Protein AF-A0A2E3G839-F1 (afdb_monomer_lite)

Secondary structure (DSSP, 8-state):
-------TTS--TTS--GGGTTTPPTTPPEEEEEPTTS-EEEEEPPHHHHHHHTT--TT-----S-EE-SS-EEES-EEESS-EE-SEEEESS-EEESS-EEESEEEESSEEEESS-EEESSEEEESEEEEEEEEEESEEEESS-EEEEEEEESS-EEESS-EEEEEEEESS-EEESS-EEEEEEEEES-----S----S----SS----SS----SS-----SS------S------S-----TT-TT--S-EEEEEEEESSSEEEEEEEEETTTTTEEEEEEEE-SPP-SSPPP-TT-BPPP-----S----SS-EEEEE-SSEEEEEEE-SSS------EEPTT-S-HHHHT-EE--TT-TT--SS-EEPHHHHHHHHHHHHHHTT-TTPPTTEEEEE-TTS-EEEEEEEEEEEE--BTTEEEEPTT--GGGGGG-EEEETTEEPEE-SSTT-TTEEEEEE-SSSS-EEEE-TT--TT-EEEEEEEEE-

Radius of gyration: 81.21 Å; chains: 1; bounding box: 136×59×234 Å

Sequence (492 aa):
MALQIKGSSQIQNESISLNKIANVAAGKILGRSEDESGEGVMSALSGADIRKIAELHSDDAVSFASASLSGALSAASATLSGDLAAADANLSGDLNATGDVGGATATITGNATVGGTLGVTSSLSAASAAITNAVTAASATLSGNLAAADANLSGDLNATGDVGGATATITGNATVGGTLGVTSSLSAQSASITAAMSSATISTSSDASIGGDLTVSGDLVVNGDSVQVNVSTLQVEDPMIKLGQSNSADSLDLGFYGLYNDGSDKYAGLFRDQSDSGKFKLFDGITSEPTATVADVSSNKATLVATIEGNITFDNARTFSLSGDLSGSQTFDGSGNCDIEATIAANSVEFSMLGCEIDEDDMSSNSASHIPTQQSVKAYVDDQVASAGQSDLEAKDMLMVDSTGAYVKVKEIIEYIEISSANEAEVSIEVEAEFDELSMVFLNGQKLRFSDDAGTSNDYYFENDGSGDFKKLSCDMFEVGDEIEVRYFIKS

pLDDT: mean 81.65, std 11.91, range [37.34, 97.81]

Foldseek 3Di:
DDDDDPDPPQDDPPQDDVVQVVPDDPPFDWDWDQDPVRDTHTDGDDPVNVCVVVVNDPPRDDEDQEDAEAAEDEEQEDAYVEEYHHQEDAHVEEYHHLYEYEHQEYAHAEEYEYNAEDAHAAEYEYCEYAHAAEYHHCEYAYVEEYHHQEYAHVEEYHHLYEYDHCYYHHAYYYHYVYHPHHNHDDDYPDDDDPDDDDDPDDDDPDDDDDPDDDDDPDDDDDPDDDDDDPDPDDDDPDPDDDPCPPCPVLPFKTWDKDWDDPPATKIWTWIQASVVVRDIFTFIDHRDDDDRHGPDRVVTGDDDDDDDPAFDADPDWDKDFDDDQKGWIFTHRRPDDTDTDIDGDPPSDDVVNVPQEDEALCCPPVDPRHDYDPNNVVSVVVVVVVLLPPPDQDVQWDFDQFPVRGTFTKHKDKDKWAAQDQQKTWAFLQFDPRFQCVKWKDFPNHTWADDPDPDDAGHWYWDPPVPSGTTMIGHNPDDHGTMMIMIHMGTD

Structure (mmCIF, N/CA/C/O backbone):
data_AF-A0A2E3G839-F1
#
_entry.id   AF-A0A2E3G839-F1
#
loop_
_atom_site.group_PDB
_atom_site.id
_atom_site.type_symbol
_atom_site.label_atom_id
_atom_site.label_alt_id
_atom_site.label_comp_id
_atom_site.label_asym_id
_atom_site.label_entity_id
_atom_site.label_seq_id
_atom_site.pdbx_PDB_ins_code
_atom_site.Cartn_x
_atom_site.Cartn_y
_atom_site.Cartn_z
_atom_site.occupancy
_atom_site.B_iso_or_equiv
_atom_site.auth_seq_id
_atom_site.auth_comp_id
_atom_site.auth_asym_id
_atom_site.auth_atom_id
_atom_site.pdbx_PDB_model_num
ATOM 1 N N . MET A 1 1 ? 47.472 33.136 -90.085 1.00 40.47 1 MET A N 1
ATOM 2 C CA . MET A 1 1 ? 47.949 31.882 -89.465 1.00 40.47 1 MET A CA 1
ATOM 3 C C . MET A 1 1 ? 49.113 31.388 -90.314 1.00 40.47 1 MET A C 1
ATOM 5 O O . MET A 1 1 ? 48.887 31.008 -91.453 1.00 40.47 1 MET A O 1
ATOM 9 N N . ALA A 1 2 ? 50.354 31.538 -89.849 1.00 37.34 2 ALA A N 1
ATOM 10 C CA . ALA A 1 2 ? 51.519 31.021 -90.567 1.00 37.34 2 ALA A CA 1
ATOM 11 C C . ALA A 1 2 ? 51.646 29.531 -90.230 1.00 37.34 2 ALA A C 1
ATOM 13 O O . ALA A 1 2 ? 51.943 29.181 -89.090 1.00 37.34 2 ALA A O 1
ATOM 14 N N . LEU A 1 3 ? 51.334 28.662 -91.190 1.00 43.28 3 LEU A N 1
ATOM 15 C CA . LEU A 1 3 ? 51.424 27.216 -91.018 1.00 43.28 3 LEU A CA 1
ATOM 16 C C . LEU A 1 3 ? 52.886 26.801 -91.237 1.00 43.28 3 LEU A C 1
ATOM 18 O O . LEU A 1 3 ? 53.366 26.763 -92.368 1.00 43.28 3 LEU A O 1
ATOM 22 N N . GLN A 1 4 ? 53.624 26.571 -90.151 1.00 43.31 4 GLN A N 1
ATOM 23 C CA . GLN A 1 4 ? 55.030 26.172 -90.204 1.00 43.31 4 GLN A CA 1
ATOM 24 C C . GLN A 1 4 ? 55.111 24.642 -90.340 1.00 43.31 4 GLN A C 1
ATOM 26 O O . GLN A 1 4 ? 54.935 23.915 -89.367 1.00 43.31 4 GLN A O 1
ATOM 31 N N . ILE A 1 5 ? 55.337 24.148 -91.559 1.00 48.91 5 ILE A N 1
ATOM 32 C CA . ILE A 1 5 ? 55.440 22.711 -91.858 1.00 48.91 5 ILE A CA 1
ATOM 33 C C . ILE A 1 5 ? 56.914 22.293 -91.730 1.00 48.91 5 ILE A C 1
ATOM 35 O O . ILE A 1 5 ? 57.769 22.816 -92.443 1.00 48.91 5 ILE A O 1
ATOM 39 N N . LYS A 1 6 ? 57.236 21.368 -90.815 1.00 43.06 6 LYS A N 1
ATOM 40 C CA . LYS A 1 6 ? 58.580 20.774 -90.689 1.00 43.06 6 LYS A CA 1
ATOM 41 C C . LYS A 1 6 ? 58.613 19.404 -91.374 1.00 43.06 6 LYS A C 1
ATOM 43 O O . LYS A 1 6 ? 57.932 18.491 -90.928 1.00 43.06 6 LYS A O 1
ATOM 48 N N . GLY A 1 7 ? 59.447 19.268 -92.408 1.00 45.69 7 GLY A N 1
ATOM 49 C CA . GLY A 1 7 ? 59.775 17.993 -93.059 1.00 45.69 7 GLY A CA 1
ATOM 50 C C . GLY A 1 7 ? 59.591 18.035 -94.576 1.00 45.69 7 GLY A C 1
ATOM 51 O O . GLY A 1 7 ? 58.485 17.888 -95.079 1.00 45.69 7 GLY A O 1
ATOM 52 N N . SER A 1 8 ? 60.682 18.211 -95.321 1.00 45.47 8 SER A N 1
ATOM 53 C CA . SER A 1 8 ? 60.693 18.264 -96.791 1.00 45.47 8 SER A CA 1
ATOM 54 C C . SER A 1 8 ? 60.560 16.897 -97.483 1.00 45.47 8 SER A C 1
ATOM 56 O O . SER A 1 8 ? 60.563 16.852 -98.707 1.00 45.47 8 SER A O 1
ATOM 58 N N . SER A 1 9 ? 60.431 15.782 -96.749 1.00 46.56 9 SER A N 1
ATOM 59 C CA . SER A 1 9 ? 60.432 14.431 -97.344 1.00 46.56 9 SER A CA 1
ATOM 60 C C . SER A 1 9 ? 59.057 13.756 -97.450 1.00 46.56 9 SER A C 1
ATOM 62 O O . SER A 1 9 ? 59.003 12.565 -97.746 1.00 46.56 9 SER A O 1
ATOM 64 N N . GLN A 1 10 ? 57.952 14.462 -97.185 1.00 45.97 10 GLN A N 1
ATOM 65 C CA . GLN A 1 10 ? 56.608 13.853 -97.174 1.00 45.97 10 GLN A CA 1
ATOM 66 C C . GLN A 1 10 ? 55.555 14.575 -98.023 1.00 45.97 10 GLN A C 1
ATOM 68 O O . GLN A 1 10 ? 54.393 14.182 -97.997 1.00 45.97 10 GLN A O 1
ATOM 73 N N . ILE A 1 11 ? 55.934 15.595 -98.797 1.00 50.34 11 ILE A N 1
ATOM 74 C CA . ILE A 1 11 ? 55.017 16.245 -99.739 1.00 50.34 11 ILE A CA 1
ATOM 75 C C . ILE A 1 11 ? 55.437 15.838 -101.149 1.00 50.34 11 ILE A C 1
ATOM 77 O O . ILE A 1 11 ? 56.364 16.419 -101.712 1.00 50.34 11 ILE A O 1
ATOM 81 N N . GLN A 1 12 ? 54.770 14.828 -101.715 1.00 50.97 12 GLN A N 1
ATOM 82 C CA . GLN A 1 12 ? 54.741 14.714 -103.169 1.00 50.97 12 GLN A CA 1
ATOM 83 C C . GLN A 1 12 ? 53.914 15.886 -103.703 1.00 50.97 12 GLN A C 1
ATOM 85 O O . GLN A 1 12 ? 52.911 16.300 -103.118 1.00 50.97 12 GLN A O 1
ATOM 90 N N . ASN A 1 13 ? 54.442 16.508 -104.744 1.00 45.94 13 ASN A N 1
ATOM 91 C CA . ASN A 1 13 ? 54.082 17.830 -105.223 1.00 45.94 13 ASN A CA 1
ATOM 92 C C . ASN A 1 13 ? 52.710 17.816 -105.920 1.00 45.94 13 ASN A C 1
ATOM 94 O O . ASN A 1 13 ? 52.686 17.904 -107.133 1.00 45.94 13 ASN A O 1
ATOM 98 N N . GLU A 1 14 ? 51.615 17.629 -105.165 1.00 51.47 14 GLU A N 1
ATOM 99 C CA . GLU A 1 14 ? 50.199 17.871 -105.543 1.00 51.47 14 GLU A CA 1
ATOM 100 C C . GLU A 1 14 ? 49.175 17.506 -104.428 1.00 51.47 14 GLU A C 1
ATOM 102 O O . GLU A 1 14 ? 47.995 17.845 -104.531 1.00 51.47 14 GLU A O 1
ATOM 107 N N . SER A 1 15 ? 49.585 16.889 -103.308 1.00 52.12 15 SER A N 1
ATOM 108 C CA . SER A 1 15 ? 48.652 16.279 -102.333 1.00 52.12 15 SER A CA 1
ATOM 109 C C . SER A 1 15 ? 47.888 17.250 -101.404 1.00 52.12 15 SER A C 1
ATOM 111 O O . SER A 1 15 ? 46.950 16.834 -100.722 1.00 52.12 15 SER A O 1
ATOM 113 N N . ILE A 1 16 ? 48.238 18.547 -101.354 1.00 54.88 16 ILE A N 1
ATOM 114 C CA . ILE A 1 16 ? 47.633 19.528 -100.424 1.00 54.88 16 ILE A CA 1
ATOM 115 C C . ILE A 1 16 ? 47.160 20.786 -101.171 1.00 54.88 16 ILE A C 1
ATOM 117 O O . ILE A 1 16 ? 47.768 21.852 -101.102 1.00 54.88 16 ILE A O 1
ATOM 121 N N . SER A 1 17 ? 46.040 20.697 -101.889 1.00 57.69 17 SER A N 1
ATOM 122 C CA . SER A 1 17 ? 45.354 21.889 -102.411 1.00 57.69 17 SER A CA 1
ATOM 123 C C . SER A 1 17 ? 44.624 22.625 -101.275 1.00 57.69 17 SER A C 1
ATOM 125 O O . SER A 1 17 ? 43.824 21.994 -100.579 1.00 57.69 17 SER A O 1
ATOM 127 N N . LEU A 1 18 ? 44.811 23.947 -101.121 1.00 56.28 18 LEU A N 1
ATOM 128 C CA . LEU A 1 18 ? 44.131 24.765 -100.090 1.00 56.28 18 LEU A CA 1
ATOM 129 C C . LEU A 1 18 ? 42.600 24.589 -100.077 1.00 56.28 18 LEU A C 1
ATOM 131 O O . LEU A 1 18 ? 41.982 24.653 -99.015 1.00 56.28 18 LEU A O 1
ATOM 135 N N . ASN A 1 19 ? 41.995 24.292 -101.230 1.00 59.72 19 ASN A N 1
ATOM 136 C CA . ASN A 1 19 ? 40.558 24.040 -101.368 1.00 59.72 19 ASN A CA 1
ATOM 137 C C . ASN A 1 19 ? 40.065 22.849 -100.518 1.00 59.72 19 ASN A C 1
ATOM 139 O O . ASN A 1 19 ? 38.900 22.822 -100.136 1.00 59.72 19 ASN A O 1
ATOM 143 N N . LYS A 1 20 ? 40.941 21.887 -100.181 1.00 56.03 20 LYS A N 1
ATOM 144 C CA . LYS A 1 20 ? 40.619 20.734 -99.317 1.00 56.03 20 LYS A CA 1
ATOM 145 C C . LYS A 1 20 ? 40.652 21.073 -97.817 1.00 56.03 20 LYS A C 1
ATOM 147 O O . LYS A 1 20 ? 40.064 20.347 -97.026 1.00 56.03 20 LYS A O 1
ATOM 152 N N . ILE A 1 21 ? 41.285 22.182 -97.422 1.00 57.22 21 ILE A N 1
ATOM 153 C CA . ILE A 1 21 ? 41.365 22.638 -96.020 1.00 57.22 21 ILE A CA 1
ATOM 154 C C . ILE A 1 21 ? 40.133 23.488 -95.641 1.00 57.22 21 ILE A C 1
ATOM 156 O O . ILE A 1 21 ? 39.752 23.538 -94.475 1.00 57.22 21 ILE A O 1
ATOM 160 N N . ALA A 1 22 ? 39.463 24.109 -96.619 1.00 57.06 22 ALA A N 1
ATOM 161 C CA . ALA A 1 22 ? 38.342 25.031 -96.396 1.00 57.06 22 ALA A CA 1
ATOM 162 C C . ALA A 1 22 ? 37.055 24.382 -95.831 1.00 57.06 22 ALA A C 1
ATOM 164 O O . ALA A 1 22 ? 36.219 25.094 -95.284 1.00 57.06 22 ALA A O 1
ATOM 165 N N . ASN A 1 23 ? 36.903 23.054 -95.919 1.00 58.88 23 ASN A N 1
ATOM 166 C CA . ASN A 1 23 ? 35.694 22.322 -95.498 1.00 58.88 23 ASN A CA 1
ATOM 167 C C . ASN A 1 23 ? 35.818 21.622 -94.132 1.00 58.88 23 ASN A C 1
ATOM 169 O O . ASN A 1 23 ? 35.040 20.722 -93.816 1.00 58.88 23 ASN A O 1
ATOM 173 N N . VAL A 1 24 ? 36.800 21.996 -93.313 1.00 63.41 24 VAL A N 1
ATOM 174 C CA . VAL A 1 24 ? 37.039 21.339 -92.023 1.00 63.41 24 VAL A CA 1
ATOM 175 C C . VAL A 1 24 ? 36.349 22.132 -90.916 1.00 63.41 24 VAL A C 1
ATOM 177 O O . VAL A 1 24 ? 36.681 23.290 -90.667 1.00 63.41 24 VAL A O 1
ATOM 180 N N . ALA A 1 25 ? 35.388 21.505 -90.236 1.00 62.22 25 ALA A N 1
ATOM 181 C CA . ALA A 1 25 ? 34.730 22.098 -89.075 1.00 62.22 25 ALA A CA 1
ATOM 182 C C . ALA A 1 25 ? 35.745 22.409 -87.954 1.00 62.22 25 ALA A C 1
ATOM 184 O O . ALA A 1 25 ? 36.699 21.657 -87.737 1.00 62.22 25 ALA A O 1
ATOM 185 N N . ALA A 1 26 ? 35.527 23.505 -87.222 1.00 67.00 26 ALA A N 1
ATOM 186 C CA . ALA A 1 26 ? 36.369 23.889 -86.089 1.00 67.00 26 ALA A CA 1
ATOM 187 C C . ALA A 1 26 ? 36.456 22.764 -85.034 1.00 67.00 26 ALA A C 1
ATOM 189 O O . ALA A 1 26 ? 35.487 22.044 -84.798 1.00 67.00 26 ALA A O 1
ATOM 190 N N . GLY A 1 27 ? 37.625 22.614 -84.397 1.00 69.94 27 GLY A N 1
ATOM 191 C CA . GLY A 1 27 ? 37.859 21.611 -83.346 1.00 69.94 27 GLY A CA 1
ATOM 192 C C . GLY A 1 27 ? 38.268 20.216 -83.839 1.00 69.94 27 GLY A C 1
ATOM 193 O O . GLY A 1 27 ? 38.322 19.282 -83.042 1.00 69.94 27 GLY A O 1
ATOM 194 N N . LYS A 1 28 ? 38.565 20.044 -85.133 1.00 75.44 28 LYS A N 1
ATOM 195 C CA . LYS A 1 28 ? 39.133 18.802 -85.680 1.00 75.44 28 LYS A CA 1
ATOM 196 C C . LYS A 1 28 ? 40.656 18.889 -85.774 1.00 75.44 28 LYS A C 1
ATOM 198 O O . LYS A 1 28 ? 41.196 19.905 -86.204 1.00 75.44 28 LYS A O 1
ATOM 203 N N . ILE A 1 29 ? 41.341 17.807 -85.404 1.00 77.75 29 ILE A N 1
ATOM 204 C CA . ILE A 1 29 ? 42.778 17.648 -85.649 1.00 77.75 29 ILE A CA 1
ATOM 205 C C . ILE A 1 29 ? 42.949 17.154 -87.087 1.00 77.75 29 ILE A C 1
ATOM 207 O O . ILE A 1 29 ? 42.326 16.169 -87.485 1.00 77.75 29 ILE A O 1
ATOM 211 N N . LEU A 1 30 ? 43.765 17.859 -87.868 1.00 79.19 30 LEU A N 1
ATOM 212 C CA . LEU A 1 30 ? 44.108 17.473 -89.233 1.00 79.19 30 LEU A CA 1
ATOM 213 C C . LEU A 1 30 ? 45.394 16.659 -89.246 1.00 79.19 30 LEU A C 1
ATOM 215 O O . LEU A 1 30 ? 46.359 17.000 -88.565 1.00 79.19 30 LEU A O 1
ATOM 219 N N . GLY A 1 31 ? 45.415 15.620 -90.069 1.00 74.62 31 GLY A N 1
ATOM 220 C CA . GLY A 1 31 ? 46.603 14.822 -90.318 1.00 74.62 31 GLY A CA 1
ATOM 221 C C . GLY A 1 31 ? 46.497 14.072 -91.635 1.00 74.62 31 GLY A C 1
ATOM 222 O O . GLY A 1 31 ? 45.518 14.206 -92.371 1.00 74.62 31 GLY A O 1
ATOM 223 N N . ARG A 1 32 ? 47.542 13.306 -91.942 1.00 72.12 32 ARG A N 1
ATOM 224 C CA . ARG A 1 32 ? 47.605 12.472 -93.142 1.00 72.12 32 ARG A CA 1
ATOM 225 C C . ARG A 1 32 ? 46.825 11.179 -92.892 1.00 72.12 32 ARG A C 1
ATOM 227 O O . ARG A 1 32 ? 47.244 10.404 -92.037 1.00 72.12 32 ARG A O 1
ATOM 234 N N . SER A 1 33 ? 45.742 10.944 -93.631 1.00 66.75 33 SER A N 1
ATOM 235 C CA . SER A 1 33 ? 45.128 9.614 -93.751 1.00 66.75 33 SER A CA 1
ATOM 236 C C . SER A 1 33 ? 45.516 8.995 -95.094 1.00 66.75 33 SER A C 1
ATOM 238 O O . SER A 1 33 ? 45.698 9.707 -96.081 1.00 66.75 33 SER A O 1
ATOM 240 N N . GLU A 1 34 ? 45.735 7.685 -95.114 1.00 64.75 34 GLU A N 1
ATOM 241 C CA . GLU A 1 34 ? 45.986 6.927 -96.344 1.00 64.75 34 GLU A CA 1
ATOM 242 C C . GLU A 1 34 ? 44.628 6.536 -96.935 1.00 64.75 34 GLU A C 1
ATOM 244 O O . GLU A 1 34 ? 43.792 5.975 -96.224 1.00 64.75 34 GLU A O 1
ATOM 249 N N . ASP A 1 35 ? 44.377 6.866 -98.204 1.00 59.69 35 ASP A N 1
ATOM 250 C CA . ASP A 1 35 ? 43.218 6.325 -98.919 1.00 59.69 35 ASP A CA 1
ATOM 251 C C . ASP A 1 35 ? 43.470 4.874 -99.382 1.00 59.69 35 ASP A C 1
ATOM 253 O O . ASP A 1 35 ? 44.581 4.352 -99.262 1.00 59.69 35 ASP A O 1
ATOM 257 N N . GLU A 1 36 ? 42.445 4.189 -99.908 1.00 57.00 36 GLU A N 1
ATOM 258 C CA . GLU A 1 36 ? 42.545 2.795 -100.396 1.00 57.00 36 GLU A CA 1
ATOM 259 C C . GLU A 1 36 ? 43.596 2.606 -101.515 1.00 57.00 36 GLU A C 1
ATOM 261 O O . GLU A 1 36 ? 43.971 1.479 -101.842 1.00 57.00 36 GLU A O 1
ATOM 266 N N . SER A 1 37 ? 44.093 3.707 -102.080 1.00 59.44 37 SER A N 1
ATOM 267 C CA . SER A 1 37 ? 45.122 3.785 -103.120 1.00 59.44 37 SER A CA 1
ATOM 268 C C . SER A 1 37 ? 46.534 4.051 -102.573 1.00 59.44 37 SER A C 1
ATOM 270 O O . SER A 1 37 ? 47.490 4.057 -103.349 1.00 59.44 37 SER A O 1
ATOM 272 N N . GLY A 1 38 ? 46.698 4.220 -101.255 1.00 57.53 38 GLY A N 1
ATOM 273 C CA . GLY A 1 38 ? 47.993 4.436 -100.604 1.00 57.53 38 GLY A CA 1
ATOM 274 C C . GLY A 1 38 ? 48.544 5.860 -100.735 1.00 57.53 38 GLY A C 1
ATOM 275 O O . GLY A 1 38 ? 49.697 6.098 -100.368 1.00 57.53 38 GLY A O 1
ATOM 276 N N . GLU A 1 39 ? 47.747 6.816 -101.225 1.00 59.91 39 GLU A N 1
ATOM 277 C CA . GLU A 1 39 ? 48.135 8.225 -101.281 1.00 59.91 39 GLU A CA 1
ATOM 278 C C . GLU A 1 39 ? 47.644 8.980 -100.035 1.00 59.91 39 GLU A C 1
ATOM 280 O O . GLU A 1 39 ? 46.508 8.843 -99.580 1.00 59.91 39 GLU A O 1
ATOM 285 N N . GLY A 1 40 ? 48.537 9.768 -99.429 1.00 61.16 40 GLY A N 1
ATOM 286 C CA . GLY A 1 40 ? 48.258 10.482 -98.185 1.00 61.16 40 GLY A CA 1
ATOM 287 C C . GLY A 1 40 ? 47.455 11.760 -98.422 1.00 61.16 40 GLY A C 1
ATOM 288 O O . GLY A 1 40 ? 47.999 12.746 -98.922 1.00 61.16 40 GLY A O 1
ATOM 289 N N . VAL A 1 41 ? 46.192 11.784 -98.003 1.00 65.25 41 VAL A N 1
ATOM 290 C CA . VAL A 1 41 ? 45.315 12.960 -98.097 1.00 65.25 41 VAL A CA 1
ATOM 291 C C . VAL A 1 41 ? 45.216 13.655 -96.736 1.00 65.25 41 VAL A C 1
ATOM 293 O O . VAL A 1 41 ? 45.144 13.012 -95.690 1.00 65.25 41 VAL A O 1
ATOM 296 N N . MET A 1 42 ? 45.213 14.993 -96.726 1.00 69.88 42 MET A N 1
ATOM 297 C CA . MET A 1 42 ? 44.909 15.767 -95.514 1.00 69.88 42 MET A CA 1
ATOM 298 C C . MET A 1 42 ? 43.416 15.655 -95.205 1.00 69.88 42 MET A C 1
ATOM 300 O O . MET A 1 42 ? 42.587 16.179 -95.952 1.00 69.88 42 MET A O 1
ATOM 304 N N . SER A 1 43 ? 43.078 15.007 -94.095 1.00 72.50 43 SER A N 1
ATOM 305 C CA . SER A 1 43 ? 41.703 14.859 -93.616 1.00 72.50 43 SER A CA 1
ATOM 306 C C . SER A 1 43 ? 41.617 15.109 -92.111 1.00 72.50 43 SER A C 1
ATOM 308 O O . SER A 1 43 ? 42.627 15.156 -91.403 1.00 72.50 43 SER A O 1
ATOM 310 N N . ALA A 1 44 ? 40.395 15.287 -91.602 1.00 77.69 44 ALA A N 1
ATOM 311 C CA . ALA A 1 44 ? 40.160 15.218 -90.164 1.00 77.69 44 ALA A CA 1
ATOM 312 C C . ALA A 1 44 ? 40.503 13.804 -89.685 1.00 77.69 44 ALA A C 1
ATOM 314 O O . ALA A 1 44 ? 39.964 12.833 -90.215 1.00 77.69 44 ALA A O 1
ATOM 315 N N . LEU A 1 45 ? 41.404 13.700 -88.711 1.00 78.25 45 LEU A N 1
ATOM 316 C CA . LEU A 1 45 ? 41.766 12.421 -88.120 1.00 78.25 45 LEU A CA 1
ATOM 317 C C . LEU A 1 45 ? 40.610 11.903 -87.265 1.00 78.25 45 LEU A C 1
ATOM 319 O O . LEU A 1 45 ? 40.013 12.648 -86.478 1.00 78.25 45 LEU A O 1
ATOM 323 N N . SER A 1 46 ? 40.307 10.615 -87.399 1.00 79.44 46 SER A N 1
ATOM 324 C CA . SER A 1 46 ? 39.466 9.910 -86.442 1.00 79.44 46 SER A CA 1
ATOM 325 C C . SER A 1 46 ? 40.231 9.675 -85.133 1.00 79.44 46 SER A C 1
ATOM 327 O O . SER A 1 46 ? 41.459 9.761 -85.074 1.00 79.44 46 SER A O 1
ATOM 329 N N . GLY A 1 47 ? 39.519 9.320 -84.060 1.00 74.88 47 GLY A N 1
ATOM 330 C CA . GLY A 1 47 ? 40.172 8.917 -82.809 1.00 74.88 47 GLY A CA 1
ATOM 331 C C . GLY A 1 47 ? 41.074 7.683 -82.965 1.00 74.88 47 GLY A C 1
ATOM 332 O O . GLY A 1 47 ? 42.039 7.539 -82.220 1.00 74.88 47 GLY A O 1
ATOM 333 N N . ALA A 1 48 ? 40.789 6.810 -83.940 1.00 74.25 48 ALA A N 1
ATOM 334 C CA . ALA A 1 48 ? 41.632 5.658 -84.258 1.00 74.25 48 ALA A CA 1
ATOM 335 C C . ALA A 1 48 ? 42.934 6.084 -84.951 1.00 74.25 48 ALA A C 1
ATOM 337 O O . ALA A 1 48 ? 44.002 5.588 -84.597 1.00 74.25 48 ALA A O 1
ATOM 338 N N . ASP A 1 49 ? 42.857 7.058 -85.860 1.00 76.25 49 ASP A N 1
ATOM 339 C CA . ASP A 1 49 ? 44.041 7.589 -86.541 1.00 76.25 49 ASP A CA 1
ATOM 340 C C . ASP A 1 49 ? 44.960 8.314 -85.554 1.00 76.25 49 ASP A C 1
ATOM 342 O O . ASP A 1 49 ? 46.172 8.122 -85.580 1.00 76.25 49 ASP A O 1
ATOM 346 N N . ILE A 1 50 ? 44.381 9.088 -84.628 1.00 77.56 50 ILE A N 1
ATOM 347 C CA . ILE A 1 50 ? 45.135 9.764 -83.563 1.00 77.56 50 ILE A CA 1
ATOM 348 C C . ILE A 1 50 ? 45.849 8.743 -82.668 1.00 77.56 50 ILE A C 1
ATOM 350 O O . ILE A 1 50 ? 47.022 8.939 -82.364 1.00 77.56 50 ILE A O 1
ATOM 354 N N . ARG A 1 51 ? 45.187 7.640 -82.283 1.00 77.19 51 ARG A N 1
ATOM 355 C CA . ARG A 1 51 ? 45.824 6.565 -81.498 1.00 77.19 51 ARG A CA 1
ATOM 356 C C . ARG A 1 51 ? 46.990 5.922 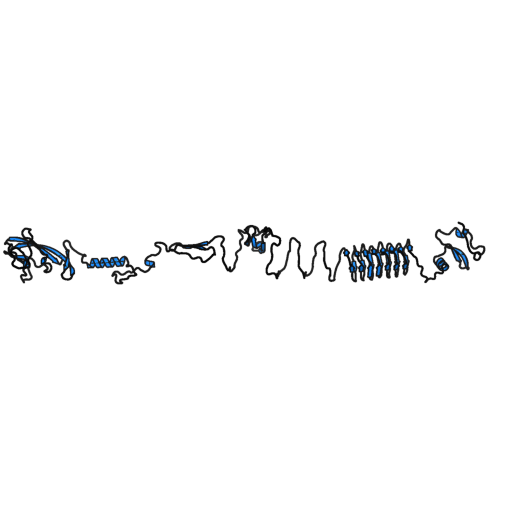-82.241 1.00 77.19 51 ARG A C 1
ATOM 358 O O . ARG A 1 51 ? 48.061 5.789 -81.664 1.00 77.19 51 ARG A O 1
ATOM 365 N N . LYS A 1 52 ? 46.810 5.600 -83.525 1.00 75.75 52 LYS A N 1
ATOM 366 C CA . LYS A 1 52 ? 47.864 5.010 -84.363 1.00 75.75 52 LYS A CA 1
ATOM 367 C C . LYS A 1 52 ? 49.061 5.954 -84.530 1.00 75.75 52 LYS A C 1
ATOM 369 O O . LYS A 1 52 ? 50.197 5.502 -84.470 1.00 75.75 52 LYS A O 1
ATOM 374 N N . ILE A 1 53 ? 48.813 7.257 -84.700 1.00 76.06 53 ILE A N 1
ATOM 375 C CA . ILE A 1 53 ? 49.861 8.293 -84.765 1.00 76.06 53 ILE A CA 1
ATOM 376 C C . ILE A 1 53 ? 50.588 8.441 -83.425 1.00 76.06 53 ILE A C 1
ATOM 378 O O . ILE A 1 53 ? 51.790 8.685 -83.410 1.00 76.06 53 ILE A O 1
ATOM 382 N N . ALA A 1 54 ? 49.870 8.298 -82.312 1.00 76.75 54 ALA A N 1
ATOM 383 C CA . ALA A 1 54 ? 50.432 8.349 -80.967 1.00 76.75 54 ALA A CA 1
ATOM 384 C C . ALA A 1 54 ? 51.089 7.026 -80.521 1.00 76.75 54 ALA A C 1
ATOM 386 O O . ALA A 1 54 ? 51.476 6.929 -79.361 1.00 76.75 54 ALA A O 1
ATOM 387 N N . GLU A 1 55 ? 51.193 6.026 -81.409 1.00 80.62 55 GLU A N 1
ATOM 388 C CA . GLU A 1 55 ? 51.700 4.673 -81.114 1.00 80.62 55 GLU A CA 1
ATOM 389 C C . GLU A 1 55 ? 50.963 3.966 -79.962 1.00 80.62 55 GLU A C 1
ATOM 391 O O . GLU A 1 55 ? 51.500 3.061 -79.331 1.00 80.62 55 GLU A O 1
ATOM 396 N N . LEU A 1 56 ? 49.708 4.353 -79.711 1.00 80.62 56 LEU A N 1
ATOM 397 C CA . LEU A 1 56 ? 48.855 3.727 -78.707 1.00 80.62 56 LEU A CA 1
ATOM 398 C C . LEU A 1 56 ? 48.209 2.470 -79.300 1.00 80.62 56 LEU A C 1
ATOM 400 O O . LEU A 1 56 ? 47.354 2.553 -80.192 1.00 80.62 56 LEU A O 1
ATOM 404 N N . HIS A 1 57 ? 48.605 1.309 -78.789 1.00 78.38 57 HIS A N 1
ATOM 405 C CA . HIS A 1 57 ? 47.977 0.021 -79.061 1.00 78.38 57 HIS A CA 1
ATOM 406 C C . HIS A 1 57 ? 46.605 -0.065 -78.381 1.00 78.38 57 HIS A C 1
ATOM 408 O O . HIS A 1 57 ? 46.262 0.739 -77.513 1.00 78.38 57 HIS A O 1
ATOM 414 N N . SER A 1 58 ? 45.797 -1.058 -78.768 1.00 66.94 58 SER A N 1
ATOM 415 C CA . SER A 1 58 ? 44.473 -1.295 -78.168 1.00 66.94 58 SER A CA 1
ATOM 416 C C . SER A 1 58 ? 44.517 -1.526 -76.657 1.00 66.94 58 SER A C 1
ATOM 418 O O . SER A 1 58 ? 43.513 -1.297 -75.986 1.00 66.94 58 SER A O 1
ATOM 420 N N . ASP A 1 59 ? 45.674 -1.953 -76.152 1.00 66.50 59 ASP A N 1
ATOM 421 C CA . ASP A 1 59 ? 45.872 -2.399 -74.775 1.00 66.50 59 ASP A CA 1
ATOM 422 C C . ASP A 1 59 ? 46.670 -1.370 -73.950 1.00 66.50 59 ASP A C 1
ATOM 424 O O . ASP A 1 59 ? 46.842 -1.540 -72.742 1.00 66.50 59 ASP A O 1
ATOM 428 N N . ASP A 1 60 ? 47.149 -0.292 -74.585 1.00 71.06 60 ASP A N 1
ATOM 429 C CA . ASP A 1 60 ? 47.900 0.758 -73.903 1.00 71.06 60 ASP A CA 1
ATOM 430 C C . ASP A 1 60 ? 46.957 1.602 -73.036 1.00 71.06 60 ASP A C 1
ATOM 432 O O . ASP A 1 60 ? 45.969 2.181 -73.500 1.00 71.06 60 ASP A O 1
ATOM 436 N N . ALA A 1 61 ? 47.277 1.696 -71.745 1.00 62.25 61 ALA A N 1
ATOM 437 C CA . ALA A 1 61 ? 46.516 2.503 -70.804 1.00 62.25 61 ALA A CA 1
ATOM 438 C C . ALA A 1 61 ? 46.761 4.000 -71.052 1.00 62.25 61 ALA A C 1
ATOM 440 O O . ALA A 1 61 ? 47.890 4.487 -70.968 1.00 62.25 61 ALA A O 1
ATOM 441 N N . VAL A 1 62 ? 45.689 4.757 -71.289 1.00 67.12 62 VAL A N 1
ATOM 442 C CA . VAL A 1 62 ? 45.738 6.223 -71.342 1.00 67.12 62 VAL A CA 1
ATOM 443 C C . VAL A 1 62 ? 45.379 6.766 -69.961 1.00 67.12 62 VAL A C 1
ATOM 445 O O . VAL A 1 62 ? 44.230 6.680 -69.535 1.00 67.12 62 VAL A O 1
ATOM 448 N N . SER A 1 63 ? 46.369 7.310 -69.252 1.00 64.44 63 SER A N 1
ATOM 449 C CA . SER A 1 63 ? 46.172 7.926 -67.937 1.00 64.44 63 SER A CA 1
ATOM 450 C C . SER A 1 63 ? 45.905 9.421 -68.080 1.00 64.44 63 SER A C 1
ATOM 452 O O . SER A 1 63 ? 46.711 10.155 -68.656 1.00 64.44 63 SER A O 1
ATOM 454 N N . PHE A 1 64 ? 44.775 9.877 -67.546 1.00 67.06 64 PHE A N 1
ATOM 455 C CA . PHE A 1 64 ? 44.446 11.294 -67.429 1.00 67.06 64 PHE A CA 1
ATOM 456 C C . PHE A 1 64 ? 44.596 11.723 -65.967 1.00 67.06 64 PHE A C 1
ATOM 458 O O . PHE A 1 64 ? 44.132 11.021 -65.071 1.00 67.06 64 PHE A O 1
ATOM 465 N N . ALA A 1 65 ? 45.214 12.884 -65.730 1.00 65.56 65 ALA A N 1
ATOM 466 C CA . ALA A 1 65 ? 45.327 13.457 -64.384 1.00 65.56 65 ALA A CA 1
ATOM 467 C C . ALA A 1 65 ? 43.955 13.823 -63.792 1.00 65.56 65 ALA A C 1
ATOM 469 O O . ALA A 1 65 ? 43.738 13.690 -62.597 1.00 65.56 65 ALA A O 1
ATOM 470 N N . SER A 1 66 ? 43.026 14.267 -64.635 1.00 66.06 66 SER A N 1
ATOM 471 C CA . SER A 1 66 ? 41.610 14.461 -64.327 1.00 66.06 66 SER A CA 1
ATOM 472 C C . SER A 1 66 ? 40.811 14.391 -65.626 1.00 66.06 66 SER A C 1
ATOM 474 O O . SER A 1 66 ? 41.360 14.597 -66.715 1.00 66.06 66 SER A O 1
ATOM 476 N N . ALA A 1 67 ? 39.519 14.082 -65.530 1.00 69.56 67 ALA A N 1
ATOM 477 C CA . ALA A 1 67 ? 38.633 14.026 -66.685 1.00 69.56 67 ALA A CA 1
ATOM 478 C C . ALA A 1 67 ? 37.358 14.835 -66.414 1.00 69.56 67 ALA A C 1
ATOM 480 O O . ALA A 1 67 ? 36.577 14.509 -65.522 1.00 69.56 67 ALA A O 1
ATOM 481 N N . SER A 1 68 ? 37.140 15.885 -67.211 1.00 77.56 68 SER A N 1
ATOM 482 C CA . SER A 1 68 ? 35.881 16.634 -67.245 1.00 77.56 68 SER A CA 1
ATOM 483 C C . SER A 1 68 ? 35.172 16.341 -68.563 1.00 77.56 68 SER A C 1
ATOM 485 O O . SER A 1 68 ? 35.656 16.711 -69.636 1.00 77.56 68 SER A O 1
ATOM 487 N N . LEU A 1 69 ? 34.056 15.620 -68.491 1.00 77.44 69 LEU A N 1
ATOM 488 C CA . LEU A 1 69 ? 33.249 15.231 -69.641 1.00 77.44 69 LEU A CA 1
ATOM 489 C C . LEU A 1 69 ? 31.906 15.960 -69.570 1.00 77.44 69 LEU A C 1
ATOM 491 O O . LEU A 1 69 ? 31.189 15.873 -68.579 1.00 77.44 69 LEU A O 1
ATOM 495 N N . SER A 1 70 ? 31.525 16.640 -70.653 1.00 71.56 70 SER A N 1
ATOM 496 C CA . SER A 1 70 ? 30.196 17.260 -70.773 1.00 71.56 70 SER A CA 1
ATOM 497 C C . SER A 1 70 ? 29.062 16.242 -70.965 1.00 71.56 70 SER A C 1
ATOM 499 O O . SER A 1 70 ? 27.893 16.610 -70.886 1.00 71.56 70 SER A O 1
ATOM 501 N N . GLY A 1 71 ? 29.402 14.978 -71.238 1.00 75.88 71 GLY A N 1
ATOM 502 C CA . GLY A 1 71 ? 28.475 13.856 -71.372 1.00 75.88 71 GLY A CA 1
ATOM 503 C C . GLY A 1 71 ? 28.794 12.725 -70.395 1.00 75.88 71 GLY A C 1
ATOM 504 O O . GLY A 1 71 ? 29.585 12.892 -69.466 1.00 75.88 71 GLY A O 1
ATOM 505 N N . ALA A 1 72 ? 28.172 11.566 -70.610 1.00 77.88 72 ALA A N 1
ATOM 506 C CA . ALA A 1 72 ? 28.435 10.378 -69.807 1.00 77.88 72 ALA A CA 1
ATOM 507 C C . ALA A 1 72 ? 29.834 9.804 -70.089 1.00 77.88 72 ALA A C 1
ATOM 509 O O . ALA A 1 72 ? 30.255 9.712 -71.246 1.00 77.88 72 ALA A O 1
ATOM 510 N N . LEU A 1 73 ? 30.528 9.361 -69.041 1.00 81.81 73 LEU A N 1
ATOM 511 C CA . LEU A 1 73 ? 31.648 8.438 -69.170 1.00 81.81 73 LEU A CA 1
ATOM 512 C C . LEU A 1 73 ? 31.080 7.017 -69.249 1.00 81.81 73 LEU A C 1
ATOM 514 O O . LEU A 1 73 ? 30.484 6.543 -68.285 1.00 81.81 73 LEU A O 1
ATOM 518 N N . SER A 1 74 ? 31.279 6.342 -70.383 1.00 81.31 74 SER A N 1
ATOM 519 C CA . SER A 1 74 ? 30.992 4.913 -70.533 1.00 81.31 74 SER A CA 1
ATOM 520 C C . SER A 1 74 ? 32.277 4.160 -70.849 1.00 81.31 74 SER A C 1
ATOM 522 O O . SER A 1 74 ? 32.889 4.384 -71.894 1.00 81.31 74 SER A O 1
ATOM 524 N N . ALA A 1 75 ? 32.711 3.303 -69.927 1.00 76.44 75 ALA A N 1
ATOM 525 C CA . ALA A 1 75 ? 33.914 2.490 -70.076 1.00 76.44 75 ALA A CA 1
ATOM 526 C C . ALA A 1 75 ? 33.753 1.142 -69.358 1.00 76.44 75 ALA A C 1
ATOM 528 O O . ALA A 1 75 ? 32.863 0.972 -68.527 1.00 76.44 75 ALA A O 1
ATOM 529 N N . ALA A 1 76 ? 34.617 0.175 -69.679 1.00 79.62 76 ALA A N 1
ATOM 530 C CA . ALA A 1 76 ? 34.637 -1.095 -68.959 1.00 79.62 76 ALA A CA 1
ATOM 531 C C . ALA A 1 76 ? 35.110 -0.891 -67.514 1.00 79.62 76 ALA A C 1
ATOM 533 O O . ALA A 1 76 ? 34.402 -1.246 -66.587 1.00 79.62 76 ALA A O 1
ATOM 534 N N . SER A 1 77 ? 36.251 -0.231 -67.337 1.00 78.81 77 SER A N 1
ATOM 535 C CA . SER A 1 77 ? 36.776 0.210 -66.044 1.00 78.81 77 SER A CA 1
ATOM 536 C C . SER A 1 77 ? 37.435 1.575 -66.222 1.00 78.81 77 SER A C 1
ATOM 538 O O . SER A 1 77 ? 37.806 1.944 -67.339 1.00 78.81 77 SER A O 1
ATOM 540 N N . ALA A 1 78 ? 37.608 2.319 -65.134 1.00 79.94 78 ALA A N 1
ATOM 541 C CA . ALA A 1 78 ? 38.264 3.621 -65.158 1.00 79.94 78 ALA A CA 1
ATOM 542 C C . ALA A 1 78 ? 39.257 3.745 -63.998 1.00 79.94 78 ALA A C 1
ATOM 544 O O . ALA A 1 78 ? 38.913 3.489 -62.849 1.00 79.94 78 ALA A O 1
ATOM 545 N N . THR A 1 79 ? 40.496 4.140 -64.298 1.00 81.44 79 THR A N 1
ATOM 546 C CA . THR A 1 79 ? 41.501 4.511 -63.291 1.00 81.44 79 THR A CA 1
ATOM 547 C C . THR A 1 79 ? 41.923 5.955 -63.527 1.00 81.44 79 THR A C 1
ATOM 549 O O . THR A 1 79 ? 42.474 6.264 -64.582 1.00 81.44 79 THR A O 1
ATOM 552 N N . LEU A 1 80 ? 41.629 6.841 -62.575 1.00 80.94 80 LEU A N 1
ATOM 553 C CA . LEU A 1 80 ? 41.918 8.272 -62.648 1.00 80.94 80 LEU A CA 1
ATOM 554 C C . LEU A 1 80 ? 42.789 8.686 -61.461 1.00 80.94 80 LEU A C 1
ATOM 556 O O . LEU A 1 80 ? 42.486 8.369 -60.313 1.00 80.94 80 LEU A O 1
ATOM 560 N N . SER A 1 81 ? 43.851 9.441 -61.735 1.00 78.88 81 SER A N 1
ATOM 561 C CA . SER A 1 81 ? 44.736 10.008 -60.706 1.00 78.88 81 SER A CA 1
ATOM 562 C C . SER A 1 81 ? 44.244 11.351 -60.141 1.00 78.88 81 SER A C 1
ATOM 564 O O . SER A 1 81 ? 44.982 12.038 -59.434 1.00 78.88 81 SER A O 1
ATOM 566 N N . GLY A 1 82 ? 42.984 11.702 -60.404 1.00 80.31 82 GLY A N 1
ATOM 567 C CA . GLY A 1 82 ? 42.316 12.898 -59.902 1.00 80.31 82 GLY A CA 1
ATOM 568 C C . GLY A 1 82 ? 40.811 12.818 -60.132 1.00 80.31 82 GLY A C 1
ATOM 569 O O . GLY A 1 82 ? 40.251 11.720 -60.159 1.00 80.31 82 GLY A O 1
ATOM 570 N N . ASP A 1 83 ? 40.168 13.975 -60.278 1.00 82.69 83 ASP A N 1
ATOM 571 C CA . ASP A 1 83 ? 38.709 14.056 -60.266 1.00 82.69 83 ASP A CA 1
ATOM 572 C C . ASP A 1 83 ? 38.063 13.510 -61.549 1.00 82.69 83 ASP A C 1
ATOM 574 O O . ASP A 1 83 ? 38.563 13.708 -62.667 1.00 82.69 83 ASP A O 1
ATOM 578 N N . LEU A 1 84 ? 36.897 12.885 -61.378 1.00 83.31 84 LEU A N 1
ATOM 579 C CA . LEU A 1 84 ? 35.954 12.566 -62.443 1.00 83.31 84 LEU A CA 1
ATOM 580 C C . LEU A 1 84 ? 34.734 13.481 -62.326 1.00 83.31 84 LEU A C 1
ATOM 582 O O . LEU A 1 84 ? 33.920 13.312 -61.424 1.00 83.31 84 LEU A O 1
ATOM 586 N N . ALA A 1 85 ? 34.560 14.396 -63.276 1.00 82.94 85 ALA A N 1
ATOM 587 C CA . ALA A 1 85 ? 33.330 15.171 -63.421 1.00 82.94 85 ALA A CA 1
ATOM 588 C C . ALA A 1 85 ? 32.668 14.811 -64.755 1.00 82.94 85 ALA A C 1
ATOM 590 O O . ALA A 1 85 ? 33.101 15.278 -65.811 1.00 82.94 85 ALA A O 1
ATOM 591 N N . ALA A 1 86 ? 31.639 13.966 -64.713 1.00 79.62 86 ALA A N 1
ATOM 592 C CA . ALA A 1 86 ? 30.869 13.551 -65.885 1.00 79.62 86 ALA A CA 1
ATOM 593 C C . ALA A 1 86 ? 29.376 13.814 -65.660 1.00 79.62 86 ALA A C 1
ATOM 595 O O . ALA A 1 86 ? 28.930 13.939 -64.523 1.00 79.62 86 ALA A O 1
ATOM 596 N N . ALA A 1 87 ? 28.583 13.879 -66.734 1.00 79.88 87 ALA A N 1
ATOM 597 C CA . ALA A 1 87 ? 27.127 13.940 -66.582 1.00 79.88 87 ALA A CA 1
ATOM 598 C C . ALA A 1 87 ? 26.604 12.672 -65.885 1.00 79.88 87 ALA A C 1
ATOM 600 O O . ALA A 1 87 ? 25.826 12.774 -64.947 1.00 79.88 87 ALA A O 1
ATOM 601 N N . ASP A 1 88 ? 27.123 11.509 -66.290 1.00 81.88 88 ASP A N 1
ATOM 602 C CA . ASP A 1 88 ? 26.925 10.208 -65.650 1.00 81.88 88 ASP A CA 1
ATOM 603 C C . ASP A 1 88 ? 28.229 9.402 -65.716 1.00 81.88 88 ASP A C 1
ATOM 605 O O . ASP A 1 88 ? 28.961 9.485 -66.707 1.00 81.88 88 ASP A O 1
ATOM 609 N N . ALA A 1 89 ? 28.511 8.588 -64.702 1.00 81.44 89 ALA A N 1
ATOM 610 C CA . ALA A 1 89 ? 29.620 7.633 -64.700 1.00 81.44 89 ALA A CA 1
ATOM 611 C C . ALA A 1 89 ? 29.069 6.202 -64.802 1.00 81.44 89 ALA A C 1
ATOM 613 O O . ALA A 1 89 ? 28.724 5.593 -63.791 1.00 81.44 89 ALA A O 1
ATOM 614 N N . ASN A 1 90 ? 28.950 5.672 -66.023 1.00 84.50 90 ASN A N 1
ATOM 615 C CA . ASN A 1 90 ? 28.412 4.336 -66.288 1.00 84.50 90 ASN A CA 1
ATOM 616 C C . ASN A 1 90 ? 29.538 3.353 -66.652 1.00 84.50 90 ASN A C 1
ATOM 618 O O . ASN A 1 90 ? 29.999 3.304 -67.794 1.00 84.50 90 ASN A O 1
ATOM 622 N N . LEU A 1 91 ? 29.990 2.580 -65.671 1.00 81.94 91 LEU A N 1
ATOM 623 C CA . LEU A 1 91 ? 31.109 1.652 -65.771 1.00 81.94 91 LEU A CA 1
ATOM 624 C C . LEU A 1 91 ? 30.611 0.212 -65.609 1.00 81.94 91 LEU A C 1
ATOM 626 O O . LEU A 1 91 ? 29.956 -0.129 -64.624 1.00 81.94 91 LEU A O 1
ATOM 630 N N . SER A 1 92 ? 30.940 -0.669 -66.556 1.00 81.12 92 SER A N 1
ATOM 631 C CA . SER A 1 92 ? 30.564 -2.093 -66.470 1.00 81.12 92 SER A CA 1
ATOM 632 C C . SER A 1 92 ? 31.502 -2.927 -65.580 1.00 81.12 92 SER A C 1
ATOM 634 O O . SER A 1 92 ? 31.351 -4.142 -65.492 1.00 81.12 92 SER A O 1
ATOM 636 N N . GLY A 1 93 ? 32.479 -2.284 -64.951 1.00 82.12 93 GLY A N 1
ATOM 637 C CA . GLY A 1 93 ? 33.543 -2.851 -64.128 1.00 82.12 93 GLY A CA 1
ATOM 638 C C . GLY A 1 93 ? 33.943 -1.852 -63.044 1.00 82.12 93 GLY A C 1
ATOM 639 O 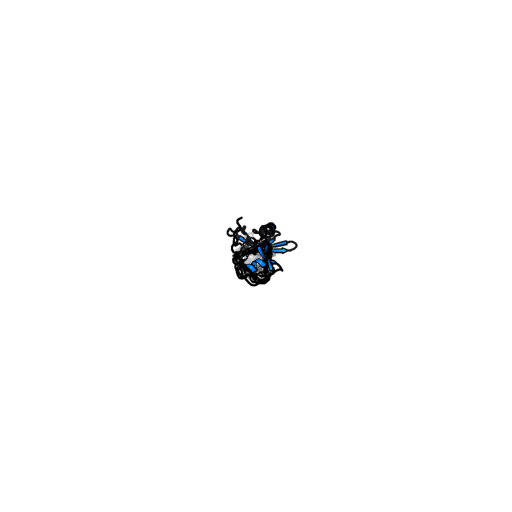O . GLY A 1 93 ? 33.081 -1.131 -62.542 1.00 82.12 93 GLY A O 1
ATOM 640 N N . ASP A 1 94 ? 35.220 -1.817 -62.669 1.00 84.50 94 ASP A N 1
ATOM 641 C CA . ASP A 1 94 ? 35.681 -1.060 -61.500 1.00 84.50 94 ASP A CA 1
ATOM 642 C C . ASP A 1 94 ? 35.958 0.422 -61.809 1.00 84.50 94 ASP A C 1
ATOM 644 O O . ASP A 1 94 ? 36.483 0.781 -62.871 1.00 84.50 94 ASP A O 1
ATOM 648 N N . LEU A 1 95 ? 35.676 1.282 -60.828 1.00 86.06 95 LEU A N 1
ATOM 649 C CA . LEU A 1 95 ? 36.148 2.663 -60.762 1.00 86.06 95 LEU A CA 1
ATOM 650 C C . LEU A 1 95 ? 37.231 2.782 -59.689 1.00 86.06 95 LEU A C 1
ATOM 652 O O . LEU A 1 95 ? 36.999 2.452 -58.530 1.00 86.06 95 LEU A O 1
ATOM 656 N N . ASN A 1 96 ? 38.386 3.322 -60.061 1.00 85.38 96 ASN A N 1
ATOM 657 C CA . ASN A 1 96 ? 39.445 3.707 -59.138 1.00 85.38 96 ASN A CA 1
ATOM 658 C C . ASN A 1 96 ? 39.824 5.173 -59.387 1.00 85.38 96 ASN A C 1
ATOM 660 O O . ASN A 1 96 ? 40.562 5.469 -60.325 1.00 85.38 96 ASN A O 1
ATOM 664 N N . ALA A 1 97 ? 39.297 6.091 -58.581 1.00 85.12 97 ALA A N 1
ATOM 665 C CA . ALA A 1 97 ? 39.598 7.518 -58.665 1.00 85.12 97 ALA A CA 1
ATOM 666 C C . ALA A 1 97 ? 40.287 7.974 -57.378 1.00 85.12 97 ALA A C 1
ATOM 668 O O . ALA A 1 97 ? 39.782 7.729 -56.288 1.00 85.12 97 ALA A O 1
ATOM 669 N N . THR A 1 98 ? 41.428 8.654 -57.465 1.00 83.38 98 THR A N 1
ATOM 670 C CA . THR A 1 98 ? 42.093 9.187 -56.259 1.00 83.38 98 THR A CA 1
ATOM 671 C C . THR A 1 98 ? 41.521 10.531 -55.800 1.00 83.38 98 THR A C 1
ATOM 673 O O . THR A 1 98 ? 41.765 10.917 -54.661 1.00 83.38 98 THR A O 1
ATOM 676 N N . GLY A 1 99 ? 40.794 11.238 -56.672 1.00 83.69 99 GLY A N 1
ATOM 677 C CA . GLY A 1 99 ? 40.110 12.502 -56.379 1.00 83.69 99 GLY A CA 1
ATOM 678 C C . GLY A 1 99 ? 38.609 12.335 -56.132 1.00 83.69 99 GLY A C 1
ATOM 679 O O . GLY A 1 99 ? 38.150 11.251 -55.765 1.00 83.69 99 GLY A O 1
ATOM 680 N N . ASP A 1 100 ? 37.853 13.410 -56.344 1.00 85.12 100 ASP A N 1
ATOM 681 C CA . ASP A 1 100 ? 36.393 13.416 -56.244 1.00 85.12 100 ASP A CA 1
ATOM 682 C C . ASP A 1 100 ? 35.748 12.793 -57.491 1.00 85.12 100 ASP A C 1
ATOM 684 O O . ASP A 1 100 ? 36.240 12.913 -58.614 1.00 85.12 100 ASP A O 1
ATOM 688 N N . VAL A 1 101 ? 34.597 12.154 -57.313 1.00 84.50 101 VAL A N 1
ATOM 689 C CA . VAL A 1 101 ? 33.770 11.652 -58.415 1.00 84.50 101 VAL A CA 1
ATOM 690 C C . VAL A 1 101 ? 32.403 12.311 -58.324 1.00 84.50 101 VAL A C 1
ATOM 692 O O . VAL A 1 101 ? 31.705 12.168 -57.321 1.00 84.50 101 VAL A O 1
ATOM 695 N N . GLY A 1 102 ? 32.019 13.023 -59.381 1.00 82.19 102 GLY A N 1
ATOM 696 C CA . GLY A 1 102 ? 30.782 13.786 -59.461 1.00 82.19 102 GLY A CA 1
ATOM 697 C C . GLY A 1 102 ? 29.975 13.518 -60.729 1.00 82.19 102 GLY A C 1
ATOM 698 O O . GLY A 1 102 ? 30.540 13.307 -61.805 1.00 82.19 102 GLY A O 1
ATOM 699 N N . GLY A 1 103 ? 28.647 13.566 -60.600 1.00 81.62 103 GLY A N 1
ATOM 700 C CA . GLY A 1 103 ? 27.706 13.457 -61.719 1.00 81.62 103 GLY A CA 1
ATOM 701 C C . GLY A 1 103 ? 26.242 13.401 -61.283 1.00 81.62 103 GLY A C 1
ATOM 702 O O . GLY A 1 103 ? 25.923 13.572 -60.107 1.00 81.62 103 GLY A O 1
ATOM 703 N N . ALA A 1 104 ? 25.330 13.170 -62.225 1.00 80.06 104 ALA A N 1
ATOM 704 C CA . ALA A 1 104 ? 23.928 12.913 -61.915 1.00 80.06 104 ALA A CA 1
ATOM 705 C C . ALA A 1 104 ? 23.741 11.480 -61.402 1.00 80.06 104 ALA A C 1
ATOM 707 O O . ALA A 1 104 ? 23.198 11.287 -60.314 1.00 80.06 104 ALA A O 1
ATOM 708 N N . THR A 1 105 ? 24.252 10.484 -62.127 1.00 80.19 105 THR A N 1
ATOM 709 C CA . THR A 1 105 ? 24.271 9.079 -61.693 1.00 80.19 105 THR A CA 1
ATOM 710 C C . THR A 1 105 ? 25.674 8.469 -61.749 1.00 80.19 105 THR A C 1
ATOM 712 O O . THR A 1 105 ? 26.488 8.813 -62.609 1.00 80.19 105 THR A O 1
ATOM 715 N N . ALA A 1 106 ? 25.955 7.524 -60.847 1.00 84.75 106 ALA A N 1
ATOM 716 C CA . ALA A 1 106 ? 27.099 6.617 -60.950 1.00 84.75 106 ALA A CA 1
ATOM 717 C C . ALA A 1 106 ? 26.590 5.174 -60.933 1.00 84.75 106 ALA A C 1
ATOM 719 O O . ALA A 1 106 ? 26.101 4.693 -59.912 1.00 84.75 106 ALA A O 1
ATOM 720 N N . THR A 1 107 ? 26.692 4.496 -62.074 1.00 85.12 107 THR A N 1
ATOM 721 C CA . THR A 1 107 ? 26.359 3.074 -62.215 1.00 85.12 107 THR A CA 1
ATOM 722 C C . THR A 1 107 ? 27.649 2.316 -62.468 1.00 85.12 107 THR A C 1
ATOM 724 O O . THR A 1 107 ? 28.221 2.414 -63.545 1.00 85.12 107 THR A O 1
ATOM 727 N N . ILE A 1 108 ? 28.128 1.592 -61.466 1.00 83.38 108 ILE A N 1
ATOM 728 C CA . ILE A 1 108 ? 29.407 0.888 -61.461 1.00 83.38 108 ILE A CA 1
ATOM 729 C C . ILE A 1 108 ? 29.072 -0.578 -61.198 1.00 83.38 108 ILE A C 1
ATOM 731 O O . ILE A 1 108 ? 28.648 -0.944 -60.111 1.00 83.38 108 ILE A O 1
ATOM 735 N N . THR A 1 109 ? 29.172 -1.439 -62.205 1.00 80.12 109 THR A N 1
ATOM 736 C CA . THR A 1 109 ? 28.818 -2.860 -62.007 1.00 80.12 109 THR A CA 1
ATOM 737 C C . THR A 1 109 ? 29.873 -3.585 -61.164 1.00 80.12 109 THR A C 1
ATOM 739 O O . THR A 1 109 ? 29.557 -4.574 -60.509 1.00 80.12 109 THR A O 1
ATOM 742 N N . GLY A 1 110 ? 31.115 -3.089 -61.167 1.00 82.56 110 GLY A N 1
ATOM 743 C CA . GLY A 1 110 ? 32.183 -3.523 -60.270 1.00 82.56 110 GLY A CA 1
ATOM 744 C C . GLY A 1 110 ? 32.260 -2.688 -58.989 1.00 82.56 110 GLY A C 1
ATOM 745 O O . GLY A 1 110 ? 31.262 -2.165 -58.489 1.00 82.56 110 GLY A O 1
ATOM 746 N N . ASN A 1 111 ? 33.465 -2.556 -58.449 1.00 83.38 111 ASN A N 1
ATOM 747 C CA . ASN A 1 111 ? 33.726 -1.810 -57.223 1.00 83.38 111 ASN A CA 1
ATOM 748 C C . ASN A 1 111 ? 34.017 -0.332 -57.501 1.00 83.38 111 ASN A C 1
ATOM 750 O O . ASN A 1 111 ? 34.667 0.013 -58.487 1.00 83.38 111 ASN A O 1
ATOM 754 N N . ALA A 1 112 ? 33.586 0.539 -56.591 1.00 87.00 112 ALA A N 1
ATOM 755 C CA . ALA A 1 112 ? 33.914 1.958 -56.593 1.00 87.00 112 ALA A CA 1
ATOM 756 C C . ALA A 1 112 ? 34.919 2.269 -55.477 1.00 87.00 112 ALA A C 1
ATOM 758 O O . ALA A 1 112 ? 34.563 2.258 -54.300 1.00 87.00 112 ALA A O 1
ATOM 759 N N . THR A 1 113 ? 36.161 2.576 -55.842 1.00 85.75 113 THR A N 1
ATOM 760 C CA . THR A 1 113 ? 37.190 3.076 -54.923 1.00 85.75 113 THR A CA 1
ATOM 761 C C . THR A 1 113 ? 37.427 4.552 -55.214 1.00 85.75 113 THR A C 1
ATOM 763 O O . THR A 1 113 ? 37.882 4.898 -56.307 1.00 85.75 113 THR A O 1
ATOM 766 N N . VAL A 1 114 ? 37.103 5.424 -54.255 1.00 86.44 114 VAL A N 1
ATOM 767 C CA . VAL A 1 114 ? 37.227 6.883 -54.405 1.00 86.44 114 VAL A CA 1
ATOM 768 C C . VAL A 1 114 ? 38.046 7.456 -53.248 1.00 86.44 114 VAL A C 1
ATOM 770 O O . VAL A 1 114 ? 37.695 7.312 -52.075 1.00 86.44 114 VAL A O 1
ATOM 773 N N . GLY A 1 115 ? 39.174 8.084 -53.577 1.00 80.75 115 GLY A N 1
ATOM 774 C CA . GLY A 1 115 ? 40.066 8.740 -52.619 1.00 80.75 115 GLY A CA 1
ATOM 775 C C . GLY A 1 115 ? 39.497 10.046 -52.056 1.00 80.75 115 GLY A C 1
ATOM 776 O O . GLY A 1 115 ? 39.841 10.423 -50.939 1.00 80.75 115 GLY A O 1
ATOM 777 N N . GLY A 1 116 ? 38.605 10.704 -52.800 1.00 83.75 116 GLY A N 1
ATOM 778 C CA . GLY A 1 116 ? 37.840 11.868 -52.362 1.00 83.75 116 GLY A CA 1
ATOM 779 C C . GLY A 1 116 ? 36.383 11.546 -52.014 1.00 83.75 116 GLY A C 1
ATOM 780 O O . GLY A 1 116 ? 36.057 10.510 -51.429 1.00 83.75 116 GLY A O 1
ATOM 781 N N . THR A 1 117 ? 35.503 12.474 -52.366 1.00 86.06 117 THR A N 1
ATOM 782 C CA . THR A 1 117 ? 34.047 12.406 -52.214 1.00 86.06 117 THR A CA 1
ATOM 783 C C . THR A 1 117 ? 33.421 11.758 -53.442 1.00 86.06 117 THR A C 1
ATOM 785 O O . THR A 1 117 ? 33.743 12.124 -54.571 1.00 86.06 117 THR A O 1
ATOM 788 N N . LEU A 1 118 ? 32.464 10.853 -53.240 1.00 86.75 118 LEU A N 1
ATOM 789 C CA . LEU A 1 118 ? 31.582 10.382 -54.308 1.00 86.75 118 LEU A CA 1
ATOM 790 C C . LEU A 1 118 ? 30.244 11.122 -54.195 1.00 86.75 118 LEU A C 1
ATOM 792 O O . LEU A 1 118 ? 29.382 10.757 -53.394 1.00 86.75 118 LEU A O 1
ATOM 796 N N . GLY A 1 119 ? 30.114 12.208 -54.956 1.00 83.25 119 GLY A N 1
ATOM 797 C CA . GLY A 1 119 ? 28.962 13.107 -54.940 1.00 83.25 119 GLY A CA 1
ATOM 798 C C . GLY A 1 119 ? 28.103 12.954 -56.191 1.00 83.25 119 GLY A C 1
ATOM 799 O O . GLY A 1 119 ? 28.392 13.566 -57.216 1.00 83.25 119 GLY A O 1
ATOM 800 N N . VAL A 1 120 ? 27.018 12.187 -56.115 1.00 83.44 120 VAL A N 1
ATOM 801 C CA . VAL A 1 120 ? 26.062 12.034 -57.223 1.00 83.44 120 VAL A CA 1
ATOM 802 C C . VAL A 1 120 ? 24.707 12.620 -56.859 1.00 83.44 120 VAL A C 1
ATOM 804 O O . VAL A 1 120 ? 24.219 12.424 -55.757 1.00 83.44 120 VAL A O 1
ATOM 807 N N . THR A 1 121 ? 24.062 13.364 -57.754 1.00 80.31 121 THR A N 1
ATOM 808 C CA . THR A 1 121 ? 22.806 14.052 -57.387 1.00 80.31 121 THR A CA 1
ATOM 809 C C . THR A 1 121 ? 21.573 13.150 -57.413 1.00 80.31 121 THR A C 1
ATOM 811 O O . THR A 1 121 ? 20.570 13.490 -56.792 1.00 80.31 121 THR A O 1
ATOM 814 N N . SER A 1 122 ? 21.632 12.008 -58.104 1.00 85.81 122 SER A N 1
ATOM 815 C CA . SER A 1 122 ? 20.545 11.025 -58.201 1.00 85.81 122 SER A CA 1
ATOM 816 C C . SER A 1 122 ? 20.918 9.724 -57.486 1.00 85.81 122 SER A C 1
ATOM 818 O O . SER A 1 122 ? 20.731 9.611 -56.279 1.00 85.81 122 SER A O 1
ATOM 820 N N . SER A 1 123 ? 21.464 8.730 -58.186 1.00 85.62 123 SER A N 1
ATOM 821 C CA . SER A 1 123 ? 21.682 7.396 -57.617 1.00 85.62 123 SER A CA 1
ATOM 822 C C . SER A 1 123 ? 23.124 6.923 -57.743 1.00 85.62 123 SER A C 1
ATOM 824 O O . SER A 1 123 ? 23.753 7.090 -58.793 1.00 85.62 123 SER A O 1
ATOM 826 N N . LEU A 1 124 ? 23.596 6.253 -56.693 1.00 87.94 124 LEU A N 1
ATOM 827 C CA . LEU A 1 124 ? 24.776 5.398 -56.708 1.00 87.94 124 LEU A CA 1
ATOM 828 C C . LEU A 1 124 ? 24.339 3.931 -56.824 1.00 87.94 124 LEU A C 1
ATOM 830 O O . LEU A 1 124 ? 23.575 3.443 -55.996 1.00 87.94 124 LEU A O 1
ATOM 834 N N . SER A 1 125 ? 24.857 3.217 -57.817 1.00 90.88 125 SER A N 1
ATOM 835 C CA . SER A 1 125 ? 24.774 1.760 -57.915 1.00 90.88 125 SER A CA 1
ATOM 836 C C . SER A 1 125 ? 26.189 1.205 -58.030 1.00 90.88 125 SER A C 1
ATOM 838 O O . SER A 1 125 ? 26.883 1.553 -58.980 1.00 90.88 125 SER A O 1
ATOM 840 N N . ALA A 1 126 ? 26.619 0.369 -57.084 1.00 85.94 126 ALA A N 1
ATOM 841 C CA . ALA A 1 126 ? 27.961 -0.226 -57.059 1.00 85.94 126 ALA A CA 1
ATOM 842 C C . ALA A 1 126 ? 27.918 -1.680 -56.565 1.00 85.94 126 ALA A C 1
ATOM 844 O O . ALA A 1 126 ? 27.033 -2.028 -55.788 1.00 85.94 126 ALA A O 1
ATOM 845 N N . ALA A 1 127 ? 28.878 -2.536 -56.928 1.00 86.00 127 ALA A N 1
ATOM 846 C CA . ALA A 1 127 ? 29.000 -3.833 -56.254 1.00 86.00 127 ALA A CA 1
ATOM 847 C C . ALA A 1 127 ? 29.434 -3.652 -54.792 1.00 86.00 127 ALA A C 1
ATOM 849 O O . ALA A 1 127 ? 28.887 -4.257 -53.875 1.00 86.00 127 ALA A O 1
ATOM 850 N N . SER A 1 128 ? 30.415 -2.784 -54.567 1.00 84.88 128 SER A N 1
ATOM 851 C CA . SER A 1 128 ? 30.834 -2.279 -53.259 1.00 84.88 128 SER A CA 1
ATOM 852 C C . SER A 1 128 ? 31.432 -0.888 -53.442 1.00 84.88 128 SER A C 1
ATOM 854 O O . SER A 1 128 ? 31.951 -0.576 -54.517 1.00 84.88 128 SER A O 1
ATOM 856 N N . ALA A 1 129 ? 31.366 -0.054 -52.409 1.00 86.38 129 ALA A N 1
ATOM 857 C CA . ALA A 1 129 ? 31.941 1.284 -52.427 1.00 86.38 129 ALA A CA 1
ATOM 858 C C . ALA A 1 129 ? 32.882 1.470 -51.235 1.00 86.38 129 ALA A C 1
ATOM 860 O O . ALA A 1 129 ? 32.468 1.332 -50.085 1.00 86.38 129 ALA A O 1
ATOM 861 N N . ALA A 1 130 ? 34.141 1.790 -51.526 1.00 85.25 130 ALA A N 1
ATOM 862 C CA . ALA A 1 130 ? 35.168 2.152 -50.560 1.00 85.25 130 ALA A CA 1
ATOM 863 C C . ALA A 1 130 ? 35.581 3.606 -50.818 1.00 85.25 130 ALA A C 1
ATOM 865 O O . ALA A 1 130 ? 36.341 3.904 -51.742 1.00 85.25 130 ALA A O 1
ATOM 866 N N . ILE A 1 131 ? 35.022 4.517 -50.031 1.00 83.44 131 ILE A N 1
ATOM 867 C CA . ILE A 1 131 ? 35.069 5.960 -50.257 1.00 83.44 131 ILE A CA 1
ATOM 868 C C . ILE A 1 131 ? 35.751 6.595 -49.052 1.00 83.44 131 ILE A C 1
ATOM 870 O O . ILE A 1 131 ? 35.260 6.503 -47.933 1.00 83.44 131 ILE A O 1
ATOM 874 N N . THR A 1 132 ? 36.909 7.216 -49.254 1.00 81.50 132 THR A N 1
ATOM 875 C CA . THR A 1 132 ? 37.714 7.717 -48.125 1.00 81.50 132 THR A CA 1
ATOM 876 C C . THR A 1 132 ? 37.044 8.897 -47.418 1.00 81.50 132 THR A C 1
ATOM 878 O O . THR A 1 132 ? 37.190 9.035 -46.207 1.00 81.50 132 THR A O 1
ATOM 881 N N . ASN A 1 133 ? 36.314 9.740 -48.156 1.00 83.38 133 ASN A N 1
ATOM 882 C CA . ASN A 1 133 ? 35.587 10.877 -47.597 1.00 83.38 133 ASN A CA 1
ATOM 883 C C . ASN A 1 133 ? 34.091 10.543 -47.439 1.00 83.38 133 ASN A C 1
ATOM 885 O O . ASN A 1 133 ? 33.731 9.584 -46.759 1.00 83.38 133 ASN A O 1
ATOM 889 N N . ALA A 1 134 ? 33.207 11.306 -48.081 1.00 82.69 134 ALA A N 1
ATOM 890 C CA . ALA A 1 134 ? 31.770 11.105 -47.988 1.00 82.69 134 ALA A CA 1
ATOM 891 C C . ALA A 1 134 ? 31.185 10.477 -49.258 1.00 82.69 134 ALA A C 1
ATOM 893 O O . ALA A 1 134 ? 31.619 10.761 -50.379 1.00 82.69 134 ALA A O 1
ATOM 894 N N . VAL A 1 135 ? 30.126 9.689 -49.078 1.00 87.81 135 VAL A N 1
ATOM 895 C CA . VAL A 1 135 ? 29.133 9.448 -50.128 1.00 87.81 135 VAL A CA 1
ATOM 896 C C . VAL A 1 135 ? 28.013 10.456 -49.946 1.00 87.81 135 VAL A C 1
ATOM 898 O O . VAL A 1 135 ? 27.394 10.504 -48.887 1.00 87.81 135 VAL A O 1
ATOM 901 N N . THR A 1 136 ? 27.750 11.255 -50.979 1.00 85.56 136 THR A N 1
ATOM 902 C CA . THR A 1 136 ? 26.565 12.117 -51.054 1.00 85.56 136 THR A CA 1
ATOM 903 C C . THR A 1 136 ? 25.744 11.685 -52.260 1.00 85.56 136 THR A C 1
ATOM 905 O O . THR A 1 136 ? 26.167 11.909 -53.392 1.00 85.56 136 THR A O 1
ATOM 908 N N . ALA A 1 137 ? 24.601 11.037 -52.027 1.00 83.44 137 ALA A N 1
ATOM 909 C CA . ALA A 1 137 ? 23.691 10.590 -53.085 1.00 83.44 137 ALA A CA 1
ATOM 910 C C . ALA A 1 137 ? 22.220 10.757 -52.688 1.00 83.44 137 ALA A C 1
ATOM 912 O O . ALA A 1 137 ? 21.906 10.808 -51.501 1.00 83.44 137 ALA A O 1
ATOM 913 N N . ALA A 1 138 ? 21.295 10.818 -53.653 1.00 86.94 138 ALA A N 1
ATOM 914 C CA . ALA A 1 138 ? 19.876 10.746 -53.301 1.00 86.94 138 ALA A CA 1
ATOM 915 C C . ALA A 1 138 ? 19.479 9.324 -52.900 1.00 86.94 138 ALA A C 1
ATOM 917 O O . ALA A 1 138 ? 18.683 9.135 -51.992 1.00 86.94 138 ALA A O 1
ATOM 918 N N . SER A 1 139 ? 20.047 8.295 -53.521 1.00 85.75 139 SER A N 1
ATOM 919 C CA . SER A 1 139 ? 19.901 6.910 -53.056 1.00 85.75 139 SER A CA 1
ATOM 920 C C . SER A 1 139 ? 21.128 6.090 -53.424 1.00 85.75 139 SER A C 1
ATOM 922 O O . SER A 1 139 ? 21.820 6.399 -54.397 1.00 85.75 139 SER A O 1
ATOM 924 N N . ALA A 1 140 ? 21.389 5.030 -52.664 1.00 87.44 140 ALA A N 1
ATOM 925 C CA . ALA A 1 140 ? 22.490 4.116 -52.930 1.00 87.44 140 ALA A CA 1
ATOM 926 C C . ALA A 1 140 ? 22.009 2.661 -52.899 1.00 87.44 140 ALA A C 1
ATOM 928 O O . ALA A 1 140 ? 21.363 2.229 -51.948 1.00 87.44 140 ALA A O 1
ATOM 929 N N . THR A 1 141 ? 22.323 1.901 -53.946 1.00 88.62 141 THR A N 1
ATOM 930 C CA . THR A 1 141 ? 22.077 0.455 -54.028 1.00 88.62 141 THR A CA 1
ATOM 931 C C . THR A 1 141 ? 23.403 -0.271 -54.217 1.00 88.62 141 THR A C 1
ATOM 933 O O . THR A 1 141 ? 24.090 -0.064 -55.215 1.00 88.62 141 THR A O 1
ATOM 936 N N . LEU A 1 142 ? 23.778 -1.103 -53.248 1.00 88.31 142 LEU A N 1
ATOM 937 C CA . LEU A 1 142 ? 25.024 -1.853 -53.243 1.00 88.31 142 LEU A CA 1
ATOM 938 C C . LEU A 1 142 ? 24.766 -3.345 -53.036 1.00 88.31 142 LEU A C 1
ATOM 940 O O . LEU A 1 142 ? 24.099 -3.745 -52.084 1.00 88.31 142 LEU A O 1
ATOM 944 N N . SER A 1 143 ? 25.351 -4.187 -53.888 1.00 85.62 143 SER A N 1
ATOM 945 C CA . SER A 1 143 ? 25.300 -5.650 -53.725 1.00 85.62 143 SER A CA 1
ATOM 946 C C . SER A 1 143 ? 26.359 -6.191 -52.751 1.00 85.62 143 SER A C 1
ATOM 948 O O . SER A 1 143 ? 26.663 -7.383 -52.753 1.00 85.62 143 SER A O 1
ATOM 950 N N . GLY A 1 144 ? 26.957 -5.315 -51.950 1.00 86.69 144 GLY A N 1
ATOM 951 C CA . GLY A 1 144 ? 28.069 -5.599 -51.055 1.00 86.69 144 GLY A CA 1
ATOM 952 C C . GLY A 1 144 ? 28.198 -4.495 -50.014 1.00 86.69 144 GLY A C 1
ATOM 953 O O . GLY A 1 144 ? 27.184 -4.002 -49.515 1.00 86.69 144 GLY A O 1
ATOM 954 N N . ASN A 1 145 ? 29.429 -4.116 -49.677 1.00 86.56 145 ASN A N 1
ATOM 955 C CA . ASN A 1 145 ? 29.690 -3.209 -48.562 1.00 86.56 145 ASN A CA 1
ATOM 956 C C . ASN A 1 145 ? 29.698 -1.739 -49.001 1.00 86.56 145 ASN A C 1
ATOM 958 O O . ASN A 1 145 ? 30.181 -1.405 -50.088 1.00 86.56 145 ASN A O 1
ATOM 962 N N . LEU A 1 146 ? 29.244 -0.860 -48.107 1.00 88.12 146 LEU A N 1
ATOM 963 C CA . LEU A 1 146 ? 29.509 0.576 -48.152 1.00 88.12 146 LEU A CA 1
ATOM 964 C C . LEU A 1 146 ? 30.467 0.927 -47.010 1.00 88.12 146 LEU A C 1
ATOM 966 O O . LEU A 1 146 ? 30.074 0.934 -45.847 1.00 88.12 146 LEU A O 1
ATOM 970 N N . ALA A 1 147 ? 31.715 1.230 -47.345 1.00 86.94 147 ALA A N 1
ATOM 971 C CA . ALA A 1 147 ? 32.697 1.777 -46.419 1.00 86.94 147 ALA A CA 1
ATOM 972 C C . ALA A 1 147 ? 32.952 3.239 -46.799 1.00 86.94 147 ALA A C 1
ATOM 974 O O . ALA A 1 147 ? 33.647 3.508 -47.779 1.00 86.94 147 ALA A O 1
ATOM 975 N N . ALA A 1 148 ? 32.367 4.169 -46.046 1.00 83.44 148 ALA A N 1
ATOM 976 C CA . ALA A 1 148 ? 32.561 5.606 -46.219 1.00 83.44 148 ALA A CA 1
ATOM 977 C C . ALA A 1 148 ? 32.914 6.251 -44.875 1.00 83.44 148 ALA A C 1
ATOM 979 O O . ALA A 1 148 ? 32.509 5.734 -43.837 1.00 83.44 148 ALA A O 1
ATOM 980 N N . ALA A 1 149 ? 33.635 7.376 -44.849 1.00 82.88 149 ALA A N 1
ATOM 981 C CA . ALA A 1 149 ? 33.772 8.121 -43.594 1.00 82.88 149 ALA A CA 1
ATOM 982 C C . ALA A 1 149 ? 32.403 8.655 -43.148 1.00 82.88 149 ALA A C 1
ATOM 984 O O . ALA A 1 149 ? 32.035 8.475 -41.991 1.00 82.88 149 ALA A O 1
ATOM 985 N N . ASP A 1 150 ? 31.622 9.192 -44.091 1.00 84.12 150 ASP A N 1
ATOM 986 C CA . ASP A 1 150 ? 30.222 9.566 -43.889 1.00 84.12 150 ASP A CA 1
ATOM 987 C C . ASP A 1 150 ? 29.342 9.075 -45.051 1.00 84.12 150 ASP A C 1
ATOM 989 O O . ASP A 1 150 ? 29.661 9.268 -46.229 1.00 84.12 150 ASP A O 1
ATOM 993 N N . ALA A 1 151 ? 28.196 8.475 -44.725 1.00 84.38 151 ALA A N 1
ATOM 994 C CA . ALA A 1 151 ? 27.166 8.096 -45.692 1.00 84.38 151 ALA A CA 1
ATOM 995 C C . ALA A 1 151 ? 25.976 9.061 -45.580 1.00 84.38 151 ALA A C 1
ATOM 997 O O . ALA A 1 151 ? 25.109 8.890 -44.721 1.00 84.38 151 ALA A O 1
ATOM 998 N N . ASN A 1 152 ? 25.944 10.093 -46.427 1.00 85.88 152 ASN A N 1
ATOM 999 C CA . ASN A 1 152 ? 24.889 11.105 -46.447 1.00 85.88 152 ASN A CA 1
ATOM 1000 C C . ASN A 1 152 ? 23.943 10.868 -47.632 1.00 85.88 152 ASN A C 1
ATOM 1002 O O . ASN A 1 152 ? 24.240 11.230 -48.774 1.00 85.88 152 ASN A O 1
ATOM 1006 N N . LEU A 1 153 ? 22.807 10.233 -47.361 1.00 84.00 153 LEU A N 1
ATOM 1007 C CA . LEU A 1 153 ? 21.824 9.834 -48.359 1.00 84.00 153 LEU A CA 1
ATOM 1008 C C . LEU A 1 153 ? 20.490 10.529 -48.087 1.00 84.00 153 LEU A C 1
ATOM 1010 O O . LEU A 1 153 ? 19.888 10.359 -47.027 1.00 84.00 153 LEU A O 1
ATOM 1014 N N . SER A 1 154 ? 19.998 11.311 -49.051 1.00 83.50 154 SER A N 1
ATOM 1015 C CA . SER A 1 154 ? 18.717 12.023 -48.895 1.00 83.50 154 SER A CA 1
ATOM 1016 C C . SER A 1 154 ? 17.479 11.151 -49.149 1.00 83.50 154 SER A C 1
ATOM 1018 O O . SER A 1 154 ? 16.356 11.616 -48.966 1.00 83.50 154 SER A O 1
ATOM 1020 N N . GLY A 1 155 ? 17.678 9.891 -49.529 1.00 84.06 155 GLY A N 1
ATOM 1021 C CA . GLY A 1 155 ? 16.664 8.863 -49.759 1.00 84.06 155 GLY A CA 1
ATOM 1022 C C . GLY A 1 155 ? 17.145 7.512 -49.233 1.00 84.06 155 GLY A C 1
ATOM 1023 O O . GLY A 1 155 ? 17.725 7.456 -48.149 1.00 84.06 155 GLY A O 1
ATOM 1024 N N . ASP A 1 156 ? 16.892 6.428 -49.966 1.00 86.44 156 ASP A N 1
ATOM 1025 C CA . ASP A 1 156 ? 17.095 5.068 -49.455 1.00 86.44 156 ASP A CA 1
ATOM 1026 C C . ASP A 1 156 ? 18.545 4.571 -49.611 1.00 86.44 156 ASP A C 1
ATOM 1028 O O . ASP A 1 156 ? 19.227 4.835 -50.610 1.00 86.44 156 ASP A O 1
ATOM 1032 N N . LEU A 1 157 ? 18.987 3.774 -48.636 1.00 86.62 157 LEU A N 1
ATOM 1033 C CA . LEU A 1 157 ? 20.171 2.923 -48.713 1.00 86.62 157 LEU A CA 1
ATOM 1034 C C . LEU A 1 157 ? 19.735 1.460 -48.764 1.00 86.62 157 LEU A C 1
ATOM 1036 O O . LEU A 1 157 ? 19.078 0.974 -47.845 1.00 86.62 157 LEU A O 1
ATOM 1040 N N . ASN A 1 158 ? 20.159 0.740 -49.796 1.00 87.00 158 ASN A N 1
ATOM 1041 C CA . ASN A 1 158 ? 20.029 -0.709 -49.880 1.00 87.00 158 ASN A CA 1
ATOM 1042 C C . ASN A 1 158 ? 21.416 -1.326 -50.065 1.00 87.00 158 ASN A C 1
ATOM 1044 O O . ASN A 1 158 ? 21.950 -1.300 -51.171 1.00 87.00 158 ASN A O 1
ATOM 1048 N N . ALA A 1 159 ? 22.004 -1.851 -48.993 1.00 86.56 159 ALA A N 1
ATOM 1049 C CA . ALA A 1 159 ? 23.295 -2.531 -49.021 1.00 86.56 159 ALA A CA 1
ATOM 1050 C C . ALA A 1 159 ? 23.123 -3.967 -48.522 1.00 86.56 159 ALA A C 1
ATOM 1052 O O . ALA A 1 159 ? 22.666 -4.191 -47.404 1.00 86.56 159 ALA A O 1
ATOM 1053 N N . THR A 1 160 ? 23.492 -4.965 -49.325 1.00 85.31 160 THR A N 1
ATOM 1054 C CA . THR A 1 160 ? 23.387 -6.367 -48.881 1.00 85.31 160 THR A CA 1
ATOM 1055 C C . THR A 1 160 ? 24.508 -6.774 -47.922 1.00 85.31 160 THR A C 1
ATOM 1057 O O . THR A 1 160 ? 24.365 -7.779 -47.231 1.00 85.31 160 THR A O 1
ATOM 1060 N N . GLY A 1 161 ? 25.618 -6.028 -47.894 1.00 84.44 161 GLY A N 1
ATOM 1061 C CA . GLY A 1 161 ? 26.741 -6.224 -46.978 1.00 84.44 161 GLY A CA 1
ATOM 1062 C C . GLY A 1 161 ? 26.714 -5.282 -45.773 1.00 84.44 161 GLY A C 1
ATOM 1063 O O . GLY A 1 161 ? 25.652 -4.823 -45.352 1.00 84.44 161 GLY A O 1
ATOM 1064 N N . ASP A 1 162 ? 27.893 -5.003 -45.220 1.00 85.00 162 ASP A N 1
ATOM 1065 C CA . ASP A 1 162 ? 28.061 -4.072 -44.103 1.00 85.00 162 ASP A CA 1
ATOM 1066 C C . ASP A 1 162 ? 28.019 -2.616 -44.583 1.00 85.00 162 ASP A C 1
ATOM 1068 O O . ASP A 1 162 ? 28.530 -2.272 -45.655 1.00 85.00 162 ASP A O 1
ATOM 1072 N N . VAL A 1 163 ? 27.464 -1.743 -43.747 1.00 83.62 163 VAL A N 1
ATOM 1073 C CA . VAL A 1 163 ? 27.544 -0.289 -43.908 1.00 83.62 163 VAL A CA 1
ATOM 1074 C C . VAL A 1 163 ? 28.338 0.254 -42.731 1.00 83.62 163 VAL A C 1
ATOM 1076 O O . VAL A 1 163 ? 27.905 0.139 -41.584 1.00 83.62 163 VAL A O 1
ATOM 1079 N N . GLY A 1 164 ? 29.504 0.827 -43.010 1.00 79.88 164 GLY A N 1
ATOM 1080 C CA . GLY A 1 164 ? 30.400 1.392 -42.006 1.00 79.88 164 GLY A CA 1
ATOM 1081 C C . GLY A 1 164 ? 30.694 2.862 -42.275 1.00 79.88 164 GLY A C 1
ATOM 1082 O O . GLY A 1 164 ? 30.916 3.245 -43.425 1.00 79.88 164 GLY A O 1
ATOM 1083 N N . GLY A 1 165 ? 30.719 3.654 -41.202 1.00 76.88 165 GLY A N 1
ATOM 1084 C CA . GLY A 1 165 ? 31.135 5.054 -41.215 1.00 76.88 165 GLY A CA 1
ATOM 1085 C C . GLY A 1 165 ? 31.050 5.714 -39.840 1.00 76.88 165 GLY A C 1
ATOM 1086 O O . GLY A 1 165 ? 30.483 5.159 -38.896 1.00 76.88 165 GLY A O 1
ATOM 1087 N N . ALA A 1 166 ? 31.625 6.910 -39.725 1.00 70.88 166 ALA A N 1
ATOM 1088 C CA . ALA A 1 166 ? 31.508 7.730 -38.526 1.00 70.88 166 ALA A CA 1
ATOM 1089 C C . ALA A 1 166 ? 30.056 8.197 -38.336 1.00 70.88 166 ALA A C 1
ATOM 1091 O O . ALA A 1 166 ? 29.504 8.048 -37.241 1.00 70.88 166 ALA A O 1
ATOM 1092 N N . THR A 1 167 ? 29.428 8.674 -39.419 1.00 76.12 167 THR A N 1
ATOM 1093 C CA . THR A 1 167 ? 28.029 9.125 -39.456 1.00 76.12 167 THR A CA 1
ATOM 1094 C C . THR A 1 167 ? 27.265 8.469 -40.609 1.00 76.12 167 THR A C 1
ATOM 1096 O O . THR A 1 167 ? 27.770 8.370 -41.730 1.00 76.12 167 THR A O 1
ATOM 1099 N N . ALA A 1 168 ? 26.016 8.068 -40.357 1.00 81.81 168 ALA A N 1
ATOM 1100 C CA . ALA A 1 168 ? 25.070 7.669 -41.398 1.00 81.81 168 ALA A CA 1
ATOM 1101 C C . ALA A 1 168 ? 23.795 8.516 -41.282 1.00 81.81 168 ALA A C 1
ATOM 1103 O O . ALA A 1 168 ? 23.002 8.350 -40.351 1.00 81.81 168 ALA A O 1
ATOM 1104 N N . THR A 1 169 ? 23.609 9.422 -42.240 1.00 81.38 169 THR A N 1
ATOM 1105 C CA . THR A 1 169 ? 22.406 10.251 -42.364 1.00 81.38 169 THR A CA 1
ATOM 1106 C C . THR A 1 169 ? 21.601 9.709 -43.531 1.00 81.38 169 THR A C 1
ATOM 1108 O O . THR A 1 169 ? 21.982 9.912 -44.681 1.00 81.38 169 THR A O 1
ATOM 1111 N N . ILE A 1 170 ? 20.521 8.985 -43.240 1.00 80.12 170 ILE A N 1
ATOM 1112 C CA . ILE A 1 170 ? 19.673 8.345 -44.249 1.00 80.12 170 ILE A CA 1
ATOM 1113 C C . ILE A 1 170 ? 18.256 8.854 -44.015 1.00 80.12 170 ILE A C 1
ATOM 1115 O O . ILE A 1 170 ? 17.578 8.433 -43.080 1.00 80.12 170 ILE A O 1
ATOM 1119 N N . THR A 1 171 ? 17.824 9.809 -44.837 1.00 79.12 171 THR A N 1
ATOM 1120 C CA . THR A 1 171 ? 16.485 10.403 -44.690 1.00 79.12 171 THR A CA 1
ATOM 1121 C C . THR A 1 171 ? 15.386 9.415 -45.092 1.00 79.12 171 THR A C 1
ATOM 1123 O O . THR A 1 171 ? 14.279 9.479 -44.558 1.00 79.12 171 THR A O 1
ATOM 1126 N N . GLY A 1 172 ? 15.684 8.508 -46.028 1.00 79.06 172 GLY A N 1
ATOM 1127 C CA . GLY A 1 172 ? 14.803 7.408 -46.410 1.00 79.06 172 GLY A CA 1
ATOM 1128 C C . GLY A 1 172 ? 14.980 6.168 -45.531 1.00 79.06 172 GLY A C 1
ATOM 1129 O O . GLY A 1 172 ? 15.277 6.246 -44.339 1.00 79.06 172 GLY A O 1
ATOM 1130 N N . ASN A 1 173 ? 14.798 4.998 -46.135 1.00 78.00 173 ASN A N 1
ATOM 1131 C CA . ASN A 1 173 ? 14.972 3.711 -45.475 1.00 78.00 173 ASN A CA 1
ATOM 1132 C C . ASN A 1 173 ? 16.418 3.222 -45.588 1.00 78.00 173 ASN A C 1
ATOM 1134 O O . ASN A 1 173 ? 17.005 3.231 -46.668 1.00 78.00 173 ASN A O 1
ATOM 1138 N N . ALA A 1 174 ? 16.966 2.710 -44.487 1.00 81.31 174 ALA A N 1
ATOM 1139 C CA . ALA A 1 174 ? 18.226 1.977 -44.480 1.00 81.31 174 ALA A CA 1
ATOM 1140 C C . ALA A 1 174 ? 17.945 0.470 -44.398 1.00 81.31 174 ALA A C 1
ATOM 1142 O O . ALA A 1 174 ? 17.555 -0.036 -43.348 1.00 81.31 174 ALA A O 1
ATOM 1143 N N . THR A 1 175 ? 18.145 -0.251 -45.500 1.00 81.31 175 THR A N 1
ATOM 1144 C CA . THR A 1 175 ? 18.133 -1.720 -45.527 1.00 81.31 175 THR A CA 1
ATOM 1145 C C . THR A 1 175 ? 19.572 -2.212 -45.614 1.00 81.31 175 THR A C 1
ATOM 1147 O O . THR A 1 175 ? 20.233 -2.023 -46.635 1.00 81.31 175 THR A O 1
ATOM 1150 N N . VAL A 1 176 ? 20.060 -2.825 -44.535 1.00 80.44 176 VAL A N 1
ATOM 1151 C CA . VAL A 1 176 ? 21.423 -3.363 -44.433 1.00 80.44 176 VAL A CA 1
ATOM 1152 C C . VAL A 1 176 ? 21.330 -4.861 -44.174 1.00 80.44 176 VAL A C 1
ATOM 1154 O O . VAL A 1 176 ? 20.747 -5.278 -43.178 1.00 80.44 176 VAL A O 1
ATOM 1157 N N . GLY A 1 177 ? 21.852 -5.672 -45.095 1.00 75.81 177 GLY A N 1
ATOM 1158 C CA . GLY A 1 177 ? 21.875 -7.132 -44.953 1.00 75.81 177 GLY A CA 1
ATOM 1159 C C . GLY A 1 177 ? 22.911 -7.624 -43.936 1.00 75.81 177 GLY A C 1
ATOM 1160 O O . GLY A 1 177 ? 22.726 -8.691 -43.351 1.00 75.81 177 GLY A O 1
ATOM 1161 N N . GLY A 1 178 ? 23.980 -6.848 -43.726 1.00 77.06 178 GLY A N 1
ATOM 1162 C CA . GLY A 1 178 ? 25.009 -7.068 -42.710 1.00 77.06 178 GLY A CA 1
ATOM 1163 C C . GLY A 1 178 ? 24.849 -6.168 -41.480 1.00 77.06 178 GLY A C 1
ATOM 1164 O O . GLY A 1 178 ? 23.747 -5.904 -41.002 1.00 77.06 178 GLY A O 1
ATOM 1165 N N . THR A 1 179 ? 25.971 -5.685 -40.956 1.00 79.31 179 THR A N 1
ATOM 1166 C CA . THR A 1 179 ? 26.018 -4.780 -39.802 1.00 79.31 179 THR A CA 1
ATOM 1167 C C . THR A 1 179 ? 25.915 -3.325 -40.257 1.00 79.31 179 THR A C 1
ATOM 1169 O O . THR A 1 179 ? 26.688 -2.878 -41.104 1.00 79.31 179 THR A O 1
ATOM 1172 N N . LEU A 1 180 ? 25.008 -2.552 -39.651 1.00 80.31 180 LEU A N 1
ATOM 1173 C CA . LEU A 1 180 ? 25.021 -1.088 -39.729 1.00 80.31 180 LEU A CA 1
ATOM 1174 C C . LEU A 1 180 ? 25.907 -0.540 -38.597 1.00 80.31 180 LEU A C 1
ATOM 1176 O O . LEU A 1 180 ? 25.443 -0.280 -37.488 1.00 80.31 180 LEU A O 1
ATOM 1180 N N . GLY A 1 181 ? 27.208 -0.436 -38.865 1.00 74.00 181 GLY A N 1
ATOM 1181 C CA . GLY A 1 181 ? 28.230 -0.024 -37.903 1.00 74.00 181 GLY A CA 1
ATOM 1182 C C . GLY A 1 181 ? 28.423 1.490 -37.886 1.00 74.00 181 GLY A C 1
ATOM 1183 O O . GLY A 1 181 ? 29.355 1.997 -38.506 1.00 74.00 181 GLY A O 1
ATOM 1184 N N . VAL A 1 182 ? 27.551 2.206 -37.174 1.00 72.56 182 VAL A N 1
ATOM 1185 C CA . VAL A 1 182 ? 27.627 3.668 -37.017 1.00 72.56 182 VAL A CA 1
ATOM 1186 C C . VAL A 1 182 ? 28.237 4.007 -35.659 1.00 72.56 182 VAL A C 1
ATOM 1188 O O . VAL A 1 182 ? 27.682 3.637 -34.627 1.00 72.56 182 VAL A O 1
ATOM 1191 N N . THR A 1 183 ? 29.381 4.698 -35.636 1.00 71.44 183 THR A N 1
ATOM 1192 C CA . THR A 1 183 ? 30.116 4.964 -34.380 1.00 71.44 183 THR A CA 1
ATOM 1193 C C . THR A 1 183 ? 29.714 6.256 -33.667 1.00 71.44 183 THR A C 1
ATOM 1195 O O . THR A 1 183 ? 30.091 6.437 -32.512 1.00 71.44 183 THR A O 1
ATOM 1198 N N . SER A 1 184 ? 28.995 7.162 -34.339 1.00 76.12 184 SER A N 1
ATOM 1199 C CA . SER A 1 184 ? 28.548 8.444 -33.771 1.00 76.12 184 SER A CA 1
ATOM 1200 C C . SER A 1 184 ? 27.029 8.494 -33.588 1.00 76.12 184 SER A C 1
ATOM 1202 O O . SER A 1 184 ? 26.534 8.354 -32.471 1.00 76.12 184 SER A O 1
ATOM 1204 N N . SER A 1 185 ? 26.269 8.663 -34.675 1.00 70.38 185 SER A N 1
ATOM 1205 C CA . SER A 1 185 ? 24.810 8.785 -34.623 1.00 70.38 185 SER A CA 1
ATOM 1206 C C . SER A 1 185 ? 24.136 8.193 -35.858 1.00 70.38 185 SER A C 1
ATOM 1208 O O . SER A 1 185 ? 24.557 8.429 -36.991 1.00 70.38 185 SER A O 1
ATOM 1210 N N . LEU A 1 186 ? 23.058 7.440 -35.627 1.00 75.94 186 LEU A N 1
ATOM 1211 C CA . LEU A 1 186 ? 22.124 7.007 -36.663 1.00 75.94 186 LEU A CA 1
ATOM 1212 C C . LEU A 1 186 ? 20.912 7.943 -36.645 1.00 75.94 186 LEU A C 1
ATOM 1214 O O . LEU A 1 186 ? 20.188 7.998 -35.652 1.00 75.94 186 LEU A O 1
ATOM 1218 N N . SER A 1 187 ? 20.683 8.664 -37.742 1.00 75.50 187 SER A N 1
ATOM 1219 C CA . SER A 1 187 ? 19.458 9.438 -37.955 1.00 75.50 187 SER A CA 1
ATOM 1220 C C . SER A 1 187 ? 18.645 8.764 -39.055 1.00 75.50 187 SER A C 1
ATOM 1222 O O . SER A 1 187 ? 19.057 8.767 -40.213 1.00 75.50 187 SER A O 1
ATOM 1224 N N . ALA A 1 188 ? 17.526 8.146 -38.674 1.00 67.69 188 ALA A N 1
ATOM 1225 C CA . ALA A 1 188 ? 16.609 7.465 -39.581 1.00 67.69 188 ALA A CA 1
ATOM 1226 C C . ALA A 1 188 ? 15.161 7.825 -39.224 1.00 67.69 188 ALA A C 1
ATOM 1228 O O . ALA A 1 188 ? 14.815 7.932 -38.047 1.00 67.69 188 ALA A O 1
ATOM 1229 N N . GLN A 1 189 ? 14.301 7.971 -40.235 1.00 71.75 189 GLN A N 1
ATOM 1230 C CA . GLN A 1 189 ? 12.865 8.221 -40.044 1.00 71.75 189 GLN A CA 1
ATOM 1231 C C . GLN A 1 189 ? 12.171 7.053 -39.320 1.00 71.75 189 GLN A C 1
ATOM 1233 O O . GLN A 1 189 ? 11.186 7.248 -38.606 1.00 71.75 189 GLN A O 1
ATOM 1238 N N . SER A 1 190 ? 12.670 5.832 -39.520 1.00 69.88 190 SER A N 1
ATOM 1239 C CA . SER A 1 190 ? 12.243 4.607 -38.846 1.00 69.88 190 SER A CA 1
ATOM 1240 C C . SER A 1 190 ? 13.413 3.625 -38.815 1.00 69.88 190 SER A C 1
ATOM 1242 O O . SER A 1 190 ? 14.018 3.350 -39.847 1.00 69.88 190 SER A O 1
ATOM 1244 N N . ALA A 1 191 ? 13.732 3.094 -37.636 1.00 71.12 191 ALA A N 1
ATOM 1245 C CA . ALA A 1 191 ? 14.748 2.062 -37.459 1.00 71.12 191 ALA A CA 1
ATOM 1246 C C . ALA A 1 191 ? 14.095 0.824 -36.837 1.00 71.12 191 ALA A C 1
ATOM 1248 O O . ALA A 1 191 ? 13.489 0.908 -35.771 1.00 71.12 191 ALA A O 1
ATOM 1249 N N . SER A 1 192 ? 14.206 -0.325 -37.505 1.00 73.75 192 SER A N 1
ATOM 1250 C CA . SER A 1 192 ? 13.815 -1.619 -36.943 1.00 73.75 192 SER A CA 1
ATOM 1251 C C . SER A 1 192 ? 15.074 -2.343 -36.489 1.00 73.75 192 SER A C 1
ATOM 1253 O O . SER A 1 192 ? 15.952 -2.630 -37.300 1.00 73.75 192 SER A O 1
ATOM 1255 N N . ILE A 1 193 ? 15.177 -2.614 -35.191 1.00 74.81 193 ILE A N 1
ATOM 1256 C CA . ILE A 1 193 ? 16.288 -3.367 -34.611 1.00 74.81 193 ILE A CA 1
ATOM 1257 C C . ILE A 1 193 ? 15.740 -4.742 -34.237 1.00 74.81 193 ILE A C 1
ATOM 1259 O O . ILE A 1 193 ? 14.933 -4.868 -33.321 1.00 74.81 193 ILE A O 1
ATOM 1263 N N . THR A 1 194 ? 16.150 -5.774 -34.968 1.00 70.94 194 THR A N 1
ATOM 1264 C CA . THR A 1 194 ? 15.740 -7.168 -34.720 1.00 70.94 194 THR A CA 1
ATOM 1265 C C . THR A 1 194 ? 16.696 -7.914 -33.786 1.00 70.94 194 THR A C 1
ATOM 1267 O O . THR A 1 194 ? 16.363 -8.992 -33.299 1.00 70.94 194 THR A O 1
ATOM 1270 N N . ALA A 1 195 ? 17.877 -7.347 -33.530 1.00 70.56 195 ALA A N 1
ATOM 1271 C CA . ALA A 1 195 ? 18.895 -7.882 -32.633 1.00 70.56 195 ALA A CA 1
ATOM 1272 C C . ALA A 1 195 ? 18.873 -7.200 -31.250 1.00 70.56 195 ALA A C 1
ATOM 1274 O O . ALA A 1 195 ? 18.151 -6.231 -31.021 1.00 70.56 195 ALA A O 1
ATOM 1275 N N . ALA A 1 196 ? 19.696 -7.691 -30.320 1.00 71.94 196 ALA A N 1
ATOM 1276 C CA . ALA A 1 196 ? 19.883 -7.044 -29.025 1.00 71.94 196 ALA A CA 1
ATOM 1277 C C . ALA A 1 196 ? 20.576 -5.681 -29.190 1.00 71.94 196 ALA A C 1
ATOM 1279 O O . ALA A 1 196 ? 21.628 -5.578 -29.821 1.00 71.94 196 ALA A O 1
ATOM 1280 N N . MET A 1 197 ? 20.010 -4.640 -28.583 1.00 78.31 197 MET A N 1
ATOM 1281 C CA . MET A 1 197 ? 20.643 -3.327 -28.505 1.00 78.31 197 MET A CA 1
ATOM 1282 C C . MET A 1 197 ? 21.557 -3.271 -27.276 1.00 78.31 197 MET A C 1
ATOM 1284 O O . MET A 1 197 ? 21.092 -3.395 -26.148 1.00 78.31 197 MET A O 1
ATOM 1288 N N . SER A 1 198 ? 22.855 -3.059 -27.491 1.00 76.75 198 SER A N 1
ATOM 1289 C CA . SER A 1 198 ? 23.855 -2.901 -26.426 1.00 76.75 198 SER A CA 1
ATOM 1290 C C . SER A 1 198 ? 24.339 -1.449 -26.370 1.00 76.75 198 SER A C 1
ATOM 1292 O O . SER A 1 198 ? 25.469 -1.152 -26.752 1.00 76.75 198 SER A O 1
ATOM 1294 N N . SER A 1 199 ? 23.471 -0.534 -25.933 1.00 73.12 199 SER A N 1
ATOM 1295 C CA . SER A 1 199 ? 23.816 0.879 -25.708 1.00 73.12 199 SER A CA 1
ATOM 1296 C C . SER A 1 199 ? 23.914 1.182 -24.212 1.00 73.12 199 SER A C 1
ATOM 1298 O O . SER A 1 199 ? 23.178 0.605 -23.416 1.00 73.12 199 SER A O 1
ATOM 1300 N N . ALA A 1 200 ? 24.778 2.127 -23.828 1.00 75.75 200 ALA A N 1
ATOM 1301 C CA . ALA A 1 200 ? 24.833 2.641 -22.457 1.00 75.75 200 ALA A CA 1
ATOM 1302 C C . ALA A 1 200 ? 23.590 3.477 -22.096 1.00 75.75 200 ALA A C 1
ATOM 1304 O O . ALA A 1 200 ? 23.249 3.618 -20.924 1.00 75.75 200 ALA A O 1
ATOM 1305 N N . THR A 1 201 ? 22.917 4.060 -23.092 1.00 80.75 201 THR A N 1
ATOM 1306 C CA . THR A 1 201 ? 21.699 4.856 -22.901 1.00 80.75 201 THR A CA 1
ATOM 1307 C C . THR A 1 201 ? 20.770 4.691 -24.096 1.00 80.75 201 THR A C 1
ATOM 1309 O O . THR A 1 201 ? 21.210 4.670 -25.247 1.00 80.75 201 THR A O 1
ATOM 1312 N N . ILE A 1 202 ? 19.476 4.583 -23.816 1.00 85.75 202 ILE A N 1
ATOM 1313 C CA . ILE A 1 202 ? 18.406 4.623 -24.809 1.00 85.75 202 ILE A CA 1
ATOM 1314 C C . ILE A 1 202 ? 17.614 5.890 -24.509 1.00 85.75 202 ILE A C 1
ATOM 1316 O O . ILE A 1 202 ? 17.040 6.007 -23.430 1.00 85.75 202 ILE A O 1
ATOM 1320 N N . SER A 1 203 ? 17.603 6.832 -25.445 1.00 84.75 203 SER A N 1
ATOM 1321 C CA . SER A 1 203 ? 16.846 8.077 -25.321 1.00 84.75 203 SER A CA 1
ATOM 1322 C C . SER A 1 203 ? 15.787 8.124 -26.411 1.00 84.75 203 SER A C 1
ATOM 1324 O O . SER A 1 203 ? 16.112 8.007 -27.592 1.00 84.75 203 SER A O 1
ATOM 1326 N N . THR A 1 204 ? 14.530 8.319 -26.029 1.00 86.19 204 THR A N 1
ATOM 1327 C CA . THR A 1 204 ? 13.418 8.565 -26.952 1.00 86.19 204 THR A CA 1
ATOM 1328 C C . THR A 1 204 ? 13.021 10.039 -26.885 1.00 86.19 204 THR A C 1
ATOM 1330 O O . THR A 1 204 ? 13.087 10.661 -25.828 1.00 86.19 204 THR A O 1
ATOM 1333 N N . SER A 1 205 ? 12.629 10.634 -28.014 1.00 84.88 205 SER A N 1
ATOM 1334 C CA . SER A 1 205 ? 12.124 12.020 -28.059 1.00 84.88 205 SER A CA 1
ATOM 1335 C C . SER A 1 205 ? 10.654 12.144 -27.636 1.00 84.88 205 SER A C 1
ATOM 1337 O O . SER A 1 205 ? 10.153 13.253 -27.461 1.00 84.88 205 SER A O 1
ATOM 1339 N N . SER A 1 206 ? 9.967 11.010 -27.495 1.00 89.19 206 SER A N 1
ATOM 1340 C CA . SER A 1 206 ? 8.576 10.869 -27.066 1.00 89.19 206 SER A CA 1
ATOM 1341 C C . SER A 1 206 ? 8.455 9.576 -26.242 1.00 89.19 206 SER A C 1
ATOM 1343 O O . SER A 1 206 ? 9.418 9.179 -25.579 1.00 89.19 206 SER A O 1
ATOM 1345 N N . ASP A 1 207 ? 7.306 8.912 -26.290 1.00 89.50 207 ASP A N 1
ATOM 1346 C CA . ASP A 1 207 ? 7.000 7.751 -25.465 1.00 89.50 207 ASP A CA 1
ATOM 1347 C C . ASP A 1 207 ? 7.785 6.511 -25.909 1.00 89.50 207 ASP A C 1
ATOM 1349 O O . ASP A 1 207 ? 7.954 6.238 -27.101 1.00 89.50 207 ASP A O 1
ATOM 1353 N N . ALA A 1 208 ? 8.234 5.724 -24.933 1.00 92.12 208 ALA A N 1
ATOM 1354 C CA . ALA A 1 208 ? 8.751 4.383 -25.160 1.00 92.12 208 ALA A CA 1
ATOM 1355 C C . ALA A 1 208 ? 7.637 3.362 -24.887 1.00 92.12 208 ALA A C 1
ATOM 1357 O O . ALA A 1 208 ? 7.036 3.366 -23.814 1.00 92.12 208 ALA A O 1
ATOM 1358 N N . SER A 1 209 ? 7.376 2.466 -25.840 1.00 91.75 209 SER A N 1
ATOM 1359 C CA . SER A 1 209 ? 6.442 1.347 -25.671 1.00 91.75 209 SER A CA 1
ATOM 1360 C C . SER A 1 209 ? 7.199 0.026 -25.763 1.00 91.75 209 SER A C 1
ATOM 1362 O O . SER A 1 209 ? 7.917 -0.213 -26.734 1.00 91.75 209 SER A O 1
ATOM 1364 N N . ILE A 1 210 ? 7.044 -0.829 -24.751 1.00 93.19 210 ILE A N 1
ATOM 1365 C CA . ILE A 1 210 ? 7.642 -2.165 -24.700 1.00 93.19 210 ILE A CA 1
ATOM 1366 C C . ILE A 1 210 ? 6.513 -3.178 -24.891 1.00 93.19 210 ILE A C 1
ATOM 1368 O O . ILE A 1 210 ? 5.642 -3.307 -24.039 1.00 93.19 210 ILE A O 1
ATOM 1372 N N . GLY A 1 211 ? 6.500 -3.868 -26.033 1.00 91.12 211 GLY A N 1
ATOM 1373 C CA . GLY A 1 211 ? 5.450 -4.846 -26.358 1.00 91.12 211 GLY A CA 1
ATOM 1374 C C . GLY A 1 211 ? 5.595 -6.201 -25.653 1.00 91.12 211 GLY A C 1
ATOM 1375 O O . GLY A 1 211 ? 4.685 -7.021 -25.736 1.00 91.12 211 GLY A O 1
ATOM 1376 N N . GLY A 1 212 ? 6.738 -6.446 -25.006 1.00 92.44 212 GLY A N 1
ATOM 1377 C CA . GLY A 1 212 ? 7.015 -7.639 -24.205 1.00 92.44 212 GLY A CA 1
ATOM 1378 C C . GLY A 1 212 ? 7.315 -7.287 -22.749 1.00 92.44 212 GLY A C 1
ATOM 1379 O O . GLY A 1 212 ? 6.921 -6.228 -22.263 1.00 92.44 212 GLY A O 1
ATOM 1380 N N . ASP A 1 213 ? 8.048 -8.161 -22.068 1.00 94.94 213 ASP A N 1
ATOM 1381 C CA . ASP A 1 213 ? 8.404 -7.956 -20.665 1.00 94.94 213 ASP A CA 1
ATOM 1382 C C . ASP A 1 213 ? 9.521 -6.912 -20.510 1.00 94.94 213 ASP A C 1
ATOM 1384 O O . ASP A 1 213 ? 10.482 -6.877 -21.284 1.00 94.94 213 ASP A O 1
ATOM 1388 N N . LEU A 1 214 ? 9.417 -6.085 -19.467 1.00 94.12 214 LEU A N 1
ATOM 1389 C CA . LEU A 1 214 ? 10.480 -5.185 -19.030 1.00 94.12 214 LEU A CA 1
ATOM 1390 C C . LEU A 1 214 ? 11.149 -5.758 -17.777 1.00 94.12 214 LEU A C 1
ATOM 1392 O O . LEU A 1 214 ? 10.534 -5.828 -16.716 1.00 94.12 214 LEU A O 1
ATOM 1396 N N . THR A 1 215 ? 12.432 -6.094 -17.889 1.00 93.38 215 THR A N 1
ATOM 1397 C CA . THR A 1 215 ? 13.279 -6.467 -16.749 1.00 93.38 215 THR A CA 1
ATOM 1398 C C . THR A 1 215 ? 14.288 -5.356 -16.491 1.00 93.38 215 THR A C 1
ATOM 1400 O O . THR A 1 215 ? 15.073 -5.019 -17.376 1.00 93.38 215 THR A O 1
ATOM 1403 N N . VAL A 1 216 ? 14.303 -4.811 -15.274 1.00 95.25 216 VAL A N 1
ATOM 1404 C CA . VAL A 1 216 ? 15.267 -3.787 -14.846 1.00 95.25 216 VAL A CA 1
ATOM 1405 C C . VAL A 1 216 ? 16.222 -4.424 -13.840 1.00 95.25 216 VAL A C 1
ATOM 1407 O O . VAL A 1 216 ? 15.818 -4.789 -12.744 1.00 95.25 216 VAL A O 1
ATOM 1410 N N . SER A 1 217 ? 17.486 -4.615 -14.226 1.00 93.56 217 SER A N 1
ATOM 1411 C CA . SER A 1 217 ? 18.504 -5.213 -13.341 1.00 93.56 217 SER A CA 1
ATOM 1412 C C . SER A 1 217 ? 19.110 -4.223 -12.341 1.00 93.56 217 SER A C 1
ATOM 1414 O O . SER A 1 217 ? 19.800 -4.645 -11.418 1.00 93.56 217 SER A O 1
ATOM 1416 N N . GLY A 1 218 ? 18.910 -2.924 -12.567 1.00 94.12 218 GLY A N 1
ATOM 1417 C CA . GLY A 1 218 ? 19.265 -1.853 -11.638 1.00 94.12 218 GLY A CA 1
ATOM 1418 C C . GLY A 1 218 ? 18.018 -1.190 -11.058 1.00 94.12 218 GLY A C 1
ATOM 1419 O O . GLY A 1 218 ? 16.940 -1.780 -11.040 1.00 94.12 218 GLY A O 1
ATOM 1420 N N . ASP A 1 219 ? 18.161 0.060 -10.637 1.00 95.56 219 ASP A N 1
ATOM 1421 C CA . ASP A 1 219 ? 17.052 0.817 -10.062 1.00 95.56 219 ASP A CA 1
ATOM 1422 C C . ASP A 1 219 ? 16.108 1.345 -11.150 1.00 95.56 219 ASP A C 1
ATOM 1424 O O . ASP A 1 219 ? 16.542 1.860 -12.186 1.00 95.56 219 ASP A O 1
ATOM 1428 N N . LEU A 1 220 ? 14.803 1.284 -10.882 1.00 95.00 220 LEU A N 1
ATOM 1429 C CA . LEU A 1 220 ? 13.801 2.019 -11.647 1.00 95.00 220 LEU A CA 1
ATOM 1430 C C . LEU A 1 220 ? 13.560 3.377 -10.980 1.00 95.00 220 LEU A C 1
ATOM 1432 O O . LEU A 1 220 ? 12.949 3.460 -9.916 1.00 95.00 220 LEU A O 1
ATOM 1436 N N . VAL A 1 221 ? 14.010 4.451 -11.628 1.00 94.38 221 VAL A N 1
ATOM 1437 C CA . VAL A 1 221 ? 13.731 5.830 -11.209 1.00 94.38 221 VAL A CA 1
ATOM 1438 C C . VAL A 1 221 ? 12.714 6.438 -12.169 1.00 94.38 221 VAL A C 1
ATOM 1440 O O . VAL A 1 221 ? 12.956 6.497 -13.373 1.00 94.38 221 VAL A O 1
ATOM 1443 N N . VAL A 1 222 ? 11.579 6.902 -11.641 1.00 95.12 222 VAL A N 1
ATOM 1444 C CA . VAL A 1 222 ? 10.523 7.551 -12.430 1.00 95.12 222 VAL A CA 1
ATOM 1445 C C . VAL A 1 222 ? 10.422 9.020 -12.033 1.00 95.12 222 VAL A C 1
ATOM 1447 O O . VAL A 1 222 ? 9.979 9.352 -10.937 1.00 95.12 222 VAL A O 1
ATOM 1450 N N . ASN A 1 223 ? 10.821 9.910 -12.939 1.00 91.38 223 ASN A N 1
ATOM 1451 C CA . ASN A 1 223 ? 10.682 11.359 -12.791 1.00 91.38 223 ASN A CA 1
ATOM 1452 C C . ASN A 1 223 ? 9.427 11.850 -13.527 1.00 91.38 223 ASN A C 1
ATOM 1454 O O . ASN A 1 223 ? 9.523 12.533 -14.542 1.00 91.38 223 ASN A O 1
ATOM 1458 N N . GLY A 1 224 ? 8.255 11.471 -13.025 1.00 90.25 224 GLY A N 1
ATOM 1459 C CA . GLY A 1 224 ? 6.958 11.902 -13.549 1.00 90.25 224 GLY A CA 1
ATOM 1460 C C . GLY A 1 224 ? 5.939 12.101 -12.430 1.00 90.25 224 GLY A C 1
ATOM 1461 O O . GLY A 1 224 ? 6.246 11.871 -11.262 1.00 90.25 224 GLY A O 1
ATOM 1462 N N . ASP A 1 225 ? 4.724 12.510 -12.794 1.00 88.88 225 ASP A N 1
ATOM 1463 C CA . ASP A 1 225 ? 3.669 12.824 -11.819 1.00 88.88 225 ASP A CA 1
ATOM 1464 C C . ASP A 1 225 ? 2.898 11.583 -11.335 1.00 88.88 225 ASP A C 1
ATOM 1466 O O . ASP A 1 225 ? 2.297 11.610 -10.263 1.00 88.88 225 ASP A O 1
ATOM 1470 N N . SER A 1 226 ? 2.886 10.490 -12.112 1.00 90.56 226 SER A N 1
ATOM 1471 C CA . SER A 1 226 ? 2.128 9.278 -11.774 1.00 90.56 226 SER A CA 1
ATOM 1472 C C . SER A 1 226 ? 2.794 7.987 -12.250 1.00 90.56 226 SER A C 1
ATOM 1474 O O . SER A 1 226 ? 3.487 7.958 -13.268 1.00 90.56 226 SER A O 1
ATOM 1476 N N . VAL A 1 227 ? 2.536 6.906 -11.511 1.00 94.31 227 VAL A N 1
ATOM 1477 C CA . VAL A 1 227 ? 2.862 5.524 -11.879 1.00 94.31 227 VAL A CA 1
ATOM 1478 C C . VAL A 1 227 ? 1.581 4.705 -11.748 1.00 94.31 227 VAL A C 1
ATOM 1480 O O . VAL A 1 227 ? 1.023 4.607 -10.658 1.00 94.31 227 VAL A O 1
ATOM 1483 N N . GLN A 1 228 ? 1.106 4.128 -12.852 1.00 94.00 228 GLN A N 1
ATOM 1484 C CA . GLN A 1 228 ? -0.065 3.246 -12.871 1.00 94.00 228 GLN A CA 1
ATOM 1485 C C . GLN A 1 228 ? 0.388 1.802 -13.085 1.00 94.00 228 GLN A C 1
ATOM 1487 O O . GLN A 1 228 ? 1.043 1.500 -14.081 1.00 94.00 228 GLN A O 1
ATOM 1492 N N . VAL A 1 229 ? 0.034 0.909 -12.159 1.00 95.12 229 VAL A N 1
ATOM 1493 C CA . VAL A 1 229 ? 0.456 -0.499 -12.177 1.00 95.12 229 VAL A CA 1
ATOM 1494 C C . VAL A 1 229 ? -0.779 -1.397 -12.249 1.00 95.12 229 VAL A C 1
ATOM 1496 O O . VAL A 1 229 ? -1.384 -1.736 -11.237 1.00 95.12 229 VAL A O 1
ATOM 1499 N N . ASN A 1 230 ? -1.158 -1.784 -13.468 1.00 94.69 230 ASN A N 1
ATOM 1500 C CA . ASN A 1 230 ? -2.324 -2.633 -13.730 1.00 94.69 230 ASN A CA 1
ATOM 1501 C C . ASN A 1 230 ? -1.920 -4.114 -13.721 1.00 94.69 230 ASN A C 1
ATOM 1503 O O . ASN A 1 230 ? -1.722 -4.719 -14.774 1.00 94.69 230 ASN A O 1
ATOM 1507 N N . VAL A 1 231 ? -1.757 -4.687 -12.528 1.00 95.31 231 VAL A N 1
ATOM 1508 C CA . VAL A 1 231 ? -1.259 -6.060 -12.333 1.00 95.31 231 VAL A CA 1
ATOM 1509 C C . VAL A 1 231 ? -2.197 -6.885 -11.458 1.00 95.31 231 VAL A C 1
ATOM 1511 O O . VAL A 1 231 ? -2.880 -6.354 -10.589 1.00 95.31 231 VAL A O 1
ATOM 1514 N N . SER A 1 232 ? -2.201 -8.207 -11.649 1.00 96.06 232 SER A N 1
ATOM 1515 C CA . SER A 1 232 ? -2.915 -9.130 -10.752 1.00 96.06 232 SER A CA 1
ATOM 1516 C C . SER A 1 232 ? -2.207 -9.320 -9.407 1.00 96.06 232 SER A C 1
ATOM 1518 O O . SER A 1 232 ? -2.859 -9.643 -8.419 1.00 96.06 232 SER A O 1
ATOM 1520 N N . THR A 1 233 ? -0.886 -9.119 -9.367 1.00 94.81 233 THR A N 1
ATOM 1521 C CA . THR A 1 233 ? -0.061 -9.315 -8.171 1.00 94.81 233 THR A CA 1
ATOM 1522 C C . THR A 1 233 ? 1.025 -8.246 -8.107 1.00 94.81 233 THR A C 1
ATOM 1524 O O . THR A 1 233 ? 1.746 -8.049 -9.083 1.00 94.81 233 THR A O 1
ATOM 1527 N N . LEU A 1 234 ? 1.177 -7.613 -6.943 1.00 95.00 234 LEU A N 1
ATOM 1528 C CA . LEU A 1 234 ? 2.296 -6.732 -6.607 1.00 95.00 234 LEU A CA 1
ATOM 1529 C C . LEU A 1 234 ? 3.093 -7.374 -5.465 1.00 95.00 234 LEU A C 1
ATOM 1531 O O . LEU A 1 234 ? 2.527 -7.671 -4.415 1.00 95.00 234 LEU A O 1
ATOM 1535 N N . GLN A 1 235 ? 4.389 -7.606 -5.675 1.00 94.62 235 GLN A N 1
ATOM 1536 C CA . GLN A 1 235 ? 5.307 -8.110 -4.650 1.00 94.62 235 GLN A CA 1
ATOM 1537 C C . GLN A 1 235 ? 6.361 -7.044 -4.367 1.00 94.62 235 GLN A C 1
ATOM 1539 O O . GLN A 1 235 ? 6.926 -6.473 -5.296 1.00 94.62 235 GLN A O 1
ATOM 1544 N N . VAL A 1 236 ? 6.604 -6.779 -3.087 1.00 95.06 236 VAL A N 1
ATOM 1545 C CA . VAL A 1 236 ? 7.607 -5.828 -2.603 1.00 95.06 236 VAL A CA 1
ATOM 1546 C C . VAL A 1 236 ? 8.426 -6.558 -1.547 1.00 95.06 236 VAL A C 1
ATOM 1548 O O . VAL A 1 236 ? 7.852 -7.098 -0.603 1.00 95.06 236 VAL A O 1
ATOM 1551 N N . GLU A 1 237 ? 9.745 -6.622 -1.729 1.00 95.81 237 GLU A N 1
ATOM 1552 C CA . GLU A 1 237 ? 10.636 -7.283 -0.764 1.00 95.81 237 GLU A CA 1
ATOM 1553 C C . GLU A 1 237 ? 10.847 -6.439 0.498 1.00 95.81 237 GLU A C 1
ATOM 1555 O O . GLU A 1 237 ? 11.059 -6.984 1.583 1.00 95.81 237 GLU A O 1
ATOM 1560 N N . ASP A 1 238 ? 10.768 -5.112 0.373 1.00 93.31 238 ASP A N 1
ATOM 1561 C CA . ASP A 1 238 ? 11.000 -4.205 1.489 1.00 93.31 238 ASP A CA 1
ATOM 1562 C C . ASP A 1 238 ? 9.933 -4.357 2.588 1.00 93.31 238 ASP A C 1
ATOM 1564 O O . ASP A 1 238 ? 8.732 -4.284 2.310 1.00 93.31 238 ASP A O 1
ATOM 1568 N N . PRO A 1 239 ? 10.339 -4.461 3.869 1.00 93.50 239 PRO A N 1
ATOM 1569 C CA . PRO A 1 239 ? 9.397 -4.537 4.985 1.00 93.50 239 PRO A CA 1
ATOM 1570 C C . PRO A 1 239 ? 8.686 -3.205 5.256 1.00 93.50 239 PRO A C 1
ATOM 1572 O O . PRO A 1 239 ? 7.709 -3.167 6.003 1.00 93.50 239 PRO A O 1
ATOM 1575 N N . MET A 1 240 ? 9.190 -2.097 4.703 1.00 94.69 240 MET A N 1
ATOM 1576 C CA . MET A 1 240 ? 8.644 -0.759 4.905 1.00 94.69 240 MET A CA 1
ATOM 1577 C C . MET A 1 240 ? 8.516 -0.024 3.578 1.00 94.69 240 MET A C 1
ATOM 1579 O O . MET A 1 240 ? 9.486 0.117 2.839 1.00 94.69 240 MET A O 1
ATOM 1583 N N . ILE A 1 241 ? 7.330 0.530 3.335 1.00 94.50 241 ILE A N 1
ATOM 1584 C CA . ILE A 1 241 ? 7.049 1.373 2.174 1.00 94.50 241 ILE A CA 1
ATOM 1585 C C . ILE A 1 241 ? 7.059 2.833 2.623 1.00 94.50 241 ILE A C 1
ATOM 1587 O O . ILE A 1 241 ? 6.279 3.238 3.488 1.00 94.50 241 ILE A O 1
ATOM 1591 N N . LYS A 1 242 ? 7.938 3.646 2.028 1.00 94.44 242 LYS A N 1
ATOM 1592 C CA . LYS A 1 242 ? 7.988 5.088 2.290 1.00 94.44 242 LYS A CA 1
ATOM 1593 C C . LYS A 1 242 ? 6.982 5.824 1.404 1.00 94.44 242 LYS A C 1
ATOM 1595 O O . LYS A 1 242 ? 7.179 5.926 0.197 1.00 94.44 242 LYS A O 1
ATOM 1600 N N . LEU A 1 243 ? 5.956 6.407 2.019 1.00 94.31 243 LEU A N 1
ATOM 1601 C CA . LEU A 1 243 ? 4.999 7.298 1.357 1.00 94.31 243 LEU A CA 1
ATOM 1602 C C . LEU A 1 243 ? 5.361 8.770 1.599 1.00 94.31 243 LEU A C 1
ATOM 1604 O O . LEU A 1 243 ? 5.890 9.117 2.654 1.00 94.31 243 LEU A O 1
ATOM 1608 N N . GLY A 1 244 ? 5.074 9.640 0.626 1.00 93.31 244 GLY A N 1
ATOM 1609 C CA . GLY A 1 244 ? 5.253 11.089 0.772 1.00 93.31 244 GLY A CA 1
ATOM 1610 C C . GLY A 1 244 ? 6.712 11.553 0.824 1.00 93.31 244 GLY A C 1
ATOM 1611 O O . GLY A 1 244 ? 7.043 12.420 1.628 1.00 93.31 244 GLY A O 1
ATOM 1612 N N . GLN A 1 245 ? 7.599 11.006 -0.022 1.00 92.56 245 GLN A N 1
ATOM 1613 C CA . GLN A 1 245 ? 9.036 11.348 -0.038 1.00 92.56 245 GLN A CA 1
ATOM 1614 C C . GLN A 1 245 ? 9.310 12.866 -0.059 1.00 92.56 245 GLN A C 1
ATOM 1616 O O . GLN A 1 245 ? 10.247 13.311 0.606 1.00 92.56 245 GLN A O 1
ATOM 1621 N N . SER A 1 246 ? 8.478 13.634 -0.768 1.00 91.19 246 SER A N 1
ATOM 1622 C CA . SER A 1 246 ? 8.581 15.095 -0.906 1.00 91.19 246 SER A CA 1
ATOM 1623 C C . SER A 1 246 ? 7.609 15.882 -0.011 1.00 91.19 246 SER A C 1
ATOM 1625 O O . SER A 1 246 ? 7.526 17.100 -0.130 1.00 91.19 246 SER A O 1
ATOM 1627 N N . ASN A 1 247 ? 6.886 15.226 0.902 1.00 93.44 247 ASN A N 1
ATOM 1628 C CA . ASN A 1 247 ? 5.938 15.859 1.829 1.00 93.44 247 ASN A CA 1
ATOM 1629 C C . ASN A 1 247 ? 6.639 16.366 3.108 1.00 93.44 247 ASN A C 1
ATOM 1631 O O . ASN A 1 247 ? 6.219 16.077 4.225 1.00 93.44 247 ASN A O 1
ATOM 1635 N N . SER A 1 248 ? 7.754 17.090 2.973 1.00 94.81 248 SER A N 1
ATOM 1636 C CA . SER A 1 248 ? 8.543 17.561 4.127 1.00 94.81 248 SER A CA 1
ATOM 1637 C C . SER A 1 248 ? 7.838 18.636 4.961 1.00 94.81 248 SER A C 1
ATOM 1639 O O . SER A 1 248 ? 8.180 18.824 6.126 1.00 94.81 248 SER A O 1
ATOM 1641 N N . ALA A 1 249 ? 6.858 19.326 4.375 1.00 94.50 249 ALA A N 1
ATOM 1642 C CA . ALA A 1 249 ? 6.032 20.320 5.051 1.00 94.50 249 ALA A CA 1
ATOM 1643 C C . ALA A 1 249 ? 4.848 19.713 5.829 1.00 94.50 249 ALA A C 1
ATOM 1645 O O . ALA A 1 249 ? 4.126 20.478 6.461 1.00 94.50 249 ALA A O 1
ATOM 1646 N N . ASP A 1 250 ? 4.646 18.386 5.769 1.00 94.69 250 ASP A N 1
ATOM 1647 C CA . ASP A 1 250 ? 3.463 17.682 6.296 1.00 94.69 250 ASP A CA 1
ATOM 1648 C C . ASP A 1 250 ? 2.175 18.409 5.882 1.00 94.69 250 ASP A C 1
ATOM 1650 O O . ASP A 1 250 ? 1.476 18.975 6.717 1.00 94.69 250 ASP A O 1
ATOM 1654 N N . SER A 1 251 ? 1.910 18.472 4.571 1.00 94.56 251 SER A N 1
ATOM 1655 C CA . SER A 1 251 ? 0.729 19.128 3.983 1.00 94.56 251 SER A CA 1
ATOM 1656 C C . SER A 1 251 ? -0.207 18.171 3.241 1.00 94.56 251 SER A C 1
ATOM 1658 O O . SER A 1 251 ? -1.237 18.606 2.736 1.00 94.56 251 SER A O 1
ATOM 1660 N N . LEU A 1 252 ? 0.180 16.901 3.112 1.00 95.75 252 LEU A N 1
ATOM 1661 C CA . LEU A 1 252 ? -0.570 15.853 2.420 1.00 95.75 252 LEU A CA 1
ATOM 1662 C C . LEU A 1 252 ? -0.911 14.713 3.376 1.00 95.75 252 LEU A C 1
ATOM 1664 O O . LEU A 1 252 ? -0.122 14.402 4.275 1.00 95.75 252 LEU A O 1
ATOM 1668 N N . ASP A 1 253 ? -2.025 14.045 3.102 1.00 96.81 253 ASP A N 1
ATOM 1669 C CA . ASP A 1 253 ? -2.387 12.807 3.782 1.00 96.81 253 ASP A CA 1
ATOM 1670 C C . ASP A 1 253 ? -1.554 11.634 3.257 1.00 96.81 253 ASP A C 1
ATOM 1672 O O . ASP A 1 253 ? -1.128 11.605 2.099 1.00 96.81 253 ASP A O 1
ATOM 1676 N N . LEU A 1 254 ? -1.303 10.645 4.118 1.00 96.69 254 LEU A N 1
ATOM 1677 C CA . LEU A 1 254 ? -0.446 9.500 3.797 1.00 96.69 254 LEU A CA 1
ATOM 1678 C C . LEU A 1 254 ? -1.185 8.197 4.070 1.00 96.69 254 LEU A C 1
ATOM 1680 O O . LEU A 1 254 ? -1.556 7.928 5.210 1.00 96.69 254 LEU A O 1
ATOM 1684 N N . GLY A 1 255 ? -1.369 7.356 3.059 1.00 95.81 255 GLY A N 1
ATOM 1685 C CA . GLY A 1 255 ? -2.087 6.105 3.252 1.00 95.81 255 GLY A CA 1
ATOM 1686 C C . GLY A 1 255 ? -2.374 5.349 1.971 1.00 95.81 255 GLY A C 1
ATOM 1687 O O . GLY A 1 255 ? -1.762 5.592 0.932 1.00 95.81 255 GLY A O 1
ATOM 1688 N N . PHE A 1 256 ? -3.332 4.436 2.076 1.00 95.12 256 PHE A N 1
ATOM 1689 C CA . PHE A 1 256 ? -3.793 3.584 0.990 1.00 95.12 256 PHE A CA 1
ATOM 1690 C C . PHE A 1 256 ? -5.319 3.548 0.997 1.00 95.12 256 PHE A C 1
ATOM 1692 O O . PHE A 1 256 ? -5.949 3.588 2.059 1.00 95.12 256 PHE A O 1
ATOM 1699 N N . TYR A 1 257 ? -5.909 3.418 -0.184 1.00 96.81 257 TYR A N 1
ATOM 1700 C CA . TYR A 1 257 ? -7.343 3.236 -0.354 1.00 96.81 257 TYR A CA 1
ATOM 1701 C C . TYR A 1 257 ? -7.620 2.199 -1.439 1.00 96.81 257 TYR A C 1
ATOM 1703 O O . TYR A 1 257 ? -6.765 1.907 -2.275 1.00 96.81 257 TYR A O 1
ATOM 1711 N N . GLY A 1 258 ? -8.822 1.639 -1.410 1.00 96.81 258 GLY A N 1
ATOM 1712 C CA . GLY A 1 258 ? -9.333 0.737 -2.429 1.00 96.81 258 GLY A CA 1
ATOM 1713 C C . GLY A 1 258 ? -10.753 1.115 -2.827 1.00 96.81 258 GLY A C 1
ATOM 1714 O O . GLY A 1 258 ? -11.537 1.579 -1.997 1.00 96.81 258 GLY A O 1
ATOM 1715 N N . LEU A 1 259 ? -11.067 0.899 -4.103 1.00 96.81 259 LEU A N 1
ATOM 1716 C CA . LEU A 1 259 ? -12.425 0.936 -4.634 1.00 96.81 259 LEU A CA 1
ATOM 1717 C C . LEU A 1 259 ? -13.139 -0.376 -4.285 1.00 96.81 259 LEU A C 1
ATOM 1719 O O . LEU A 1 259 ? -12.596 -1.464 -4.482 1.00 96.81 259 LEU A O 1
ATOM 1723 N N . TYR A 1 260 ? -14.374 -0.276 -3.819 1.00 97.50 260 TYR A N 1
ATOM 1724 C CA . TYR A 1 260 ? -15.299 -1.392 -3.681 1.00 97.50 260 TYR A CA 1
ATOM 1725 C C . TYR A 1 260 ? -16.686 -0.980 -4.181 1.00 97.50 260 TYR A C 1
ATOM 1727 O O . TYR A 1 260 ? -16.967 0.200 -4.385 1.00 97.50 260 TYR A O 1
ATOM 1735 N N . ASN A 1 261 ? -17.559 -1.960 -4.399 1.00 97.00 261 ASN A N 1
ATOM 1736 C CA . ASN A 1 261 ? -18.906 -1.712 -4.897 1.00 97.00 261 ASN A CA 1
ATOM 1737 C C . ASN A 1 261 ? -19.931 -2.496 -4.069 1.00 97.00 261 ASN A C 1
ATOM 1739 O O . ASN A 1 261 ? -19.840 -3.719 -3.963 1.00 97.00 261 ASN A O 1
ATOM 1743 N N . ASP A 1 262 ? -20.900 -1.789 -3.485 1.00 94.50 262 ASP A N 1
ATOM 1744 C CA . ASP A 1 262 ? -22.019 -2.353 -2.711 1.00 94.50 262 ASP A CA 1
ATOM 1745 C C . ASP A 1 262 ? -23.395 -1.945 -3.282 1.00 94.50 262 ASP A C 1
ATOM 1747 O O . ASP A 1 262 ? -24.398 -1.882 -2.570 1.00 94.50 262 ASP A O 1
ATOM 1751 N N . GLY A 1 263 ? -23.436 -1.658 -4.586 1.00 95.75 263 GLY A N 1
ATOM 1752 C CA . GLY A 1 263 ? -24.564 -1.036 -5.289 1.00 95.75 263 GLY A CA 1
ATOM 1753 C C . GLY A 1 263 ? -24.183 0.284 -5.966 1.00 95.75 263 GLY A C 1
ATOM 1754 O O . GLY A 1 263 ? -24.848 0.706 -6.912 1.00 95.75 263 GLY A O 1
ATOM 1755 N N . SER A 1 264 ? -23.086 0.901 -5.529 1.00 95.88 264 SER A N 1
ATOM 1756 C CA . SER A 1 264 ? -22.396 2.011 -6.190 1.00 95.88 264 SER A CA 1
ATOM 1757 C C . SER A 1 264 ? -20.904 1.958 -5.868 1.00 95.88 264 SER A C 1
ATOM 1759 O O . SER A 1 264 ? -20.514 1.338 -4.879 1.00 95.88 264 SER A O 1
ATOM 1761 N N . ASP A 1 265 ? -20.088 2.645 -6.662 1.00 97.81 265 ASP A N 1
ATOM 1762 C CA . ASP A 1 265 ? -18.658 2.790 -6.392 1.00 97.81 265 ASP A CA 1
ATOM 1763 C C . ASP A 1 265 ? -18.432 3.578 -5.100 1.00 97.81 265 ASP A C 1
ATOM 1765 O O . ASP A 1 265 ? -19.015 4.646 -4.884 1.00 97.81 265 ASP A O 1
ATOM 1769 N N . LYS A 1 266 ? -17.620 3.001 -4.215 1.00 96.88 266 LYS A N 1
ATOM 1770 C CA . LYS A 1 266 ? -17.271 3.546 -2.907 1.00 96.88 266 LYS A CA 1
ATOM 1771 C C . LYS A 1 266 ? -15.818 3.243 -2.587 1.00 96.88 266 LYS A C 1
ATOM 1773 O O . LYS A 1 266 ? -15.239 2.295 -3.107 1.00 96.88 266 LYS A O 1
ATOM 1778 N N . TYR A 1 267 ? -15.238 4.021 -1.687 1.00 97.31 267 TYR A N 1
ATOM 1779 C CA . TYR A 1 267 ? -13.842 3.872 -1.303 1.00 97.31 267 TYR A CA 1
ATOM 1780 C C . TYR A 1 267 ? -13.715 3.601 0.191 1.00 97.31 267 TYR A C 1
ATOM 1782 O O . TYR A 1 267 ? -14.462 4.141 1.010 1.00 97.31 267 TYR A O 1
ATOM 1790 N N . ALA A 1 268 ? -12.762 2.743 0.532 1.00 97.62 268 ALA A N 1
ATOM 1791 C CA . ALA A 1 268 ? -12.379 2.436 1.902 1.00 97.62 268 ALA A CA 1
ATOM 1792 C C . ALA A 1 268 ? -10.857 2.415 2.014 1.00 97.62 268 ALA A C 1
ATOM 1794 O O . ALA A 1 268 ? -10.156 2.173 1.028 1.00 97.62 268 ALA A O 1
ATOM 1795 N N . GLY A 1 269 ? -10.331 2.660 3.207 1.00 97.44 269 GLY A N 1
ATOM 1796 C CA . GLY A 1 269 ? -8.889 2.689 3.383 1.00 97.44 269 GLY A CA 1
ATOM 1797 C C . GLY A 1 269 ? -8.422 3.107 4.764 1.00 97.44 269 GLY A C 1
ATOM 1798 O O . GLY A 1 269 ? -9.185 3.188 5.729 1.00 97.44 269 GLY A O 1
ATOM 1799 N N . LEU A 1 270 ? -7.123 3.372 4.821 1.00 97.19 270 LEU A N 1
ATOM 1800 C CA . LEU A 1 270 ? -6.404 3.849 5.989 1.00 97.19 270 LEU A CA 1
ATOM 1801 C C . LEU A 1 270 ? -5.512 4.999 5.550 1.00 97.19 270 LEU A C 1
ATOM 1803 O O . LEU A 1 270 ? -4.682 4.827 4.657 1.00 97.19 270 LEU A O 1
ATOM 1807 N N . PHE A 1 271 ? -5.630 6.139 6.216 1.00 97.38 271 PHE A N 1
ATOM 1808 C CA . PHE A 1 271 ? -4.740 7.267 5.980 1.00 97.38 271 PHE A CA 1
ATOM 1809 C C . PHE A 1 271 ? -4.396 7.985 7.275 1.00 97.38 271 PHE A C 1
ATOM 1811 O O . PHE A 1 271 ? -5.173 7.992 8.227 1.00 97.38 271 PHE A O 1
ATOM 1818 N N . ARG A 1 272 ? -3.213 8.588 7.307 1.00 96.81 272 ARG A N 1
ATOM 1819 C CA . ARG A 1 272 ? -2.827 9.594 8.283 1.00 96.81 272 ARG A CA 1
ATOM 1820 C C . ARG A 1 272 ? -3.384 10.933 7.821 1.00 96.81 272 ARG A C 1
ATOM 1822 O O . ARG A 1 272 ? -2.964 11.422 6.777 1.00 96.81 272 ARG A O 1
ATOM 1829 N N . ASP A 1 273 ? -4.277 11.500 8.618 1.00 95.19 273 ASP A N 1
ATOM 1830 C CA . ASP A 1 273 ? -4.889 12.803 8.389 1.00 95.19 273 ASP A CA 1
ATOM 1831 C C . ASP A 1 273 ? -3.981 13.905 8.935 1.00 95.19 273 ASP A C 1
ATOM 1833 O O . ASP A 1 273 ? -3.821 14.070 10.150 1.00 95.19 273 ASP A O 1
ATOM 1837 N N . GLN A 1 274 ? -3.367 14.647 8.025 1.00 95.00 274 GLN A N 1
ATOM 1838 C CA . GLN A 1 274 ? -2.484 15.761 8.339 1.00 95.00 274 GLN A CA 1
ATOM 1839 C C . GLN A 1 274 ? -3.220 16.910 9.045 1.00 95.00 274 GLN A C 1
ATOM 1841 O O . GLN A 1 274 ? -2.657 17.548 9.938 1.00 95.00 274 GLN A O 1
ATOM 1846 N N . SER A 1 275 ? -4.485 17.144 8.698 1.00 92.50 275 SER A N 1
ATOM 1847 C CA . SER A 1 275 ? -5.301 18.236 9.233 1.00 92.50 275 SER A CA 1
ATOM 1848 C C . SER A 1 275 ? -5.811 17.959 10.653 1.00 92.50 275 SER A C 1
ATOM 1850 O O . SER A 1 275 ? -6.098 18.895 11.399 1.00 92.50 275 SER A O 1
ATOM 1852 N N . ASP A 1 276 ? -5.864 16.692 11.073 1.00 92.25 276 ASP A N 1
ATOM 1853 C CA . ASP A 1 276 ? -6.251 16.257 12.426 1.00 92.25 276 ASP A CA 1
ATOM 1854 C C . ASP A 1 276 ? -5.039 15.782 13.245 1.00 92.25 276 ASP A C 1
ATOM 1856 O O . ASP A 1 276 ? -5.017 14.691 13.819 1.00 92.25 276 ASP A O 1
ATOM 1860 N N . SER A 1 277 ? -3.991 16.615 13.283 1.00 91.31 277 SER A N 1
ATOM 1861 C CA . SER A 1 277 ? -2.762 16.376 14.063 1.00 91.31 277 SER A CA 1
ATOM 1862 C C . SER A 1 277 ? -2.066 15.044 13.753 1.00 91.31 277 SER A C 1
ATOM 1864 O O . SER A 1 277 ? -1.386 14.474 14.608 1.00 91.31 277 SER A O 1
ATOM 1866 N N . GLY A 1 278 ? -2.233 14.525 12.538 1.00 92.44 278 GLY A N 1
ATOM 1867 C CA . GLY A 1 278 ? -1.572 13.305 12.106 1.00 92.44 278 GLY A CA 1
ATOM 1868 C C . GLY A 1 278 ? -2.174 12.008 12.620 1.00 92.44 278 GLY A C 1
ATOM 1869 O O . GLY A 1 278 ? -1.456 11.010 12.712 1.00 92.44 278 GLY A O 1
ATOM 1870 N N . LYS A 1 279 ? -3.458 11.997 12.984 1.00 92.81 279 LYS A N 1
ATOM 1871 C CA . LYS A 1 279 ? -4.144 10.770 13.399 1.00 92.81 279 LYS A CA 1
ATOM 1872 C C . LYS A 1 279 ? -4.375 9.845 12.211 1.00 92.81 279 LYS A C 1
ATOM 1874 O O . LYS A 1 279 ? -4.747 10.286 11.128 1.00 92.81 279 LYS A O 1
ATOM 1879 N N . PHE A 1 280 ? -4.224 8.545 12.436 1.00 95.25 280 PHE A N 1
ATOM 1880 C CA . PHE A 1 280 ? -4.649 7.542 11.467 1.00 95.25 280 PHE A CA 1
ATOM 1881 C C . PHE A 1 280 ? -6.164 7.339 11.538 1.00 95.25 280 PHE A C 1
ATOM 1883 O O . PHE A 1 280 ? -6.721 7.143 12.619 1.00 95.25 280 PHE A O 1
ATOM 1890 N N . LYS A 1 281 ? -6.824 7.378 10.381 1.00 95.62 281 LYS A N 1
ATOM 1891 C CA . LYS A 1 281 ? -8.265 7.195 10.218 1.00 95.62 281 LYS A CA 1
ATOM 1892 C C . LYS A 1 281 ? -8.522 5.995 9.317 1.00 95.62 281 LYS A C 1
ATOM 1894 O O . LYS A 1 281 ? -8.029 5.937 8.191 1.00 95.62 281 LYS A O 1
ATOM 1899 N N . LEU A 1 282 ? -9.306 5.049 9.829 1.00 96.69 282 LEU A N 1
ATOM 1900 C CA . LEU A 1 282 ? -9.945 4.023 9.014 1.00 96.69 282 LEU A CA 1
ATOM 1901 C C . LEU A 1 282 ? -11.291 4.565 8.538 1.00 96.69 282 LEU A C 1
ATOM 1903 O O . LEU A 1 282 ? -12.078 5.066 9.346 1.00 96.69 282 LEU A O 1
ATOM 1907 N N . PHE A 1 283 ? -11.554 4.451 7.243 1.00 97.12 283 PHE A N 1
ATOM 1908 C CA . PHE A 1 283 ? -12.772 4.967 6.629 1.00 97.12 283 PHE A CA 1
ATOM 1909 C C . PHE A 1 283 ? -13.361 3.985 5.622 1.00 97.12 283 PHE A C 1
ATOM 1911 O O . PHE A 1 283 ? -12.641 3.169 5.043 1.00 97.12 283 PHE A O 1
ATOM 1918 N N . ASP A 1 284 ? -14.667 4.091 5.409 1.00 96.81 284 ASP A N 1
ATOM 1919 C CA . ASP A 1 284 ? -15.411 3.382 4.376 1.00 96.81 284 ASP A CA 1
ATOM 1920 C C . ASP A 1 284 ? -16.640 4.180 3.918 1.00 96.81 284 ASP A C 1
ATOM 1922 O O . ASP A 1 284 ? -17.125 5.108 4.566 1.00 96.81 284 ASP A O 1
ATOM 1926 N N . GLY A 1 285 ? -17.156 3.837 2.743 1.00 95.56 285 GLY A N 1
ATOM 1927 C CA . GLY A 1 285 ? -18.431 4.355 2.264 1.00 95.56 285 GLY A CA 1
ATOM 1928 C C . GLY A 1 285 ? -18.412 5.742 1.630 1.00 95.56 285 GLY A C 1
ATOM 1929 O O . GLY A 1 285 ? -19.482 6.226 1.255 1.00 95.56 285 GLY A O 1
ATOM 1930 N N . ILE A 1 286 ? -17.245 6.377 1.480 1.00 95.38 286 ILE A N 1
ATOM 1931 C CA . ILE A 1 286 ? -17.148 7.634 0.726 1.00 95.38 286 ILE A CA 1
ATOM 1932 C C . ILE A 1 286 ? -17.317 7.357 -0.772 1.00 95.38 286 ILE A C 1
ATOM 1934 O O . ILE A 1 286 ? -16.890 6.316 -1.266 1.00 95.38 286 ILE A O 1
ATOM 1938 N N . THR A 1 287 ? -17.929 8.285 -1.504 1.00 94.69 287 THR A N 1
ATOM 1939 C CA . THR A 1 287 ? -18.233 8.138 -2.942 1.00 94.69 287 THR A CA 1
ATOM 1940 C C . THR A 1 287 ? -17.297 8.928 -3.853 1.00 94.69 287 THR A C 1
ATOM 1942 O O . THR A 1 287 ? -17.296 8.716 -5.062 1.00 94.69 287 THR A O 1
ATOM 1945 N N . SER A 1 288 ? -16.498 9.833 -3.287 1.00 94.00 288 SER A N 1
ATOM 1946 C CA . SER A 1 288 ? -15.454 10.563 -4.008 1.00 94.00 288 SER A CA 1
ATOM 1947 C C . SER A 1 288 ? -14.114 9.869 -3.816 1.00 94.00 288 SER A C 1
ATOM 1949 O O . SER A 1 288 ? -13.743 9.552 -2.685 1.00 94.00 288 SER A O 1
ATOM 1951 N N . GLU A 1 289 ? -13.381 9.676 -4.910 1.00 95.38 289 GLU A N 1
ATOM 1952 C CA . GLU A 1 289 ? -12.045 9.089 -4.870 1.00 95.38 289 GLU A CA 1
ATOM 1953 C C . GLU A 1 289 ? -11.087 9.955 -4.030 1.00 95.38 289 GLU A C 1
ATOM 1955 O O . GLU A 1 289 ? -11.031 11.177 -4.227 1.00 95.38 289 GLU A O 1
ATOM 1960 N N . PRO A 1 290 ? -10.340 9.358 -3.084 1.00 95.50 290 PRO A N 1
ATOM 1961 C CA . PRO A 1 290 ? -9.305 10.066 -2.345 1.00 95.50 290 PRO A CA 1
ATOM 1962 C C . PRO A 1 290 ? -8.251 10.700 -3.260 1.00 95.50 290 PRO A C 1
ATOM 1964 O O . PRO A 1 290 ? -7.774 10.086 -4.212 1.00 95.50 290 PRO A O 1
ATOM 1967 N N . THR A 1 291 ? -7.837 11.922 -2.925 1.00 92.50 291 THR A N 1
ATOM 1968 C CA . THR A 1 291 ? -6.742 12.629 -3.609 1.00 92.50 291 THR A CA 1
ATOM 1969 C C . THR A 1 291 ? -5.595 12.894 -2.627 1.00 92.50 291 THR A C 1
ATOM 1971 O O . THR A 1 291 ? -5.461 12.189 -1.631 1.00 92.50 291 THR A O 1
ATOM 1974 N N . ALA A 1 292 ? -4.758 13.907 -2.879 1.00 90.44 292 ALA A N 1
ATOM 1975 C CA . ALA A 1 292 ? -3.639 14.275 -2.007 1.00 90.44 292 ALA A CA 1
ATOM 1976 C C . ALA A 1 292 ? -4.072 14.693 -0.581 1.00 90.44 292 ALA A C 1
ATOM 1978 O O . ALA A 1 292 ? -3.274 14.637 0.354 1.00 90.44 292 ALA A O 1
ATOM 1979 N N . THR A 1 293 ? -5.339 15.083 -0.428 1.00 91.19 293 THR A N 1
ATOM 1980 C CA . THR A 1 293 ? -6.035 15.241 0.852 1.00 91.19 293 THR A CA 1
ATOM 1981 C C . THR A 1 293 ? -7.352 14.478 0.776 1.00 91.19 293 THR A C 1
ATOM 1983 O O . THR A 1 293 ? -8.126 14.665 -0.173 1.00 91.19 293 THR A O 1
ATOM 1986 N N . VAL A 1 294 ? -7.616 13.616 1.747 1.00 91.50 294 VAL A N 1
ATOM 1987 C CA . VAL A 1 294 ? -8.868 12.871 1.854 1.00 91.50 294 VAL A CA 1
ATOM 1988 C C . VAL A 1 294 ? -9.947 13.818 2.384 1.00 91.50 294 VAL A C 1
ATOM 1990 O O . VAL A 1 294 ? -9.715 14.598 3.305 1.00 91.50 294 VAL A O 1
ATOM 1993 N N . ALA A 1 295 ? -11.135 13.790 1.776 1.00 87.06 295 ALA A N 1
ATOM 1994 C CA . ALA A 1 295 ? -12.272 14.578 2.255 1.00 87.06 295 ALA A CA 1
ATOM 1995 C C . ALA A 1 295 ? -12.682 14.154 3.679 1.00 87.06 295 ALA A C 1
ATOM 1997 O O . ALA A 1 295 ? -12.347 13.058 4.118 1.00 87.06 295 ALA A O 1
ATOM 1998 N N . ASP A 1 296 ? -13.432 15.000 4.394 1.00 87.69 296 ASP A N 1
ATOM 1999 C CA . ASP A 1 296 ? -13.847 14.701 5.769 1.00 87.69 296 ASP A CA 1
ATOM 2000 C C . ASP A 1 296 ? -14.583 13.351 5.871 1.00 87.69 296 ASP A C 1
ATOM 2002 O O . ASP A 1 296 ? -15.672 13.164 5.328 1.00 87.69 296 ASP A O 1
ATOM 2006 N N . VAL A 1 297 ? -13.978 12.418 6.610 1.00 93.06 297 VAL A N 1
ATOM 2007 C CA . VAL A 1 297 ? -14.502 11.071 6.875 1.00 93.06 297 VAL A CA 1
ATOM 2008 C C . VAL A 1 297 ? -15.200 10.965 8.236 1.00 93.06 297 VAL A C 1
ATOM 2010 O O . VAL A 1 297 ? -15.445 9.863 8.725 1.00 93.06 297 VAL A O 1
ATOM 2013 N N . SER A 1 298 ? -15.523 12.087 8.889 1.00 88.19 298 SER A N 1
ATOM 2014 C CA . SER A 1 298 ? -16.165 12.118 10.212 1.00 88.19 298 SER A CA 1
ATOM 2015 C C . SER A 1 298 ? -17.445 11.274 10.296 1.00 88.19 298 SER A C 1
ATOM 2017 O O . SER A 1 298 ? -17.690 10.649 11.330 1.00 88.19 298 SER A O 1
ATOM 2019 N N . SER A 1 299 ? -18.208 11.202 9.199 1.00 92.38 299 SER A N 1
ATOM 2020 C CA . SER A 1 299 ? -19.448 10.415 9.063 1.00 92.38 299 SER A CA 1
ATOM 2021 C C . SER A 1 299 ? -19.244 9.017 8.456 1.00 92.38 299 SER A C 1
ATOM 2023 O O . SER A 1 299 ? -20.197 8.252 8.346 1.00 92.38 299 SER A O 1
ATOM 2025 N N . ASN A 1 300 ? -18.012 8.681 8.072 1.00 94.81 300 ASN A N 1
ATOM 2026 C CA . ASN A 1 300 ? -17.640 7.529 7.247 1.00 94.81 300 ASN A CA 1
ATOM 2027 C C . ASN A 1 300 ? -16.499 6.722 7.890 1.00 94.81 300 ASN A C 1
ATOM 2029 O O . ASN A 1 300 ? -15.563 6.290 7.222 1.00 94.81 300 ASN A O 1
ATOM 2033 N N . LYS A 1 301 ? -16.529 6.572 9.219 1.00 94.19 301 LYS A N 1
ATOM 2034 C CA . LYS A 1 301 ? -15.514 5.813 9.958 1.00 94.19 301 LYS A CA 1
ATOM 2035 C C . LYS A 1 301 ? -15.770 4.315 9.818 1.00 94.19 301 LYS A C 1
ATOM 2037 O O . LYS A 1 301 ? -16.840 3.842 10.200 1.00 94.19 301 LYS A O 1
ATOM 2042 N N . ALA A 1 302 ? -14.755 3.579 9.382 1.00 95.88 302 ALA A N 1
ATOM 2043 C CA . ALA A 1 302 ? -14.848 2.130 9.277 1.00 95.88 302 ALA A CA 1
ATOM 2044 C C . ALA A 1 302 ? -14.663 1.444 10.639 1.00 95.88 302 ALA A C 1
ATOM 2046 O O . ALA A 1 302 ? -14.093 1.996 11.585 1.00 95.88 302 ALA A O 1
ATOM 2047 N N . THR A 1 303 ? -15.119 0.195 10.719 1.00 94.69 303 THR A N 1
ATOM 2048 C CA . THR A 1 303 ? -14.921 -0.670 11.888 1.00 94.69 303 THR A CA 1
ATOM 2049 C C . THR A 1 303 ? -13.647 -1.498 11.733 1.00 94.69 303 THR A C 1
ATOM 2051 O O . THR A 1 303 ? -13.480 -2.202 10.739 1.00 94.69 303 THR A O 1
ATOM 2054 N N . LEU A 1 304 ? -12.770 -1.466 12.741 1.00 94.75 304 LEU A N 1
ATOM 2055 C CA . LEU A 1 304 ? -11.617 -2.363 12.834 1.00 94.75 304 LEU A CA 1
ATOM 2056 C C . LEU A 1 304 ? -11.982 -3.607 13.648 1.00 94.75 304 LEU A C 1
ATOM 2058 O O . LEU A 1 304 ? -12.322 -3.502 14.825 1.00 94.75 304 LEU A O 1
ATOM 2062 N N . VAL A 1 305 ? -11.857 -4.787 13.044 1.00 96.56 305 VAL A N 1
ATOM 2063 C CA . VAL A 1 305 ? -11.941 -6.070 13.755 1.00 96.56 305 VAL A CA 1
ATOM 2064 C C . VAL A 1 305 ? -10.520 -6.566 14.011 1.00 96.56 305 VAL A C 1
ATOM 2066 O O . VAL A 1 305 ? -9.854 -7.032 13.090 1.00 96.56 305 VAL A O 1
ATOM 2069 N N . ALA A 1 306 ? -10.040 -6.437 15.249 1.00 94.12 306 ALA A N 1
ATOM 2070 C CA . ALA A 1 306 ? -8.682 -6.821 15.629 1.00 94.12 306 ALA A CA 1
ATOM 2071 C C . ALA A 1 306 ? -8.580 -7.207 17.112 1.00 94.12 306 ALA A C 1
ATOM 2073 O O . ALA A 1 306 ? -9.360 -6.745 17.945 1.00 94.12 306 ALA A O 1
ATOM 2074 N N . THR A 1 307 ? -7.568 -8.008 17.444 1.00 94.44 307 THR A N 1
ATOM 2075 C CA . THR A 1 307 ? -7.057 -8.133 18.814 1.00 94.44 307 THR A CA 1
ATOM 2076 C C . THR A 1 307 ? -5.989 -7.062 19.008 1.00 94.44 307 THR A C 1
ATOM 2078 O O . THR A 1 307 ? -4.997 -7.052 18.285 1.00 94.44 307 THR A O 1
ATOM 2081 N N . ILE A 1 308 ? -6.204 -6.143 19.949 1.00 90.00 308 ILE A N 1
ATOM 2082 C CA . ILE A 1 308 ? -5.266 -5.057 20.254 1.00 90.00 308 ILE A CA 1
ATOM 2083 C C . ILE A 1 308 ? -4.559 -5.400 21.565 1.00 90.00 308 ILE A C 1
ATOM 2085 O O . ILE A 1 308 ? -5.212 -5.565 22.594 1.00 90.00 308 ILE A O 1
ATOM 2089 N N . GLU A 1 309 ? -3.233 -5.511 21.523 1.00 89.12 309 GLU A N 1
ATOM 2090 C CA . GLU A 1 309 ? -2.396 -5.632 22.717 1.00 89.12 309 GLU A CA 1
ATOM 2091 C C . GLU A 1 309 ? -1.938 -4.237 23.168 1.00 89.12 309 GLU A C 1
ATOM 2093 O O . GLU A 1 309 ? -1.427 -3.455 22.367 1.00 89.12 309 GLU A O 1
ATOM 2098 N N . GLY A 1 310 ? -2.113 -3.921 24.454 1.00 83.06 310 GLY A N 1
ATOM 2099 C CA . GLY A 1 310 ? -1.747 -2.628 25.042 1.00 83.06 310 GLY A CA 1
ATOM 2100 C C . GLY A 1 310 ? -2.943 -1.727 25.364 1.00 83.06 310 GLY A C 1
ATOM 2101 O O . GLY A 1 310 ? -4.096 -2.155 25.344 1.00 83.06 310 GLY A O 1
ATOM 2102 N N . ASN A 1 311 ? -2.648 -0.471 25.706 1.00 76.00 311 ASN A N 1
ATOM 2103 C CA . ASN A 1 311 ? -3.654 0.494 26.152 1.00 76.00 311 ASN A CA 1
ATOM 2104 C C . ASN A 1 311 ? -4.379 1.130 24.958 1.00 76.00 311 ASN A C 1
ATOM 2106 O O . ASN A 1 311 ? -3.750 1.516 23.972 1.00 76.00 311 ASN A O 1
ATOM 2110 N N . ILE A 1 312 ? -5.695 1.308 25.086 1.00 81.00 312 ILE A N 1
ATOM 2111 C CA . ILE A 1 312 ? -6.526 2.042 24.126 1.00 81.00 312 ILE A CA 1
ATOM 2112 C C . ILE A 1 312 ? -6.924 3.366 24.770 1.00 81.00 312 ILE A C 1
ATOM 2114 O O . ILE A 1 312 ? -7.664 3.375 25.749 1.00 81.00 312 ILE A O 1
ATOM 2118 N N . THR A 1 313 ? -6.471 4.482 24.204 1.00 77.56 313 THR A N 1
ATOM 2119 C CA . THR A 1 313 ? -6.954 5.806 24.606 1.00 77.56 313 THR A CA 1
ATOM 2120 C C . THR A 1 313 ? -8.299 6.065 23.942 1.00 77.56 313 THR A C 1
ATOM 2122 O O . THR A 1 313 ? -8.388 6.155 22.717 1.00 77.56 313 THR A O 1
ATOM 2125 N N . PHE A 1 314 ? -9.352 6.197 24.739 1.00 79.06 314 PHE A N 1
ATOM 2126 C CA . PHE A 1 314 ? -10.671 6.558 24.231 1.00 79.06 314 PHE A CA 1
ATOM 2127 C C . PHE A 1 314 ? -10.781 8.074 24.067 1.00 79.06 314 PHE A C 1
ATOM 2129 O O . PHE A 1 314 ? -10.388 8.827 24.952 1.00 79.06 314 PHE A O 1
ATOM 2136 N N . ASP A 1 315 ? -11.370 8.516 22.954 1.00 75.31 315 ASP A N 1
ATOM 2137 C CA . ASP A 1 315 ? -11.632 9.941 22.685 1.00 75.31 315 ASP A CA 1
ATOM 2138 C C . ASP A 1 315 ? -12.550 10.552 23.762 1.00 75.31 315 ASP A C 1
ATOM 2140 O O . ASP A 1 315 ? -12.418 11.710 24.140 1.00 75.31 315 ASP A O 1
ATOM 2144 N N . ASN A 1 316 ? -13.448 9.726 24.313 1.00 80.06 316 ASN A N 1
ATOM 2145 C CA . ASN A 1 316 ? -14.235 10.037 25.498 1.00 80.06 316 ASN A CA 1
ATOM 2146 C C . ASN A 1 316 ? -14.196 8.850 26.459 1.00 80.06 316 ASN A C 1
ATOM 2148 O O . ASN A 1 316 ? -14.553 7.730 26.077 1.00 80.06 316 ASN A O 1
ATOM 2152 N N . ALA A 1 317 ? -13.808 9.105 27.707 1.00 83.88 317 ALA A N 1
ATOM 2153 C CA . ALA A 1 317 ? 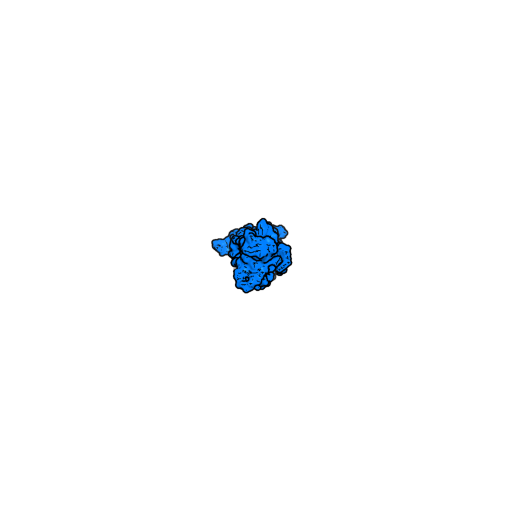-13.858 8.098 28.753 1.00 83.88 317 ALA A CA 1
ATOM 2154 C C . ALA A 1 317 ? -15.301 7.597 28.950 1.00 83.88 317 ALA A C 1
ATOM 2156 O O . ALA A 1 317 ? -16.273 8.333 28.745 1.00 83.88 317 ALA A O 1
ATOM 2157 N N . ARG A 1 318 ? -15.455 6.321 29.309 1.00 87.19 318 ARG A N 1
ATOM 2158 C CA . ARG A 1 318 ? -16.772 5.695 29.473 1.00 87.19 318 ARG A CA 1
ATOM 2159 C C . ARG A 1 318 ? -17.035 5.454 30.951 1.00 87.19 318 ARG A C 1
ATOM 2161 O O . ARG A 1 318 ? -16.300 4.711 31.593 1.00 87.19 318 ARG A O 1
ATOM 2168 N N . THR A 1 319 ? -18.080 6.076 31.487 1.00 90.06 319 THR A N 1
ATOM 2169 C CA . THR A 1 319 ? -18.520 5.842 32.866 1.00 90.06 319 THR A CA 1
ATOM 2170 C C . THR A 1 319 ? -19.480 4.661 32.913 1.00 90.06 319 THR A C 1
ATOM 2172 O O . THR A 1 319 ? -20.510 4.661 32.240 1.00 90.06 319 THR A O 1
ATOM 2175 N N . PHE A 1 320 ? -19.149 3.669 33.731 1.00 90.00 320 PHE A N 1
ATOM 2176 C CA . PHE A 1 320 ? -20.038 2.585 34.122 1.00 90.00 320 PHE A CA 1
ATOM 2177 C C . PHE A 1 320 ? -20.634 2.935 35.484 1.00 90.00 320 PHE A C 1
ATOM 2179 O O . PHE A 1 320 ? -19.890 3.225 36.420 1.00 90.00 320 PHE A O 1
ATOM 2186 N N . SER A 1 321 ? -21.960 2.936 35.600 1.00 92.56 321 SER A N 1
ATOM 2187 C CA . SER A 1 321 ? -22.662 3.260 36.845 1.00 92.56 321 SER A CA 1
ATOM 2188 C C . SER A 1 321 ? -23.546 2.109 37.308 1.00 92.56 321 SER A C 1
ATOM 2190 O O . SER A 1 321 ? -24.241 1.491 36.503 1.00 92.56 321 SER A O 1
ATOM 2192 N N . LEU A 1 322 ? -23.554 1.882 38.615 1.00 94.12 322 LEU A N 1
ATOM 2193 C CA . LEU A 1 322 ? -24.507 1.057 39.344 1.00 94.12 322 LEU A CA 1
ATOM 2194 C C . LEU A 1 322 ? -25.616 1.968 39.887 1.00 94.12 322 LEU A C 1
ATOM 2196 O O . LEU A 1 322 ? -25.352 3.101 40.297 1.00 94.12 322 LEU A O 1
ATOM 2200 N N . SER A 1 323 ? -26.855 1.487 39.881 1.00 89.75 323 SER A N 1
ATOM 2201 C CA . SER A 1 323 ? -28.016 2.237 40.367 1.00 89.75 323 SER A CA 1
ATOM 2202 C C . SER A 1 323 ? -29.047 1.313 41.007 1.00 89.75 323 SER A C 1
ATOM 2204 O O . SER A 1 323 ? -29.143 0.148 40.623 1.00 89.75 323 SER A O 1
ATOM 2206 N N . GLY A 1 324 ? -29.873 1.861 41.900 1.00 91.62 324 GLY A N 1
ATOM 2207 C CA . GLY A 1 324 ? -30.856 1.108 42.679 1.00 91.62 324 GLY A CA 1
ATOM 2208 C C . GLY A 1 324 ? -30.294 0.782 44.058 1.00 91.62 324 GLY A C 1
ATOM 2209 O O . GLY A 1 324 ? -29.743 1.665 44.712 1.00 91.62 324 GLY A O 1
ATOM 2210 N N . ASP A 1 325 ? -30.401 -0.482 44.466 1.00 93.06 325 ASP A N 1
ATOM 2211 C CA . ASP A 1 325 ? -29.947 -0.956 45.782 1.00 93.06 325 ASP A CA 1
ATOM 2212 C C . ASP A 1 325 ? -28.429 -0.925 45.976 1.00 93.06 325 ASP A C 1
ATOM 2214 O O . ASP A 1 325 ? -27.919 -0.918 47.098 1.00 93.06 325 ASP A O 1
ATOM 2218 N N . LEU A 1 326 ? -27.703 -0.860 44.862 1.00 93.94 326 LEU A N 1
ATOM 2219 C CA . LEU A 1 326 ? -26.269 -0.663 44.819 1.00 93.94 326 LEU A CA 1
ATOM 2220 C C . LEU A 1 326 ? -25.974 0.622 44.047 1.00 93.94 326 LEU A C 1
ATOM 2222 O O . LEU A 1 326 ? -26.508 0.851 42.961 1.00 93.94 326 LEU A O 1
ATOM 2226 N N . SER A 1 327 ? -25.107 1.457 44.607 1.00 93.38 327 SER A N 1
ATOM 2227 C CA . SER A 1 327 ? -24.673 2.719 44.013 1.00 93.38 327 SER A CA 1
ATOM 2228 C C . SER A 1 327 ? -23.156 2.745 43.883 1.00 93.38 327 SER A C 1
ATOM 2230 O O . SER A 1 327 ? -22.444 2.166 44.695 1.00 93.38 327 SER A O 1
ATOM 2232 N N . GLY A 1 328 ? -22.657 3.384 42.835 1.00 94.75 328 GLY A N 1
ATOM 2233 C CA . GLY A 1 328 ? -21.231 3.448 42.541 1.00 94.75 328 GLY A CA 1
ATOM 2234 C C . GLY A 1 328 ? -21.021 3.722 41.065 1.00 94.75 328 GLY A C 1
ATOM 2235 O O . GLY A 1 328 ? -21.869 3.398 40.235 1.00 94.75 328 GLY A O 1
ATOM 2236 N N . SER A 1 329 ? -19.908 4.340 40.709 1.00 93.69 329 SER A N 1
ATOM 2237 C CA . SER A 1 329 ? -19.561 4.536 39.307 1.00 93.69 329 SER A CA 1
ATOM 2238 C C . SER A 1 329 ? -18.061 4.566 39.145 1.00 93.69 329 SER A C 1
ATOM 2240 O O . SER A 1 329 ? -17.380 5.135 39.993 1.00 93.69 329 SER A O 1
ATOM 2242 N N . GLN A 1 330 ? -17.571 4.037 38.031 1.00 93.25 330 GLN A N 1
ATOM 2243 C CA . GLN A 1 330 ? -16.179 4.190 37.645 1.00 93.25 330 GLN A CA 1
ATOM 2244 C C . GLN A 1 330 ? -16.077 4.565 36.180 1.00 93.25 330 GLN A C 1
ATOM 2246 O O . GLN A 1 330 ? -16.864 4.125 35.339 1.00 93.25 330 GLN A O 1
ATOM 2251 N N . THR A 1 331 ? -15.097 5.405 35.880 1.00 89.75 331 THR A N 1
ATOM 2252 C CA . THR A 1 331 ? -14.790 5.799 34.512 1.00 89.75 331 THR A CA 1
ATOM 2253 C C . THR A 1 331 ? -13.605 4.993 34.008 1.00 89.75 331 THR A C 1
ATOM 2255 O O . THR A 1 331 ? -12.543 4.998 34.620 1.00 89.75 331 THR A O 1
ATOM 2258 N N . PHE A 1 332 ? -13.796 4.304 32.887 1.00 87.19 332 PHE A N 1
ATOM 2259 C CA . PHE A 1 332 ? -12.738 3.602 32.180 1.00 87.19 332 PHE A CA 1
ATOM 2260 C C . PHE A 1 332 ? -12.205 4.486 31.051 1.00 87.19 332 PHE A C 1
ATOM 2262 O O . PHE A 1 332 ? -12.943 4.851 30.131 1.00 87.19 332 PHE A O 1
ATOM 2269 N N . ASP A 1 333 ? -10.921 4.821 31.130 1.00 83.81 333 ASP A N 1
ATOM 2270 C CA . ASP A 1 333 ? -10.175 5.576 30.117 1.00 83.81 333 ASP A CA 1
ATOM 2271 C C . ASP A 1 333 ? -9.120 4.720 29.390 1.00 83.81 333 ASP A C 1
ATOM 2273 O O . ASP A 1 333 ? -8.403 5.225 28.528 1.00 83.81 333 ASP A O 1
ATOM 2277 N N . GLY A 1 334 ? -9.048 3.423 29.715 1.00 79.56 334 GLY A N 1
ATOM 2278 C CA . GLY A 1 334 ? -8.100 2.475 29.131 1.00 79.56 334 GLY A CA 1
ATOM 2279 C C . GLY A 1 334 ? -6.702 2.473 29.756 1.00 79.56 334 GLY A C 1
ATOM 2280 O O . GLY A 1 334 ? -5.833 1.767 29.248 1.00 79.56 334 GLY A O 1
ATOM 2281 N N . SER A 1 335 ? -6.462 3.225 30.840 1.00 79.50 335 SER A N 1
ATOM 2282 C CA . SER A 1 335 ? -5.146 3.310 31.499 1.00 79.50 335 SER A CA 1
ATOM 2283 C C . SER A 1 335 ? -4.870 2.218 32.548 1.00 79.50 335 SER A C 1
ATOM 2285 O O . SER A 1 335 ? -3.717 2.042 32.950 1.00 79.50 335 SER A O 1
ATOM 2287 N N . GLY A 1 336 ? -5.886 1.460 32.977 1.00 80.69 336 GLY A N 1
ATOM 2288 C CA . GLY A 1 336 ? -5.755 0.418 34.000 1.00 80.69 336 GLY A CA 1
ATOM 2289 C C . GLY A 1 336 ? -7.061 -0.319 34.305 1.00 80.69 336 GLY A C 1
ATOM 2290 O O . GLY A 1 336 ? -8.036 -0.212 33.562 1.00 80.69 336 GLY A O 1
ATOM 2291 N N . ASN A 1 337 ? -7.079 -1.081 35.403 1.00 84.00 337 ASN A N 1
ATOM 2292 C CA . ASN A 1 337 ? -8.277 -1.793 35.855 1.00 84.00 337 ASN A CA 1
ATOM 2293 C C . ASN A 1 337 ? -9.413 -0.814 36.203 1.00 84.00 337 ASN A C 1
ATOM 2295 O O . ASN A 1 337 ? -9.181 0.267 36.743 1.00 84.00 337 ASN A O 1
ATOM 2299 N N . CYS A 1 338 ? -10.651 -1.217 35.911 1.00 86.81 338 CYS A N 1
ATOM 2300 C CA . CYS A 1 338 ? -11.860 -0.457 36.220 1.00 86.81 338 CYS A CA 1
ATOM 2301 C C . CYS A 1 338 ? -12.560 -1.070 37.441 1.00 86.81 338 CYS A C 1
ATOM 2303 O O . CYS A 1 338 ? -13.464 -1.892 37.289 1.00 86.81 338 CYS A O 1
ATOM 2305 N N . ASP A 1 339 ? -12.130 -0.689 38.643 1.00 90.31 339 ASP A N 1
ATOM 2306 C CA . ASP A 1 339 ? -12.768 -1.127 39.887 1.00 90.31 339 ASP A CA 1
ATOM 2307 C C . ASP A 1 339 ? -13.892 -0.151 40.265 1.00 90.31 339 ASP A C 1
ATOM 2309 O O . ASP A 1 339 ? -13.650 1.039 40.476 1.00 90.31 339 ASP A O 1
ATOM 2313 N N . ILE A 1 340 ? -15.135 -0.638 40.333 1.00 94.50 340 ILE A N 1
ATOM 2314 C CA . ILE A 1 340 ? -16.272 0.154 40.822 1.00 94.50 340 ILE A CA 1
ATOM 2315 C C . ILE A 1 340 ? -16.395 -0.065 42.327 1.00 94.50 340 ILE A C 1
ATOM 2317 O O . ILE A 1 340 ? -16.779 -1.147 42.771 1.00 94.50 340 ILE A O 1
ATOM 2321 N N . GLU A 1 341 ? -16.119 0.976 43.111 1.00 92.81 341 GLU A N 1
ATOM 2322 C CA . GLU A 1 341 ? -16.465 0.983 44.530 1.00 92.81 341 GLU A CA 1
ATOM 2323 C C . GLU A 1 341 ? -17.990 1.061 44.675 1.00 92.81 341 GLU A C 1
ATOM 2325 O O . GLU A 1 341 ? -18.633 2.020 44.239 1.00 92.81 341 GLU A O 1
ATOM 2330 N N . ALA A 1 342 ? -18.569 0.008 45.247 1.00 95.44 342 ALA A N 1
ATOM 2331 C CA . ALA A 1 342 ? -20.005 -0.154 45.378 1.00 95.44 342 ALA A CA 1
ATOM 2332 C C . ALA A 1 342 ? -20.457 0.103 46.821 1.00 95.44 342 ALA A C 1
ATOM 2334 O O . ALA A 1 342 ? -19.949 -0.496 47.766 1.00 95.44 342 ALA A O 1
ATOM 2335 N N . THR A 1 343 ? -21.453 0.968 46.982 1.00 94.38 343 THR A N 1
ATOM 2336 C CA . THR A 1 343 ? -22.129 1.268 48.245 1.00 94.38 343 THR A CA 1
ATOM 2337 C C . THR A 1 343 ? -23.544 0.709 48.204 1.00 94.38 343 THR A C 1
ATOM 2339 O O . THR A 1 343 ? -24.322 1.062 47.313 1.00 94.38 343 THR A O 1
ATOM 2342 N N . ILE A 1 344 ? -23.889 -0.136 49.177 1.00 94.50 344 ILE A N 1
ATOM 2343 C CA . ILE A 1 344 ? -25.275 -0.566 49.400 1.00 94.50 344 ILE A CA 1
ATOM 2344 C C . ILE A 1 344 ? -26.063 0.647 49.893 1.00 94.50 344 ILE A C 1
ATOM 2346 O O . ILE A 1 344 ? -25.667 1.291 50.868 1.00 94.50 344 ILE A O 1
ATOM 2350 N N . ALA A 1 345 ? -27.149 0.986 49.205 1.00 92.62 345 ALA A N 1
ATOM 2351 C CA . ALA A 1 345 ? -27.941 2.152 49.560 1.00 92.62 345 ALA A CA 1
ATOM 2352 C C . ALA A 1 345 ? -28.699 1.942 50.885 1.00 92.62 345 ALA A C 1
ATOM 2354 O O . ALA A 1 345 ? -28.963 0.824 51.337 1.00 92.62 345 ALA A O 1
ATOM 2355 N N . ALA A 1 346 ? -29.030 3.049 51.554 1.00 90.19 346 ALA A N 1
ATOM 2356 C CA . ALA A 1 346 ? -29.806 2.991 52.786 1.00 90.19 346 ALA A CA 1
ATOM 2357 C C . ALA A 1 346 ? -31.187 2.376 52.518 1.00 90.19 346 ALA A C 1
ATOM 2359 O O . ALA A 1 346 ? -31.841 2.724 51.537 1.00 90.19 346 ALA A O 1
ATOM 2360 N N . ASN A 1 347 ? -31.644 1.518 53.433 1.00 88.31 347 ASN A N 1
ATOM 2361 C CA . ASN A 1 347 ? -32.900 0.765 53.327 1.00 88.31 347 ASN A CA 1
ATOM 2362 C C . ASN A 1 347 ? -32.964 -0.246 52.166 1.00 88.31 347 ASN A C 1
ATOM 2364 O O . ASN A 1 347 ? -34.037 -0.774 51.905 1.00 88.31 347 ASN A O 1
ATOM 2368 N N . SER A 1 348 ? -31.848 -0.543 51.493 1.00 92.06 348 SER A N 1
ATOM 2369 C CA . SER A 1 348 ? -31.820 -1.551 50.422 1.00 92.06 348 SER A CA 1
ATOM 2370 C C . SER A 1 348 ? -31.751 -2.990 50.917 1.00 92.06 348 SER A C 1
ATOM 2372 O O . SER A 1 348 ? -32.022 -3.913 50.157 1.00 92.06 348 SER A O 1
ATOM 2374 N N . VAL A 1 349 ? -31.373 -3.198 52.180 1.00 90.00 349 VAL A N 1
ATOM 2375 C CA . VAL A 1 349 ? -31.341 -4.527 52.797 1.00 90.00 349 VAL A CA 1
ATOM 2376 C C . VAL A 1 349 ? -32.484 -4.624 53.793 1.00 90.00 349 VAL A C 1
ATOM 2378 O O . VAL A 1 349 ? -32.478 -3.947 54.822 1.00 90.00 349 VAL A O 1
ATOM 2381 N N . GLU A 1 350 ? -33.458 -5.472 53.484 1.00 87.31 350 GLU A N 1
ATOM 2382 C CA . GLU A 1 350 ? -34.538 -5.831 54.402 1.00 87.31 350 GLU A CA 1
ATOM 2383 C C . GLU A 1 350 ? -34.094 -6.969 55.339 1.00 87.31 350 GLU A C 1
ATOM 2385 O O . GLU A 1 350 ? -33.262 -7.801 54.974 1.00 87.31 350 GLU A O 1
ATOM 2390 N N . PHE A 1 351 ? -34.663 -7.048 56.548 1.00 80.81 351 PHE A N 1
ATOM 2391 C CA . PHE A 1 351 ? -34.337 -8.115 57.510 1.00 80.81 351 PHE A CA 1
ATOM 2392 C C . PHE A 1 351 ? -34.650 -9.523 56.976 1.00 80.81 351 PHE A C 1
ATOM 2394 O O . PHE A 1 351 ? -33.881 -10.454 57.219 1.00 80.81 351 PHE A O 1
ATOM 2401 N N . SER A 1 352 ? -35.702 -9.652 56.163 1.00 83.06 352 SER A N 1
ATOM 2402 C CA . SER A 1 352 ? -36.074 -10.892 55.468 1.00 83.06 352 SER A CA 1
ATOM 2403 C C . SER A 1 352 ? -34.975 -11.397 54.526 1.00 83.06 352 SER A C 1
ATOM 2405 O O . SER A 1 352 ? -34.795 -12.602 54.358 1.00 83.06 352 SER A O 1
ATOM 2407 N N . MET A 1 353 ? -34.181 -10.487 53.947 1.00 86.00 353 MET A N 1
ATOM 2408 C CA . MET A 1 353 ? -33.049 -10.830 53.079 1.00 86.00 353 MET A CA 1
ATOM 2409 C C . MET A 1 353 ? -31.835 -11.328 53.871 1.00 86.00 353 MET A C 1
ATOM 2411 O O . MET A 1 353 ? -30.975 -12.004 53.308 1.00 86.00 353 MET A O 1
ATOM 2415 N N . LEU A 1 354 ? -31.750 -10.998 55.164 1.00 87.06 354 LEU A N 1
ATOM 2416 C CA . LEU A 1 354 ? -30.660 -11.412 56.049 1.00 87.06 354 LEU A CA 1
ATOM 2417 C C . LEU A 1 354 ? -30.921 -12.761 56.726 1.00 87.06 354 LEU A C 1
ATOM 2419 O O . LEU A 1 354 ? -29.979 -13.359 57.242 1.00 87.06 354 LEU A O 1
ATOM 2423 N N . GLY A 1 355 ? -32.175 -13.232 56.746 1.00 85.75 355 GLY A N 1
ATOM 2424 C CA . GLY A 1 355 ? -32.557 -14.488 57.398 1.00 85.75 355 GLY A CA 1
ATOM 2425 C C . GLY A 1 355 ? -32.247 -14.516 58.897 1.00 85.75 355 GLY A C 1
ATOM 2426 O O . GLY A 1 355 ? -32.059 -15.587 59.461 1.00 85.75 355 GLY A O 1
ATOM 2427 N N . CYS A 1 356 ? -32.134 -13.344 59.529 1.00 87.62 356 CYS A N 1
ATOM 2428 C CA . CYS A 1 356 ? -31.822 -13.213 60.950 1.00 87.62 356 CYS A CA 1
ATOM 2429 C C . CYS A 1 356 ? -33.075 -13.102 61.828 1.00 87.62 356 CYS A C 1
ATOM 2431 O O . CYS A 1 356 ? -32.954 -12.973 63.040 1.00 87.62 356 CYS A O 1
ATOM 2433 N N . GLU A 1 357 ? -34.270 -13.132 61.245 1.00 91.25 357 GLU A N 1
ATOM 2434 C CA . GLU A 1 357 ? -35.531 -13.157 61.983 1.00 91.25 357 GLU A CA 1
ATOM 2435 C C . GLU A 1 357 ? -35.900 -14.591 62.378 1.00 91.25 357 GLU A C 1
ATOM 2437 O O . GLU A 1 357 ? -35.771 -15.517 61.577 1.00 91.25 357 GLU A O 1
ATOM 2442 N N . ILE A 1 358 ? -36.341 -14.779 63.620 1.00 90.19 358 ILE A N 1
ATOM 2443 C CA . ILE A 1 358 ? -36.807 -16.070 64.131 1.00 90.19 358 ILE A CA 1
ATOM 2444 C C . ILE A 1 358 ? -38.198 -15.918 64.737 1.00 90.19 358 ILE A C 1
ATOM 2446 O O . ILE A 1 358 ? -38.437 -14.979 65.498 1.00 90.19 358 ILE A O 1
ATOM 2450 N N . ASP A 1 359 ? -39.116 -16.811 64.360 1.00 89.31 359 ASP A N 1
ATOM 2451 C CA . ASP A 1 359 ? -40.491 -16.813 64.859 1.00 89.31 359 ASP A CA 1
ATOM 2452 C C . ASP A 1 359 ? -40.695 -17.933 65.884 1.00 89.31 359 ASP A C 1
ATOM 2454 O O . ASP A 1 359 ? -40.866 -19.098 65.526 1.00 89.31 359 ASP A O 1
ATOM 2458 N N . GLU A 1 360 ? -40.619 -17.571 67.162 1.00 90.69 360 GLU A N 1
ATOM 2459 C CA . GLU A 1 360 ? -40.719 -18.458 68.319 1.00 90.69 360 GLU A CA 1
ATOM 2460 C C . GLU A 1 360 ? -41.532 -17.791 69.433 1.00 90.69 360 GLU A C 1
ATOM 2462 O O . GLU A 1 360 ? -41.002 -17.022 70.234 1.00 90.69 360 GLU A O 1
ATOM 2467 N N . ASP A 1 361 ? -42.822 -18.107 69.513 1.00 92.31 361 ASP A N 1
ATOM 2468 C CA . ASP A 1 361 ? -43.741 -17.546 70.515 1.00 92.31 361 ASP A CA 1
ATOM 2469 C C . ASP A 1 361 ? -43.297 -17.780 71.973 1.00 92.31 361 ASP A C 1
ATOM 2471 O O . ASP A 1 361 ? -43.669 -17.019 72.864 1.00 92.31 361 ASP A O 1
ATOM 2475 N N . ASP A 1 362 ? -42.485 -18.810 72.222 1.00 89.25 362 ASP A N 1
ATOM 2476 C CA . ASP A 1 362 ? -41.962 -19.164 73.544 1.00 89.25 362 ASP A CA 1
ATOM 2477 C C . ASP A 1 362 ? -40.549 -18.625 73.823 1.00 89.25 362 ASP A C 1
ATOM 2479 O O . ASP A 1 362 ? -40.025 -18.813 74.923 1.00 89.25 362 ASP A O 1
ATOM 2483 N N . MET A 1 363 ? -39.932 -17.954 72.843 1.00 90.44 363 MET A N 1
ATOM 2484 C CA . MET A 1 363 ? -38.564 -17.435 72.919 1.00 90.44 363 MET A CA 1
ATOM 2485 C C . MET A 1 363 ? -37.518 -18.499 73.334 1.00 90.44 363 MET A C 1
ATOM 2487 O O . MET A 1 363 ? -36.540 -18.186 74.023 1.00 90.44 363 MET A O 1
ATOM 2491 N N . SER A 1 364 ? -37.702 -19.764 72.936 1.00 89.56 364 SER A N 1
ATOM 2492 C CA . SER A 1 364 ? -36.918 -20.907 73.437 1.00 89.56 364 SER A CA 1
ATOM 2493 C C . SER A 1 364 ? -35.468 -20.994 72.945 1.00 89.56 364 SER A C 1
ATOM 2495 O O . SER A 1 364 ? -34.617 -21.525 73.667 1.00 89.56 364 SER A O 1
ATOM 2497 N N . SER A 1 365 ? -35.133 -20.484 71.754 1.00 88.31 365 SER A N 1
ATOM 2498 C CA . SER A 1 365 ? -33.808 -20.711 71.148 1.00 88.31 365 SER A CA 1
ATOM 2499 C C . SER A 1 365 ? -32.641 -19.944 71.780 1.00 88.31 365 SER A C 1
ATOM 2501 O O . SER A 1 365 ? -31.489 -20.276 71.489 1.00 88.31 365 SER A O 1
ATOM 2503 N N . ASN A 1 366 ? -32.892 -18.943 72.636 1.00 86.75 366 ASN A N 1
ATOM 2504 C CA . ASN A 1 366 ? -31.871 -18.064 73.238 1.00 86.75 366 ASN A CA 1
ATOM 2505 C C . ASN A 1 366 ? -30.755 -17.660 72.239 1.00 86.75 366 ASN A C 1
ATOM 2507 O O . ASN A 1 366 ? -29.556 -17.814 72.501 1.00 86.75 366 ASN A O 1
ATOM 2511 N N . SER A 1 367 ? -31.155 -17.213 71.044 1.00 88.50 367 SER A N 1
ATOM 2512 C CA . SER A 1 367 ? -30.242 -16.935 69.932 1.00 88.50 367 SER A CA 1
ATOM 2513 C C . SER A 1 367 ? -29.527 -15.588 70.084 1.00 88.50 367 SER A C 1
ATOM 2515 O O . SER A 1 367 ? -30.158 -14.546 70.229 1.00 88.50 367 SER A O 1
ATOM 2517 N N . ALA A 1 368 ? -28.193 -15.587 69.980 1.00 90.00 368 ALA A N 1
ATOM 2518 C CA . ALA A 1 368 ? -27.379 -14.363 69.967 1.00 90.00 368 ALA A CA 1
ATOM 2519 C C . ALA A 1 368 ? -27.220 -13.743 68.563 1.00 90.00 368 ALA A C 1
ATOM 2521 O O . ALA A 1 368 ? -26.613 -12.681 68.421 1.00 90.00 368 ALA A O 1
ATOM 2522 N N . SER A 1 369 ? -27.703 -14.427 67.522 1.00 88.75 369 SER A N 1
ATOM 2523 C CA . SER A 1 369 ? -27.548 -14.028 66.116 1.00 88.75 369 SER A CA 1
ATOM 2524 C C . SER A 1 369 ? -28.871 -13.768 65.402 1.00 88.75 369 SER A C 1
ATOM 2526 O O . SER A 1 369 ? -28.847 -13.308 64.262 1.00 88.75 369 SER A O 1
ATOM 2528 N N . HIS A 1 370 ? -29.998 -14.057 66.055 1.00 90.25 370 HIS A N 1
ATOM 2529 C CA . HIS A 1 370 ? -31.328 -13.841 65.503 1.00 90.25 370 HIS A CA 1
ATOM 2530 C C . HIS A 1 370 ? -32.116 -12.864 66.367 1.00 90.25 370 HIS A C 1
ATOM 2532 O O . HIS A 1 370 ? -31.977 -12.837 67.589 1.00 90.25 370 HIS A O 1
ATOM 2538 N N . ILE A 1 371 ? -32.940 -12.058 65.711 1.00 91.00 371 ILE A N 1
ATOM 2539 C CA . ILE A 1 371 ? -33.914 -11.182 66.349 1.00 91.00 371 ILE A CA 1
ATOM 2540 C C . ILE A 1 371 ? -35.283 -11.876 66.329 1.00 91.00 371 ILE A C 1
ATOM 2542 O O . ILE A 1 371 ? -35.646 -12.453 65.302 1.00 91.00 371 ILE A O 1
ATOM 2546 N N . PRO A 1 372 ? -36.052 -11.850 67.429 1.00 92.62 372 PRO A N 1
ATOM 2547 C CA . PRO A 1 372 ? -37.399 -12.407 67.425 1.00 92.62 372 PRO A CA 1
ATOM 2548 C C . PRO A 1 372 ? -38.321 -11.583 66.523 1.00 92.62 372 PRO A C 1
ATOM 2550 O O . PRO A 1 372 ? -38.151 -10.364 66.397 1.00 92.62 372 PRO A O 1
ATOM 2553 N N . THR A 1 373 ? -39.325 -12.221 65.922 1.00 92.19 373 THR A N 1
ATOM 2554 C CA . THR A 1 373 ? -40.360 -11.477 65.197 1.00 92.19 373 THR A CA 1
ATOM 2555 C C . THR A 1 373 ? -41.228 -10.661 66.163 1.00 92.19 373 THR A C 1
ATOM 2557 O O . THR A 1 373 ? -41.308 -10.924 67.367 1.00 92.19 373 THR A O 1
ATOM 2560 N N . GLN A 1 374 ? -41.947 -9.667 65.626 1.00 94.31 374 GLN A N 1
ATOM 2561 C CA . GLN A 1 374 ? -42.966 -8.946 66.401 1.00 94.31 374 GLN A CA 1
ATOM 2562 C C . GLN A 1 374 ? -44.053 -9.886 66.945 1.00 94.31 374 GLN A C 1
ATOM 2564 O O . GLN A 1 374 ? -44.601 -9.626 68.015 1.00 94.31 374 GLN A O 1
ATOM 2569 N N . GLN A 1 375 ? -44.360 -10.963 66.218 1.00 92.81 375 GLN A N 1
ATOM 2570 C CA . GLN A 1 375 ? -45.331 -11.965 66.638 1.00 92.81 375 GLN A CA 1
ATOM 2571 C C . GLN A 1 375 ? -44.822 -12.726 67.864 1.00 92.81 375 GLN A C 1
ATOM 2573 O O . GLN A 1 375 ? -45.528 -12.756 68.869 1.00 92.81 375 GLN A O 1
ATOM 2578 N N . SER A 1 376 ? -43.579 -13.210 67.822 1.00 94.06 376 SER A N 1
ATOM 2579 C CA . SER A 1 376 ? -42.947 -13.939 68.925 1.00 94.06 376 SER A CA 1
ATOM 2580 C C . SER A 1 376 ? -42.919 -13.135 70.221 1.00 94.06 376 SER A C 1
ATOM 2582 O O . SER A 1 376 ? -43.333 -13.614 71.272 1.00 94.06 376 SER A O 1
ATOM 2584 N N . VAL A 1 377 ? -42.492 -11.867 70.144 1.00 94.56 377 VAL A N 1
ATOM 2585 C CA . VAL A 1 377 ? -42.443 -10.984 71.321 1.00 94.56 377 VAL A CA 1
ATOM 2586 C C . VAL A 1 377 ? -43.840 -10.769 71.899 1.00 94.56 377 VAL A C 1
ATOM 2588 O O . VAL A 1 377 ? -44.010 -10.791 73.117 1.00 94.56 377 VAL A O 1
ATOM 2591 N N . LYS A 1 378 ? -44.846 -10.560 71.043 1.00 94.69 378 LYS A N 1
ATOM 2592 C CA . LYS A 1 378 ? -46.224 -10.357 71.494 1.00 94.69 378 LYS A CA 1
ATOM 2593 C C . LYS A 1 378 ? -46.783 -11.616 72.149 1.00 94.69 378 LYS A C 1
ATOM 2595 O O . LYS A 1 378 ? -47.353 -11.512 73.227 1.00 94.69 378 LYS A O 1
ATOM 2600 N N . ALA A 1 379 ? -46.620 -12.771 71.512 1.00 93.44 379 ALA A N 1
ATOM 2601 C CA . ALA A 1 379 ? -47.111 -14.038 72.031 1.00 93.44 379 ALA A CA 1
ATOM 2602 C C . ALA A 1 379 ? -46.472 -14.366 73.386 1.00 93.44 379 ALA A C 1
ATOM 2604 O O . ALA A 1 379 ? -47.196 -14.642 74.339 1.00 93.44 379 ALA A O 1
ATOM 2605 N N . TYR A 1 380 ? -45.149 -14.207 73.502 1.00 93.75 380 TYR A N 1
ATOM 2606 C CA . TYR A 1 380 ? -44.434 -14.406 74.758 1.00 93.75 380 TYR A CA 1
ATOM 2607 C C . TYR A 1 380 ? -44.956 -13.479 75.863 1.00 93.75 380 TYR A C 1
ATOM 2609 O O . TYR A 1 380 ? -45.298 -13.933 76.951 1.00 93.75 380 TYR A O 1
ATOM 2617 N N . VAL A 1 381 ? -45.050 -12.171 75.600 1.00 93.50 381 VAL A N 1
ATOM 2618 C CA . VAL A 1 381 ? -45.510 -11.200 76.609 1.00 93.50 381 VAL A CA 1
ATOM 2619 C C . VAL A 1 381 ? -46.968 -11.438 76.999 1.00 93.50 381 VAL A C 1
ATOM 2621 O O . VAL A 1 381 ? -47.283 -11.385 78.187 1.00 93.50 381 VAL A O 1
ATOM 2624 N N . ASP A 1 382 ? -47.849 -11.716 76.038 1.00 90.75 382 ASP A N 1
ATOM 2625 C CA . ASP A 1 382 ? -49.258 -12.008 76.312 1.00 90.75 382 ASP A CA 1
ATOM 2626 C C . ASP A 1 382 ? -49.405 -13.262 77.186 1.00 90.75 382 ASP A C 1
ATOM 2628 O O . ASP A 1 382 ? -50.190 -13.246 78.134 1.00 90.75 382 ASP A O 1
ATOM 2632 N N . ASP A 1 383 ? -48.623 -14.313 76.924 1.00 88.62 383 ASP A N 1
ATOM 2633 C CA . ASP A 1 383 ? -48.611 -15.540 77.727 1.00 88.62 383 ASP A CA 1
ATOM 2634 C C . ASP A 1 383 ? -48.107 -15.288 79.159 1.00 88.62 383 ASP A C 1
ATOM 2636 O O . ASP A 1 383 ? -48.724 -15.736 80.130 1.00 88.62 383 ASP A O 1
ATOM 2640 N N . GLN A 1 384 ? -47.049 -14.481 79.319 1.00 88.06 384 GLN A N 1
ATOM 2641 C CA . GLN A 1 384 ? -46.556 -14.076 80.641 1.00 88.06 384 GLN A CA 1
ATOM 2642 C C . GLN A 1 384 ? -47.595 -13.251 81.420 1.00 88.06 384 GLN A C 1
ATOM 2644 O O . GLN A 1 384 ? -47.767 -13.447 82.624 1.00 88.06 384 GLN A O 1
ATOM 2649 N N . VAL A 1 385 ? -48.306 -12.333 80.756 1.00 85.25 385 VAL A N 1
ATOM 2650 C CA . VAL A 1 385 ? -49.334 -11.488 81.391 1.00 85.25 385 VAL A CA 1
ATOM 2651 C C . VAL A 1 385 ? -50.585 -12.295 81.741 1.00 85.25 385 VAL A C 1
ATOM 2653 O O . VAL A 1 385 ? -51.124 -12.128 82.835 1.00 85.25 385 VAL A O 1
ATOM 2656 N N . ALA A 1 386 ? -51.033 -13.186 80.854 1.00 81.31 386 ALA A N 1
ATOM 2657 C CA . ALA A 1 386 ? -52.155 -14.082 81.122 1.00 81.31 386 ALA A CA 1
ATOM 2658 C C . ALA A 1 386 ? -51.850 -15.021 82.302 1.00 81.31 386 ALA A C 1
ATOM 2660 O O . ALA A 1 386 ? -52.679 -15.193 83.195 1.00 81.31 386 ALA A O 1
ATOM 2661 N N . SER A 1 387 ? -50.627 -15.553 82.361 1.00 75.81 387 SER A N 1
ATOM 2662 C CA . SER A 1 387 ? -50.162 -16.414 83.455 1.00 75.81 387 SER A CA 1
ATOM 2663 C C . SER A 1 387 ? -50.002 -15.680 84.792 1.00 75.81 387 SER A C 1
ATOM 2665 O O . SER A 1 387 ? -50.001 -16.314 85.845 1.00 75.81 387 SER A O 1
ATOM 2667 N N . ALA A 1 388 ? -49.920 -14.345 84.789 1.00 73.19 388 ALA A N 1
ATOM 2668 C CA . ALA A 1 388 ? -49.828 -13.530 86.001 1.00 73.19 388 ALA A CA 1
ATOM 2669 C C . ALA A 1 388 ? -51.177 -13.333 86.728 1.00 73.19 388 ALA A C 1
ATOM 2671 O O . ALA A 1 388 ? -51.278 -12.458 87.584 1.00 73.19 388 ALA A O 1
ATOM 2672 N N . GLY A 1 389 ? -52.226 -14.097 86.392 1.00 66.94 389 GLY A N 1
ATOM 2673 C CA . GLY A 1 389 ? -53.481 -14.155 87.157 1.00 66.94 389 GLY A CA 1
ATOM 2674 C C . GLY A 1 389 ? -54.335 -12.882 87.125 1.00 66.94 389 GLY A C 1
ATOM 2675 O O . GLY A 1 389 ? -55.305 -12.773 87.872 1.00 66.94 389 GLY A O 1
ATOM 2676 N N . GLN A 1 390 ? -53.995 -11.917 86.265 1.00 72.56 390 GLN A N 1
ATOM 2677 C CA . GLN A 1 390 ? -54.735 -10.658 86.120 1.00 72.56 390 GLN A CA 1
ATOM 2678 C C . GLN A 1 390 ? -55.992 -10.792 85.250 1.00 72.56 390 GLN A C 1
ATOM 2680 O O . GLN A 1 390 ? -56.805 -9.867 85.204 1.00 72.56 390 GLN A O 1
ATOM 2685 N N . SER A 1 391 ? -56.177 -11.926 84.567 1.00 70.69 391 SER A N 1
ATOM 2686 C CA . SER A 1 391 ? -57.431 -12.220 83.882 1.00 70.69 391 SER A CA 1
ATOM 2687 C C . SER A 1 391 ? -58.519 -12.563 84.905 1.00 70.69 391 SER A C 1
ATOM 2689 O O . SER A 1 391 ? -58.367 -13.447 85.753 1.00 70.69 391 SER A O 1
ATOM 2691 N N . ASP A 1 392 ? -59.642 -11.860 84.802 1.00 73.69 392 ASP A N 1
ATOM 2692 C CA . ASP A 1 392 ? -60.872 -12.100 85.564 1.00 73.69 392 ASP A CA 1
ATOM 2693 C C . ASP A 1 392 ? -60.814 -11.723 87.060 1.00 73.69 392 ASP A C 1
ATOM 2695 O O . ASP A 1 392 ? -61.335 -12.459 87.895 1.00 73.69 392 ASP A O 1
ATOM 2699 N N . LEU A 1 393 ? -60.173 -10.606 87.422 1.00 79.69 393 LEU A N 1
ATOM 2700 C CA . LEU A 1 393 ? -60.399 -9.962 88.728 1.00 79.69 393 LEU A CA 1
ATOM 2701 C C . LEU A 1 393 ? -61.769 -9.261 88.723 1.00 79.69 393 LEU A C 1
ATOM 2703 O O . LEU A 1 393 ? -62.023 -8.414 87.860 1.00 79.69 393 LEU A O 1
ATOM 2707 N N . GLU A 1 394 ? -62.647 -9.582 89.675 1.00 80.31 394 GLU A N 1
ATOM 2708 C CA . GLU A 1 394 ? -63.904 -8.861 89.877 1.00 80.31 394 GLU A CA 1
ATOM 2709 C C . GLU A 1 394 ? -63.702 -7.580 90.709 1.00 80.31 394 GLU A C 1
ATOM 2711 O O . GLU A 1 394 ? -62.631 -7.279 91.243 1.00 80.31 394 GLU A O 1
ATOM 2716 N N . ALA A 1 395 ? -64.746 -6.753 90.810 1.00 79.19 395 ALA A N 1
ATOM 2717 C CA . ALA A 1 395 ? -64.683 -5.540 91.616 1.00 79.19 395 ALA A CA 1
ATOM 2718 C C . ALA A 1 395 ? -64.470 -5.887 93.102 1.00 79.19 395 ALA A C 1
ATOM 2720 O O . ALA A 1 395 ? -65.323 -6.532 93.708 1.00 79.19 395 ALA A O 1
ATOM 2721 N N . LYS A 1 396 ? -63.394 -5.339 93.689 1.00 77.94 396 LYS A N 1
ATOM 2722 C CA . LYS A 1 396 ? -62.884 -5.602 95.054 1.00 77.94 396 LYS A CA 1
ATOM 2723 C C . LYS A 1 396 ? -62.072 -6.889 95.220 1.00 77.94 396 LYS A C 1
ATOM 2725 O O . LYS A 1 396 ? -61.613 -7.142 96.333 1.00 77.94 396 LYS A O 1
ATOM 2730 N N . ASP A 1 397 ? -61.829 -7.630 94.145 1.00 84.62 397 ASP A N 1
ATOM 2731 C CA . ASP A 1 397 ? -60.795 -8.653 94.173 1.00 84.62 397 ASP A CA 1
ATOM 2732 C C . ASP A 1 397 ? -59.424 -7.988 94.166 1.00 84.62 397 ASP A C 1
ATOM 2734 O O . ASP A 1 397 ? -59.176 -6.966 93.517 1.00 84.62 397 ASP A O 1
ATOM 2738 N N . MET A 1 398 ? -58.512 -8.600 94.895 1.00 85.31 398 MET A N 1
ATOM 2739 C CA . MET A 1 398 ? -57.107 -8.273 94.909 1.00 85.31 398 MET A CA 1
ATOM 2740 C C . MET A 1 398 ? -56.327 -9.519 94.555 1.00 85.31 398 MET A C 1
ATOM 2742 O O . MET A 1 398 ? -56.638 -10.622 94.997 1.00 85.31 398 MET A O 1
ATOM 2746 N N . LEU A 1 399 ? -55.282 -9.331 93.762 1.00 86.50 399 LEU A N 1
ATOM 2747 C CA . LEU A 1 399 ? -54.326 -10.389 93.526 1.00 86.50 399 LEU A CA 1
ATOM 2748 C C . LEU A 1 399 ? -53.316 -10.368 94.671 1.00 86.50 399 LEU A C 1
ATOM 2750 O O . LEU A 1 399 ? -52.550 -9.413 94.812 1.00 86.50 399 LEU A O 1
ATOM 2754 N N . MET A 1 400 ? -53.338 -11.402 95.500 1.00 85.69 400 MET A N 1
ATOM 2755 C CA . MET A 1 400 ? -52.337 -11.617 96.541 1.00 85.69 400 MET A CA 1
ATOM 2756 C C . MET A 1 400 ? -51.499 -12.841 96.197 1.00 85.69 400 MET A C 1
ATOM 2758 O O . MET A 1 400 ? -51.813 -13.590 95.276 1.00 85.69 400 MET A O 1
ATOM 2762 N N . VAL A 1 401 ? -50.393 -13.015 96.907 1.00 83.75 401 VAL A N 1
ATOM 2763 C CA . VAL A 1 401 ? -49.546 -14.197 96.771 1.00 83.75 401 VAL A CA 1
ATOM 2764 C C . VAL A 1 401 ? -49.867 -15.120 97.934 1.00 83.75 401 VAL A C 1
ATOM 2766 O O . VAL A 1 401 ? -49.809 -14.680 99.082 1.00 83.75 401 VAL A O 1
ATOM 2769 N N . ASP A 1 402 ? -50.233 -16.365 97.645 1.00 81.75 402 ASP A N 1
ATOM 2770 C CA . ASP A 1 402 ? -50.469 -17.357 98.692 1.00 81.75 402 ASP A CA 1
ATOM 2771 C C . ASP A 1 402 ? -49.154 -17.912 99.259 1.00 81.75 402 ASP A C 1
ATOM 2773 O O . ASP A 1 402 ? -48.047 -17.601 98.805 1.00 81.75 402 ASP A O 1
ATOM 2777 N N . SER A 1 403 ? -49.269 -18.785 100.257 1.00 81.00 403 SER A N 1
ATOM 2778 C CA . SER A 1 403 ? -48.129 -19.453 100.891 1.00 81.00 403 SER A CA 1
ATOM 2779 C C . SER A 1 403 ? -47.263 -20.303 99.936 1.00 81.00 403 SER A C 1
ATOM 2781 O O . SER A 1 403 ? -46.148 -20.682 100.304 1.00 81.00 403 SER A O 1
ATOM 2783 N N . THR A 1 404 ? -47.718 -20.573 98.704 1.00 81.75 404 THR A N 1
ATOM 2784 C CA . THR A 1 404 ? -46.971 -21.307 97.666 1.00 81.75 404 THR A CA 1
ATOM 2785 C C . THR A 1 404 ? -46.211 -20.399 96.695 1.00 81.75 404 THR A C 1
ATOM 2787 O O . THR A 1 404 ? -45.429 -20.894 95.880 1.00 81.75 404 THR A O 1
ATOM 2790 N N . GLY A 1 405 ? -46.388 -19.077 96.791 1.00 79.25 405 GLY A N 1
ATOM 2791 C CA . GLY A 1 405 ? -45.816 -18.117 95.846 1.00 79.25 405 GLY A CA 1
ATOM 2792 C C . GLY A 1 405 ? -46.663 -17.919 94.585 1.00 79.25 405 GLY A C 1
ATOM 2793 O O . GLY A 1 405 ? -46.228 -17.211 93.675 1.00 79.25 405 GLY A O 1
ATOM 2794 N N . ALA A 1 406 ? -47.851 -18.529 94.517 1.00 81.50 406 ALA A N 1
ATOM 2795 C CA . ALA A 1 406 ? -48.778 -18.374 93.407 1.00 81.50 406 ALA A CA 1
ATOM 2796 C C . ALA A 1 406 ? -49.649 -17.130 93.599 1.00 81.50 406 ALA A C 1
ATOM 2798 O O . ALA A 1 406 ? -50.045 -16.788 94.714 1.00 81.50 406 ALA A O 1
ATOM 2799 N N . TYR A 1 407 ? -49.975 -16.461 92.495 1.00 84.50 407 TYR A N 1
ATOM 2800 C CA . TYR A 1 407 ? -50.950 -15.380 92.505 1.00 84.50 407 TYR A CA 1
ATOM 2801 C C . TYR A 1 407 ? -52.362 -15.956 92.659 1.00 84.50 407 TYR A C 1
ATOM 2803 O O . TYR A 1 407 ? -52.835 -16.693 91.794 1.00 84.50 407 TYR A O 1
ATOM 2811 N N . VAL A 1 408 ? -53.032 -15.603 93.753 1.00 84.38 408 VAL A N 1
ATOM 2812 C CA . VAL A 1 408 ? -54.405 -16.000 94.070 1.00 84.38 408 VAL A CA 1
ATOM 2813 C C . VAL A 1 408 ? -55.312 -14.780 94.131 1.00 84.38 408 VAL A C 1
ATOM 2815 O O . VAL A 1 408 ? -54.904 -13.691 94.546 1.00 84.38 408 VAL A O 1
ATOM 2818 N N . LYS A 1 409 ? -56.561 -14.962 93.709 1.00 86.88 409 LYS A N 1
ATOM 2819 C CA . LYS A 1 409 ? -57.597 -13.939 93.832 1.00 86.88 409 LYS A CA 1
ATOM 2820 C C . LYS A 1 409 ? -58.118 -13.962 95.256 1.00 86.88 409 LYS A C 1
ATOM 2822 O O . LYS A 1 409 ? -58.455 -15.020 95.782 1.00 86.88 409 LYS A O 1
ATOM 2827 N N . VAL A 1 410 ? -58.148 -12.799 95.881 1.00 86.12 410 VAL A N 1
ATOM 2828 C CA . VAL A 1 410 ? -58.549 -12.628 97.271 1.00 86.12 410 VAL A CA 1
ATOM 2829 C C . VAL A 1 410 ? -59.547 -11.492 97.348 1.00 86.12 410 VAL A C 1
ATOM 2831 O O . VAL A 1 410 ? -59.313 -10.413 96.810 1.00 86.12 410 VAL A O 1
ATOM 2834 N N . LYS A 1 411 ? -60.653 -11.721 98.039 1.00 86.56 411 LYS A N 1
ATOM 2835 C CA . LYS A 1 411 ? -61.728 -10.755 98.219 1.00 86.56 411 LYS A CA 1
ATOM 2836 C C . LYS A 1 411 ? -61.810 -10.325 99.673 1.00 86.56 411 LYS A C 1
ATOM 2838 O O . LYS A 1 411 ? -61.769 -11.155 100.576 1.00 86.56 411 LYS A O 1
ATOM 2843 N N . GLU A 1 412 ? -61.946 -9.020 99.892 1.00 86.81 412 GLU A N 1
ATOM 2844 C CA . GLU A 1 412 ? -62.276 -8.470 101.210 1.00 86.81 412 GLU A CA 1
ATOM 2845 C C . GLU A 1 412 ? -63.773 -8.659 101.484 1.00 86.81 412 GLU A C 1
ATOM 2847 O O . GLU A 1 412 ? -64.629 -8.172 100.735 1.00 86.81 412 GLU A O 1
ATOM 2852 N N . ILE A 1 413 ? -64.085 -9.338 102.578 1.00 83.75 413 ILE A N 1
ATOM 2853 C CA . ILE A 1 413 ? -65.423 -9.469 103.138 1.00 83.75 413 ILE A CA 1
ATOM 2854 C C . ILE A 1 413 ? -65.522 -8.553 104.350 1.00 83.75 413 ILE A C 1
ATOM 2856 O O . ILE A 1 413 ? -64.593 -8.454 105.145 1.00 83.75 413 ILE A O 1
ATOM 2860 N N . ILE A 1 414 ? -66.652 -7.860 104.466 1.00 86.31 414 ILE A N 1
ATOM 2861 C CA . ILE A 1 414 ? -66.985 -7.018 105.613 1.00 86.31 414 ILE A CA 1
ATOM 2862 C C . ILE A 1 414 ? -68.264 -7.589 106.209 1.00 86.31 414 ILE A C 1
ATOM 2864 O O . ILE A 1 414 ? -69.297 -7.615 105.537 1.00 86.31 414 ILE A O 1
ATOM 2868 N 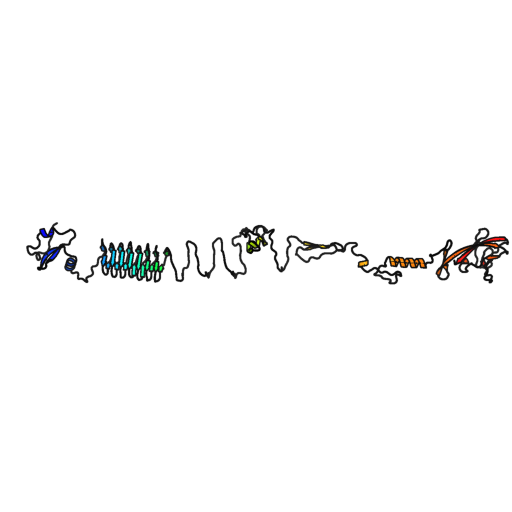N . GLU A 1 415 ? -68.183 -8.038 107.452 1.00 86.44 415 GLU A N 1
ATOM 2869 C CA . GLU A 1 415 ? -69.277 -8.638 108.200 1.00 86.44 415 GLU A CA 1
ATOM 2870 C C . GLU A 1 415 ? -69.557 -7.794 109.446 1.00 86.44 415 GLU A C 1
ATOM 2872 O O . GLU A 1 415 ? -68.636 -7.382 110.148 1.00 86.44 415 GLU A O 1
ATOM 2877 N N . TYR A 1 416 ? -70.830 -7.506 109.700 1.00 86.69 416 TYR A N 1
ATOM 2878 C CA . TYR A 1 416 ? -71.270 -6.804 110.903 1.00 86.69 416 TYR A CA 1
ATOM 2879 C C . TYR A 1 416 ? -71.904 -7.827 111.841 1.00 86.69 416 TYR A C 1
ATOM 2881 O O . TYR A 1 416 ? -72.834 -8.528 111.437 1.00 86.69 416 TYR A O 1
ATOM 2889 N N . ILE A 1 417 ? -71.373 -7.949 113.055 1.00 84.56 417 ILE A N 1
ATOM 2890 C CA . ILE A 1 417 ? -71.721 -9.014 114.000 1.00 84.56 417 ILE A CA 1
ATOM 2891 C C . ILE A 1 417 ? -72.165 -8.383 115.314 1.00 84.56 417 ILE A C 1
ATOM 2893 O O . ILE A 1 417 ? -71.458 -7.558 115.890 1.00 84.56 417 ILE A O 1
ATOM 2897 N N . GLU A 1 418 ? -73.335 -8.791 115.796 1.00 84.12 418 GLU A N 1
ATOM 2898 C CA . GLU A 1 418 ? -73.848 -8.401 117.108 1.00 84.12 418 GLU A CA 1
ATOM 2899 C C . GLU A 1 418 ? -73.313 -9.354 118.188 1.00 84.12 418 GLU A C 1
ATOM 2901 O O . GLU A 1 418 ? -73.398 -10.579 118.066 1.00 84.12 418 GLU A O 1
ATOM 2906 N N . ILE A 1 419 ? -72.768 -8.794 119.265 1.00 83.00 419 ILE A N 1
ATOM 2907 C CA . ILE A 1 419 ? -72.188 -9.548 120.376 1.00 83.00 419 ILE A CA 1
ATOM 2908 C C . ILE A 1 419 ? -73.313 -10.124 121.241 1.00 83.00 419 ILE A C 1
ATOM 2910 O O . ILE A 1 419 ? -74.023 -9.410 121.954 1.00 83.00 419 ILE A O 1
ATOM 2914 N N . SER A 1 420 ? -73.464 -11.448 121.196 1.00 78.12 420 SER A N 1
ATOM 2915 C CA . SER A 1 420 ? -74.497 -12.186 121.938 1.00 78.12 420 SER A CA 1
ATOM 2916 C C . SER A 1 420 ? -74.028 -12.696 123.310 1.00 78.12 420 SER A C 1
ATOM 2918 O O . SER A 1 420 ? -74.854 -13.030 124.166 1.00 78.12 420 SER A O 1
ATOM 2920 N N . SER A 1 421 ? -72.714 -12.696 123.551 1.00 77.19 421 SER A N 1
ATOM 2921 C CA . SER A 1 421 ? -72.057 -13.117 124.791 1.00 77.19 421 SER A CA 1
ATOM 2922 C C . SER A 1 421 ? -70.961 -12.131 125.183 1.00 77.19 421 SER A C 1
ATOM 2924 O O . SER A 1 421 ? -70.179 -11.710 124.341 1.00 77.19 421 SER A O 1
ATOM 2926 N N . ALA A 1 422 ? -70.879 -11.765 126.465 1.00 75.25 422 ALA A N 1
ATOM 2927 C CA . ALA A 1 422 ? -69.811 -10.881 126.931 1.00 75.25 422 ALA A CA 1
ATOM 2928 C C . ALA A 1 422 ? -68.439 -11.494 126.609 1.00 75.25 422 ALA A C 1
ATOM 2930 O O . ALA A 1 422 ? -68.229 -12.682 126.857 1.00 75.25 422 ALA A O 1
ATOM 2931 N N . ASN A 1 423 ? -67.535 -10.665 126.095 1.00 73.69 423 ASN A N 1
ATOM 2932 C CA . ASN A 1 423 ? -66.167 -10.991 125.689 1.00 73.69 423 ASN A CA 1
ATOM 2933 C C . ASN A 1 423 ? -65.985 -11.889 124.451 1.00 73.69 423 ASN A C 1
ATOM 2935 O O . ASN A 1 423 ? -64.842 -12.087 124.046 1.00 73.69 423 ASN A O 1
ATOM 2939 N N . GLU A 1 424 ? -67.051 -12.394 123.823 1.00 75.56 424 GLU A N 1
ATOM 2940 C CA . GLU A 1 424 ? -66.959 -13.326 122.687 1.00 75.56 424 GLU A CA 1
ATOM 2941 C C . GLU A 1 424 ? -67.969 -12.970 121.583 1.00 75.56 424 GLU A C 1
ATOM 2943 O O . GLU A 1 424 ? -69.158 -12.773 121.850 1.00 75.56 424 GLU A O 1
ATOM 2948 N N . ALA A 1 425 ? -67.510 -12.956 120.332 1.00 75.44 425 ALA A N 1
ATOM 2949 C CA . ALA A 1 425 ? -68.346 -12.920 119.134 1.00 75.44 425 ALA A CA 1
ATOM 2950 C C . ALA A 1 425 ? -68.012 -14.109 118.224 1.00 75.44 425 ALA A C 1
ATOM 2952 O O . ALA A 1 425 ? -66.861 -14.521 118.137 1.00 75.44 425 ALA A O 1
ATOM 2953 N N . GLU A 1 426 ? -68.996 -14.660 117.522 1.00 74.31 426 GLU A N 1
ATOM 2954 C CA . GLU A 1 426 ? -68.770 -15.745 116.561 1.00 74.31 426 GLU A CA 1
ATOM 2955 C C . GLU A 1 426 ? -68.719 -15.161 115.147 1.00 74.31 426 GLU A C 1
ATOM 2957 O O . GLU A 1 426 ? -69.679 -14.542 114.692 1.00 74.31 426 GLU A O 1
ATOM 2962 N N . VAL A 1 427 ? -67.582 -15.335 114.468 1.00 70.62 427 VAL A N 1
ATOM 2963 C CA . VAL A 1 427 ? -67.363 -14.912 113.078 1.00 70.62 427 VAL A CA 1
ATOM 2964 C C . VAL A 1 427 ? -67.495 -16.127 112.170 1.00 70.62 427 VAL A C 1
ATOM 2966 O O . VAL A 1 427 ? -67.016 -17.217 112.502 1.00 70.62 427 VAL A O 1
ATOM 2969 N N . SER A 1 428 ? -68.157 -15.941 111.027 1.00 63.88 428 SER A N 1
ATOM 2970 C CA . SER A 1 428 ? -68.392 -17.011 110.060 1.00 63.88 428 SER A CA 1
ATOM 2971 C C . SER A 1 428 ? -67.089 -17.648 109.534 1.00 63.88 428 SER A C 1
ATOM 2973 O O . SER A 1 428 ? -66.005 -17.071 109.570 1.00 63.88 428 SER A O 1
ATOM 2975 N N . ILE A 1 429 ? -67.205 -18.892 109.069 1.00 57.28 429 ILE A N 1
ATOM 2976 C CA . ILE A 1 429 ? -66.110 -19.841 108.769 1.00 57.28 429 ILE A CA 1
ATOM 2977 C C . ILE A 1 429 ? -65.287 -19.511 107.526 1.00 57.28 429 ILE A C 1
ATOM 2979 O O . ILE A 1 429 ? -64.283 -20.172 107.273 1.00 57.28 429 ILE A O 1
ATOM 2983 N N . GLU A 1 430 ? -65.716 -18.550 106.710 1.00 59.19 430 GLU A N 1
ATOM 2984 C CA . GLU A 1 430 ? -65.079 -18.302 105.411 1.00 59.19 430 GLU A CA 1
ATOM 2985 C C . GLU A 1 430 ? -63.723 -17.591 105.541 1.00 59.19 430 GLU A C 1
ATOM 2987 O O . GLU A 1 430 ? -63.025 -17.426 104.546 1.00 59.19 430 GLU A O 1
ATOM 2992 N N . VAL A 1 431 ? -63.301 -17.225 106.757 1.00 62.47 431 VAL A N 1
ATOM 2993 C CA . VAL A 1 431 ? -61.969 -16.668 107.021 1.00 62.47 431 VAL A CA 1
ATOM 2994 C C . VAL A 1 431 ? -60.875 -17.715 106.764 1.00 62.47 431 VAL A C 1
ATOM 2996 O O . VAL A 1 431 ? -60.608 -18.599 107.588 1.00 62.47 431 VAL A O 1
ATOM 2999 N N . GLU A 1 432 ? -60.187 -17.575 105.634 1.00 67.75 432 GLU A N 1
ATOM 3000 C CA . GLU A 1 432 ? -59.022 -18.386 105.280 1.00 67.75 432 GLU A CA 1
ATOM 3001 C C . GLU A 1 432 ? -57.888 -18.171 106.290 1.00 67.75 432 GLU A C 1
ATOM 3003 O O . GLU A 1 432 ? -57.427 -17.049 106.498 1.00 67.75 432 GLU A O 1
ATOM 3008 N N . ALA A 1 433 ? -57.401 -19.258 106.897 1.00 66.94 433 ALA A N 1
ATOM 3009 C CA . ALA A 1 433 ? -56.417 -19.191 107.982 1.00 66.94 433 ALA A CA 1
ATOM 3010 C C . ALA A 1 433 ? -55.114 -18.472 107.590 1.00 66.94 433 ALA A C 1
ATOM 3012 O O . ALA A 1 433 ? -54.475 -17.838 108.424 1.00 66.94 433 ALA A O 1
ATOM 3013 N N . GLU A 1 434 ? -54.719 -18.540 106.315 1.00 73.31 434 GLU A N 1
ATOM 3014 C CA . GLU A 1 434 ? -53.518 -17.852 105.828 1.00 73.31 434 GLU A CA 1
ATOM 3015 C C . GLU A 1 434 ? -53.675 -16.327 105.703 1.00 73.31 434 GLU A C 1
ATOM 3017 O O . GLU A 1 434 ? -52.674 -15.631 105.543 1.00 73.31 434 GLU A O 1
ATOM 3022 N N . PHE A 1 435 ? -54.898 -15.796 105.822 1.00 75.81 435 PHE A N 1
ATOM 3023 C CA . PHE A 1 435 ? -55.174 -14.357 105.825 1.00 75.81 435 PHE A CA 1
ATOM 3024 C C . PHE A 1 435 ? -55.720 -13.836 107.164 1.00 75.81 435 PHE A C 1
ATOM 3026 O O . PHE A 1 435 ? -56.133 -12.676 107.243 1.00 75.81 435 PHE A O 1
ATOM 3033 N N . ASP A 1 436 ? -55.679 -14.645 108.229 1.00 71.12 436 ASP A N 1
ATOM 3034 C CA . ASP A 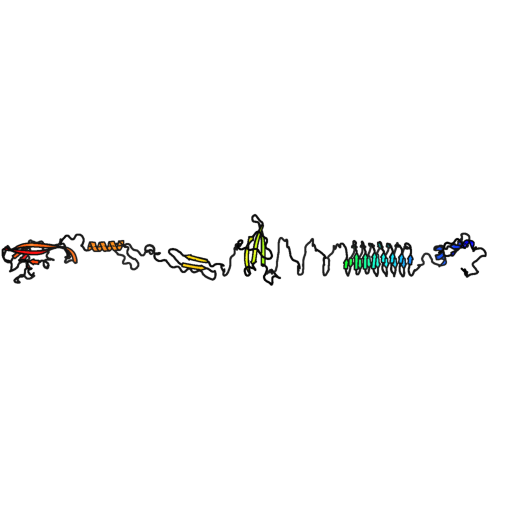1 436 ? -56.165 -14.265 109.564 1.00 71.12 436 ASP A CA 1
ATOM 3035 C C . ASP A 1 436 ? -55.495 -12.989 110.081 1.00 71.12 436 ASP A C 1
ATOM 3037 O O . ASP A 1 436 ? -56.170 -12.068 110.540 1.00 71.12 436 ASP A O 1
ATOM 3041 N N . GLU A 1 437 ? -54.176 -12.880 109.923 1.00 71.88 437 GLU A N 1
ATOM 3042 C CA . GLU A 1 437 ? -53.393 -11.714 110.357 1.00 71.88 437 GLU A CA 1
ATOM 3043 C C . GLU A 1 437 ? -53.745 -10.424 109.593 1.00 71.88 437 GLU A C 1
ATOM 3045 O O . GLU A 1 437 ? -53.462 -9.316 110.056 1.00 71.88 437 GLU A O 1
ATOM 3050 N N . LEU A 1 438 ? -54.356 -10.546 108.410 1.00 78.75 438 LEU A N 1
ATOM 3051 C CA . LEU A 1 438 ? -54.791 -9.404 107.606 1.00 78.75 438 LEU A CA 1
ATOM 3052 C C . LEU A 1 438 ? -56.196 -8.927 107.983 1.00 78.75 438 LEU A C 1
ATOM 3054 O O . LEU A 1 438 ? -56.579 -7.815 107.607 1.00 78.75 438 LEU A O 1
ATOM 3058 N N . SER A 1 439 ? -56.956 -9.731 108.728 1.00 79.50 439 SER A N 1
ATOM 3059 C CA . SER A 1 439 ? -58.279 -9.345 109.203 1.00 79.50 439 SER A CA 1
ATOM 3060 C C . SER A 1 439 ? -58.223 -8.103 110.104 1.00 79.50 439 SER A C 1
ATOM 3062 O O . SER A 1 439 ? -57.209 -7.772 110.727 1.00 79.50 439 SER A O 1
ATOM 3064 N N . MET A 1 440 ? -59.324 -7.364 110.162 1.00 85.06 440 MET A N 1
ATOM 3065 C CA . MET A 1 440 ? -59.443 -6.137 110.938 1.00 85.06 440 MET A CA 1
ATOM 3066 C C . MET A 1 440 ? -60.793 -6.096 111.635 1.00 85.06 440 MET A C 1
ATOM 3068 O O . MET A 1 440 ? -61.823 -6.125 110.972 1.00 85.06 440 MET A O 1
ATOM 3072 N N . VAL A 1 441 ? -60.793 -5.954 112.958 1.00 84.62 441 VAL A N 1
ATOM 3073 C CA . VAL A 1 441 ? -62.022 -5.759 113.735 1.00 84.62 441 VAL A CA 1
ATOM 3074 C C . VAL A 1 441 ? -62.142 -4.308 114.154 1.00 84.62 441 VAL A C 1
ATOM 3076 O O . VAL A 1 441 ? -61.177 -3.701 114.625 1.00 84.62 441 VAL A O 1
ATOM 3079 N N . PHE A 1 442 ? -63.339 -3.756 114.017 1.00 85.75 442 PHE A N 1
ATOM 3080 C CA . PHE A 1 442 ? -63.676 -2.424 114.474 1.00 85.75 442 PHE A CA 1
ATOM 3081 C C . PHE A 1 442 ? -64.855 -2.489 115.444 1.00 85.75 442 PHE A C 1
ATOM 3083 O O . PHE A 1 442 ? -65.876 -3.097 115.143 1.00 85.75 442 PHE A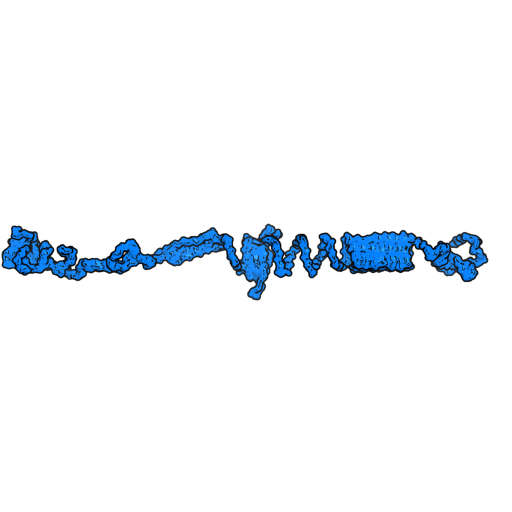 O 1
ATOM 3090 N N . LEU A 1 443 ? -64.732 -1.807 116.581 1.00 85.00 443 LEU A N 1
ATOM 3091 C CA . LEU A 1 443 ? -65.820 -1.592 117.537 1.00 85.00 443 LEU A CA 1
ATOM 3092 C C . LEU A 1 443 ? -66.153 -0.100 117.547 1.00 85.00 443 LEU A C 1
ATOM 3094 O O . LEU A 1 443 ? -65.266 0.735 117.739 1.00 85.00 443 LEU A O 1
ATOM 3098 N N . ASN A 1 444 ? -67.416 0.256 117.294 1.00 81.62 444 ASN A N 1
ATOM 3099 C CA . ASN A 1 444 ? -67.865 1.654 117.204 1.00 81.62 444 ASN A CA 1
ATOM 3100 C C . ASN A 1 444 ? -67.006 2.522 116.250 1.00 81.62 444 ASN A C 1
ATOM 3102 O O . ASN A 1 444 ? -66.744 3.701 116.503 1.00 81.62 444 ASN A O 1
ATOM 3106 N N . GLY A 1 445 ? -66.526 1.921 115.154 1.00 81.62 445 GLY A N 1
ATOM 3107 C CA . GLY A 1 445 ? -65.680 2.571 114.147 1.00 81.62 445 GLY A CA 1
ATOM 3108 C C . GLY A 1 445 ? -64.202 2.734 114.530 1.00 81.62 445 GLY A C 1
ATOM 3109 O O . GLY A 1 445 ? -63.432 3.283 113.740 1.00 81.62 445 GLY A O 1
ATOM 3110 N N . GLN A 1 446 ? -63.771 2.265 115.705 1.00 84.44 446 GLN A N 1
ATOM 3111 C CA . GLN A 1 446 ? -62.357 2.225 116.084 1.00 84.44 446 GLN A CA 1
ATOM 3112 C C . GLN A 1 446 ? -61.770 0.842 115.826 1.00 84.44 446 GLN A C 1
ATOM 3114 O O . GLN A 1 446 ? -62.310 -0.157 116.291 1.00 84.44 446 GLN A O 1
ATOM 3119 N N . LYS A 1 447 ? -60.640 0.794 115.109 1.00 86.19 447 LYS A N 1
ATOM 3120 C CA . LYS A 1 447 ? -59.911 -0.453 114.866 1.00 86.19 447 LYS A CA 1
ATOM 3121 C C . LYS A 1 447 ? -59.347 -0.984 116.182 1.00 86.19 447 LYS A C 1
ATOM 3123 O O . LYS A 1 447 ? -58.572 -0.292 116.846 1.00 86.19 447 LYS A O 1
ATOM 3128 N N . LEU A 1 448 ? -59.700 -2.216 116.508 1.00 82.31 448 LEU A N 1
ATOM 3129 C CA . LEU A 1 448 ? -59.103 -2.957 117.603 1.00 82.31 448 LEU A CA 1
ATOM 3130 C C . LEU A 1 448 ? -57.740 -3.508 117.175 1.00 82.31 448 LEU A C 1
ATOM 3132 O O . LEU A 1 448 ? -57.444 -3.669 115.987 1.00 82.31 448 LEU A O 1
ATOM 3136 N N . ARG A 1 449 ? -56.864 -3.748 118.145 1.00 79.81 449 ARG A N 1
ATOM 3137 C CA . ARG A 1 449 ? -55.554 -4.347 117.880 1.00 79.81 449 ARG A CA 1
ATOM 3138 C C . ARG A 1 449 ? -55.695 -5.860 117.859 1.00 79.81 449 ARG A C 1
ATOM 3140 O O . ARG A 1 449 ? -56.383 -6.412 118.707 1.00 79.81 449 ARG A O 1
ATOM 3147 N N . PHE A 1 450 ? -55.040 -6.491 116.895 1.00 78.94 450 PHE A N 1
ATOM 3148 C CA . PHE A 1 450 ? -54.923 -7.939 116.828 1.00 78.94 450 PHE A CA 1
ATOM 3149 C C . PHE A 1 450 ? -53.802 -8.418 117.762 1.00 78.94 450 PHE A C 1
ATOM 3151 O O . PHE A 1 450 ? -52.763 -7.755 117.852 1.00 78.94 450 PHE A O 1
ATOM 3158 N N . SER A 1 451 ? -54.008 -9.549 118.431 1.00 74.19 451 SER A N 1
ATOM 3159 C CA . SER A 1 451 ? -53.014 -10.247 119.251 1.00 74.19 451 SER A CA 1
ATOM 3160 C C . SER A 1 451 ? -53.045 -11.743 118.935 1.00 74.19 451 SER A C 1
ATOM 3162 O O . SER A 1 451 ? -54.106 -12.289 118.657 1.00 74.19 451 SER A O 1
ATOM 3164 N N . ASP A 1 452 ? -51.895 -12.411 119.017 1.00 68.00 452 ASP A N 1
ATOM 3165 C CA . ASP A 1 452 ? -51.796 -13.876 118.895 1.00 68.00 452 ASP A CA 1
ATOM 3166 C C . ASP A 1 452 ? -51.938 -14.590 120.253 1.00 68.00 452 ASP A C 1
ATOM 3168 O O . ASP A 1 452 ? -51.938 -15.820 120.320 1.00 68.00 452 ASP A O 1
ATOM 3172 N N . ASP A 1 453 ? -52.000 -13.832 121.355 1.00 66.81 453 ASP A N 1
ATOM 3173 C CA . ASP A 1 453 ? -51.972 -14.354 122.724 1.00 66.81 453 ASP A CA 1
ATOM 3174 C C . ASP A 1 453 ? -53.322 -14.148 123.427 1.00 66.81 453 ASP A C 1
ATOM 3176 O O . ASP A 1 453 ? -53.830 -13.027 123.518 1.00 66.81 453 ASP A O 1
ATOM 3180 N N . ALA A 1 454 ? -53.875 -15.238 123.962 1.00 59.41 454 ALA A N 1
ATOM 3181 C CA . ALA A 1 454 ? -55.236 -15.356 124.492 1.00 59.41 454 ALA A CA 1
ATOM 3182 C C . ALA A 1 454 ? -55.444 -14.689 125.871 1.00 59.41 454 ALA A C 1
ATOM 3184 O O . ALA A 1 454 ? -56.082 -15.249 126.763 1.00 59.41 454 ALA A O 1
ATOM 3185 N N . GLY A 1 455 ? -54.860 -13.512 126.107 1.00 57.06 455 GLY A N 1
ATOM 3186 C CA . GLY A 1 455 ? -54.874 -12.916 127.446 1.00 57.06 455 GLY A CA 1
ATOM 3187 C C . GLY A 1 455 ? -54.358 -11.488 127.589 1.00 57.06 455 GLY A C 1
ATOM 3188 O O . GLY A 1 455 ? -54.069 -11.074 128.716 1.00 57.06 455 GLY A O 1
ATOM 3189 N N . THR A 1 456 ? -54.215 -10.719 126.506 1.00 57.75 456 THR A N 1
ATOM 3190 C CA . THR A 1 456 ? -53.897 -9.288 126.615 1.00 57.75 456 THR A CA 1
ATOM 3191 C C . THR A 1 456 ? -55.174 -8.457 126.728 1.00 57.75 456 THR A C 1
ATOM 3193 O O . THR A 1 456 ? -56.051 -8.504 125.870 1.00 57.75 456 THR A O 1
ATOM 3196 N N . SER A 1 457 ? -55.288 -7.661 127.799 1.00 60.34 457 SER A N 1
ATOM 3197 C CA . SER A 1 457 ? -56.465 -6.810 127.996 1.00 60.34 457 SER A CA 1
ATOM 3198 C C . SER A 1 457 ? -56.558 -5.780 126.863 1.00 60.34 457 SER A C 1
ATOM 3200 O O . SER A 1 457 ? -55.651 -4.945 126.739 1.00 60.34 457 SER A O 1
ATOM 3202 N N . ASN A 1 458 ? -57.678 -5.787 126.136 1.00 66.06 458 ASN A N 1
ATOM 3203 C CA . ASN A 1 458 ? -58.085 -4.855 125.065 1.00 66.06 458 ASN A CA 1
ATOM 3204 C C . ASN A 1 458 ? -57.655 -5.182 123.621 1.00 66.06 458 ASN A C 1
ATOM 3206 O O . ASN A 1 458 ? -57.891 -4.352 122.739 1.00 66.06 458 ASN A O 1
ATOM 3210 N N . ASP A 1 459 ? -57.066 -6.348 123.358 1.00 77.12 459 ASP A N 1
ATOM 3211 C CA . ASP A 1 459 ? -56.827 -6.809 121.984 1.00 77.12 459 ASP A CA 1
ATOM 3212 C C . ASP A 1 459 ? -57.878 -7.859 121.592 1.00 77.12 459 ASP A C 1
ATOM 3214 O O . ASP A 1 459 ? -58.495 -8.478 122.461 1.00 77.12 459 ASP A O 1
ATOM 3218 N N . TYR A 1 460 ? -58.106 -8.033 120.290 1.00 77.12 460 TYR A N 1
ATOM 3219 C CA . TYR A 1 460 ? -58.888 -9.152 119.773 1.00 77.12 460 TYR A CA 1
ATOM 3220 C C . TYR A 1 460 ? -57.965 -10.232 119.220 1.00 77.12 460 TYR A C 1
ATOM 3222 O O . TYR A 1 460 ? -56.911 -9.935 118.655 1.00 77.12 460 TYR A O 1
ATOM 3230 N N . TYR A 1 461 ? -58.395 -11.479 119.331 1.00 73.25 461 TYR A N 1
ATOM 3231 C CA . TYR A 1 461 ? -57.745 -12.618 118.698 1.00 73.25 461 TYR A CA 1
ATOM 3232 C C . TYR A 1 461 ? -58.805 -13.605 118.215 1.00 73.25 461 TYR A C 1
ATOM 3234 O O . TYR A 1 461 ? -59.943 -13.587 118.694 1.00 73.25 461 TYR A O 1
ATOM 3242 N N . PHE A 1 462 ? -58.439 -14.450 117.251 1.00 73.94 462 PHE A N 1
ATOM 3243 C CA . PHE A 1 462 ? -59.292 -15.559 116.839 1.00 73.94 462 PHE A CA 1
ATOM 3244 C C . PHE A 1 462 ? -58.954 -16.804 117.652 1.00 73.94 462 PHE A C 1
ATOM 3246 O O . PHE A 1 462 ? -57.834 -17.312 117.626 1.00 73.94 462 PHE A O 1
ATOM 3253 N N . GLU A 1 463 ? -59.946 -17.322 118.354 1.00 67.62 463 GLU A N 1
ATOM 3254 C CA . GLU A 1 463 ? -59.937 -18.639 118.955 1.00 67.62 463 GLU A CA 1
ATOM 3255 C C . GLU A 1 463 ? -60.393 -19.685 117.946 1.00 67.62 463 GLU A C 1
ATOM 3257 O O . GLU A 1 463 ? -61.413 -19.551 117.263 1.00 67.62 463 GLU A O 1
ATOM 3262 N N . ASN A 1 464 ? -59.638 -20.778 117.902 1.00 63.19 464 ASN A N 1
ATOM 3263 C CA . ASN A 1 464 ? -60.045 -21.969 117.188 1.00 63.19 464 ASN A CA 1
ATOM 3264 C C . ASN A 1 464 ? -60.965 -22.769 118.115 1.00 63.19 464 ASN A C 1
ATOM 3266 O O . ASN A 1 464 ? -60.497 -23.442 119.035 1.00 63.19 464 ASN A O 1
ATOM 3270 N N . ASP A 1 465 ? -62.275 -22.664 117.909 1.00 57.66 465 ASP A N 1
ATOM 3271 C CA . ASP A 1 465 ? -63.270 -23.307 118.773 1.00 57.66 465 ASP A CA 1
ATOM 3272 C C . ASP A 1 465 ? -63.307 -24.844 118.612 1.00 57.66 465 ASP A C 1
ATOM 3274 O O . ASP A 1 465 ? -64.023 -25.542 119.333 1.00 57.66 465 ASP A O 1
ATOM 3278 N N . GLY A 1 466 ? -62.527 -25.382 117.665 1.00 58.06 466 GLY A N 1
ATOM 3279 C CA . GLY A 1 466 ? -62.448 -26.804 117.347 1.00 58.06 466 GLY A CA 1
ATOM 3280 C C . GLY A 1 466 ? -63.727 -27.394 116.740 1.00 58.06 466 GLY A C 1
ATOM 3281 O O . GLY A 1 466 ? -63.739 -28.591 116.448 1.00 58.06 466 GLY A O 1
ATOM 3282 N N . SER A 1 467 ? -64.781 -26.595 116.544 1.00 55.97 467 SER A N 1
ATOM 3283 C CA . SER A 1 467 ? -66.036 -26.991 115.900 1.00 55.97 467 SER A CA 1
ATOM 3284 C C . SER A 1 467 ? -65.925 -26.959 114.378 1.00 55.97 467 SER A C 1
ATOM 3286 O O . SER A 1 467 ? -66.669 -27.661 113.699 1.00 55.97 467 SER A O 1
ATOM 3288 N N . GLY A 1 468 ? -64.952 -26.210 113.849 1.00 55.81 468 GLY A N 1
ATOM 3289 C CA . GLY A 1 468 ? -64.730 -26.061 112.414 1.00 55.81 468 GLY A CA 1
ATOM 3290 C C . GLY A 1 468 ? -65.809 -25.236 111.717 1.00 55.81 468 GLY A C 1
ATOM 3291 O O . GLY A 1 468 ? -65.688 -25.054 110.513 1.00 55.81 468 GLY A O 1
ATOM 3292 N N . ASP A 1 469 ? -66.806 -24.741 112.461 1.00 53.25 469 ASP A N 1
ATOM 3293 C CA . ASP A 1 469 ? -67.974 -24.046 111.930 1.00 53.25 469 ASP A CA 1
ATOM 3294 C C . ASP A 1 469 ? -68.022 -22.555 112.301 1.00 53.25 469 ASP A C 1
ATOM 3296 O O . ASP A 1 469 ? -68.843 -21.848 111.743 1.00 53.25 469 ASP A O 1
ATOM 3300 N N . PHE A 1 470 ? -67.164 -22.042 113.191 1.00 60.81 470 PHE A N 1
ATOM 3301 C CA . PHE A 1 470 ? -67.040 -20.605 113.490 1.00 60.81 470 PHE A CA 1
ATOM 3302 C C . PHE A 1 470 ? -65.633 -20.298 114.020 1.00 60.81 470 PHE A C 1
ATOM 3304 O O . PHE A 1 470 ? -65.032 -21.126 114.707 1.00 60.81 470 PHE A O 1
ATOM 3311 N N . LYS A 1 471 ? -65.094 -19.102 113.742 1.00 67.06 471 LYS A N 1
ATOM 3312 C CA . LYS A 1 471 ? -63.948 -18.588 114.509 1.00 67.06 471 LYS A CA 1
ATOM 3313 C C . LYS A 1 471 ? -64.479 -17.700 115.616 1.00 67.06 471 LYS A C 1
ATOM 3315 O O . LYS A 1 471 ? -65.234 -16.759 115.373 1.00 67.06 471 LYS A O 1
ATOM 3320 N N . LYS A 1 472 ? -64.080 -18.004 116.842 1.00 71.19 472 LYS A N 1
ATOM 3321 C CA . LYS A 1 472 ? -64.448 -17.200 117.999 1.00 71.19 472 LYS A CA 1
ATOM 3322 C C . LYS A 1 472 ? -63.551 -15.981 118.047 1.00 71.19 472 LYS A C 1
ATOM 3324 O O . LYS A 1 472 ? -62.339 -16.096 117.965 1.00 71.19 472 LYS A O 1
ATOM 3329 N N . LEU A 1 473 ? -64.146 -14.813 118.150 1.00 74.06 473 LEU A N 1
ATOM 3330 C CA . LEU A 1 473 ? -63.454 -13.557 118.312 1.00 74.06 473 LEU A CA 1
ATOM 3331 C C . LEU A 1 473 ? -63.575 -13.146 119.770 1.00 74.06 473 LEU A C 1
ATOM 3333 O O . LEU A 1 473 ? -64.661 -12.787 120.226 1.00 74.06 473 LEU A O 1
ATOM 3337 N N . SER A 1 474 ? -62.463 -13.190 120.486 1.00 71.25 474 SER A N 1
ATOM 3338 C CA . SER A 1 474 ? -62.445 -12.893 121.914 1.00 71.25 474 SER A CA 1
ATOM 3339 C C . SER A 1 474 ? -61.829 -11.520 122.151 1.00 71.25 474 SER A C 1
ATOM 3341 O O . SER A 1 474 ? -60.752 -11.225 121.633 1.00 71.25 474 SER A O 1
ATOM 3343 N N . CYS A 1 475 ? -62.509 -10.668 122.917 1.00 75.50 475 CYS A N 1
ATOM 3344 C CA . CYS A 1 475 ? -61.981 -9.381 123.363 1.00 75.50 475 CYS A CA 1
ATOM 3345 C C . CYS A 1 475 ? -62.660 -8.942 124.660 1.00 75.50 475 CYS A C 1
ATOM 3347 O O . CYS A 1 475 ? -63.882 -8.852 124.727 1.00 75.50 475 CYS A O 1
ATOM 3349 N N . ASP A 1 476 ? -61.870 -8.549 125.659 1.00 74.31 476 ASP A N 1
ATOM 3350 C CA . ASP A 1 476 ? -62.369 -8.057 126.955 1.00 74.31 476 ASP A CA 1
ATOM 3351 C C . ASP A 1 476 ? -63.200 -6.759 126.867 1.00 74.31 476 ASP A C 1
ATOM 3353 O O . ASP A 1 476 ? -63.761 -6.311 127.866 1.00 74.31 476 ASP A O 1
ATOM 3357 N N . MET A 1 477 ? -63.244 -6.118 125.695 1.00 76.69 477 MET A N 1
ATOM 3358 C CA . MET A 1 477 ? -64.021 -4.901 125.443 1.00 76.69 477 MET A CA 1
ATOM 3359 C C . MET A 1 477 ? -65.424 -5.172 124.886 1.00 76.69 477 MET A C 1
ATOM 3361 O O . MET A 1 477 ? -66.155 -4.217 124.643 1.00 76.69 477 MET A O 1
ATOM 3365 N N . PHE A 1 478 ? -65.787 -6.432 124.636 1.00 84.12 478 PHE A N 1
ATOM 3366 C CA . PHE A 1 478 ? -67.074 -6.785 124.042 1.00 84.12 478 PHE A CA 1
ATOM 3367 C C . PHE A 1 478 ? -68.177 -6.870 125.094 1.00 84.12 478 PHE A C 1
ATOM 3369 O O . PHE A 1 478 ? -68.182 -7.769 125.941 1.00 84.12 478 PHE A O 1
ATOM 3376 N N . GLU A 1 479 ? -69.156 -5.969 125.004 1.00 81.88 479 GLU A N 1
ATOM 3377 C CA . GLU A 1 479 ? -70.365 -6.017 125.819 1.00 81.88 479 GLU A CA 1
ATOM 3378 C C . GLU A 1 479 ? -71.552 -6.574 125.019 1.00 81.88 479 GLU A C 1
ATOM 3380 O O . GLU A 1 479 ? -71.657 -6.425 123.803 1.00 81.88 479 GLU A O 1
ATOM 3385 N N . VAL A 1 480 ? -72.474 -7.255 125.709 1.00 82.50 480 VAL A N 1
ATOM 3386 C CA . VAL A 1 480 ? -73.661 -7.837 125.063 1.00 82.50 480 VAL A CA 1
ATOM 3387 C C . VAL A 1 480 ? -74.515 -6.725 124.448 1.00 82.50 480 VAL A C 1
ATOM 3389 O O . VAL A 1 480 ? -74.974 -5.833 125.164 1.00 82.50 480 VAL A O 1
ATOM 3392 N N . GLY A 1 481 ? -74.776 -6.829 123.144 1.00 78.44 481 GLY A N 1
ATOM 3393 C CA . GLY A 1 481 ? -75.514 -5.841 122.352 1.00 78.44 481 GLY A CA 1
ATOM 3394 C C . GLY A 1 481 ? -74.642 -4.836 121.589 1.00 78.44 481 GLY A C 1
ATOM 3395 O O . GLY A 1 481 ? -75.196 -3.992 120.885 1.00 78.44 481 GLY A O 1
ATOM 3396 N N . ASP A 1 482 ? -73.312 -4.911 121.702 1.00 83.25 482 ASP A N 1
ATOM 3397 C CA . ASP A 1 482 ? -72.397 -4.176 120.822 1.00 83.25 482 ASP A CA 1
ATOM 3398 C C . ASP A 1 482 ? -72.400 -4.769 119.397 1.00 83.25 482 ASP A C 1
ATOM 3400 O O . ASP A 1 482 ? -72.532 -5.980 119.218 1.00 83.25 482 ASP A O 1
ATOM 3404 N N . GLU A 1 483 ? -72.209 -3.924 118.377 1.00 85.00 483 GLU A N 1
ATOM 3405 C CA . GLU A 1 483 ? -72.038 -4.341 116.976 1.00 85.00 483 GLU A CA 1
ATOM 3406 C C . GLU A 1 483 ? -70.588 -4.092 116.538 1.00 85.00 483 GLU A C 1
ATOM 3408 O O . GLU A 1 483 ? -70.076 -2.967 116.613 1.00 85.00 483 GLU A O 1
ATOM 3413 N N . ILE A 1 484 ? -69.917 -5.150 116.087 1.00 85.38 484 ILE A N 1
ATOM 3414 C CA . ILE A 1 484 ? -68.546 -5.098 115.575 1.00 85.38 484 ILE A CA 1
ATOM 3415 C C . ILE A 1 484 ? -68.532 -5.264 114.059 1.00 85.38 484 ILE A C 1
ATOM 3417 O O . ILE A 1 484 ? -69.297 -6.036 113.492 1.00 85.38 484 ILE A O 1
ATOM 3421 N N . GLU A 1 485 ? -67.627 -4.551 113.399 1.00 88.25 485 GLU A N 1
ATOM 3422 C CA . GLU A 1 485 ? -67.335 -4.722 111.979 1.00 88.25 485 GLU A CA 1
ATOM 3423 C C . GLU A 1 485 ? -66.065 -5.561 111.849 1.00 88.25 485 GLU A C 1
ATOM 3425 O O . GLU A 1 485 ? -64.984 -5.125 112.247 1.00 88.25 485 GLU A O 1
ATOM 3430 N N . VAL A 1 486 ? -66.184 -6.757 111.288 1.00 85.88 486 VAL A N 1
ATOM 3431 C CA . VAL A 1 486 ? -65.062 -7.648 111.007 1.00 85.88 486 VAL A CA 1
ATOM 3432 C C . VAL A 1 486 ? -64.799 -7.624 109.512 1.00 85.88 486 VAL A C 1
ATOM 3434 O O . VAL A 1 486 ? -65.651 -7.985 108.705 1.00 85.88 486 VAL A O 1
ATOM 3437 N N . ARG A 1 487 ? -63.603 -7.188 109.130 1.00 86.50 487 ARG A N 1
ATOM 3438 C CA . ARG A 1 487 ? -63.107 -7.279 107.761 1.00 86.50 487 ARG A CA 1
ATOM 3439 C C . ARG A 1 487 ? -62.129 -8.423 107.667 1.00 86.50 487 ARG A C 1
ATOM 3441 O O . ARG A 1 487 ? -61.189 -8.473 108.453 1.00 86.50 487 ARG A O 1
ATOM 3448 N N . TYR A 1 488 ? -62.310 -9.312 106.713 1.00 83.19 488 TYR A N 1
ATOM 3449 C CA . TYR A 1 488 ? -61.403 -10.428 106.500 1.00 83.19 488 TYR A CA 1
ATOM 3450 C C . TYR A 1 488 ? -61.267 -10.737 105.020 1.00 83.19 488 TYR A C 1
ATOM 3452 O O . TYR A 1 488 ? -62.017 -10.233 104.188 1.00 83.19 488 TYR A O 1
ATOM 3460 N N . PHE A 1 489 ? -60.264 -11.535 104.690 1.00 83.75 489 PHE A N 1
ATOM 3461 C CA . PHE A 1 489 ? -59.926 -11.856 103.318 1.00 83.75 489 PHE A CA 1
ATOM 3462 C C . PHE A 1 489 ? -60.188 -13.329 103.055 1.00 83.75 489 PHE A C 1
ATOM 3464 O O . PHE A 1 489 ? -59.798 -14.184 103.848 1.00 83.75 489 PHE A O 1
ATOM 3471 N N . ILE A 1 490 ? -60.839 -13.608 101.933 1.00 81.56 490 ILE A N 1
ATOM 3472 C CA . ILE A 1 490 ? -61.148 -14.967 101.490 1.00 81.56 490 ILE A CA 1
ATOM 3473 C C . ILE A 1 490 ? -60.621 -15.161 100.078 1.00 81.56 490 ILE A C 1
ATOM 3475 O O . ILE A 1 490 ? -60.555 -14.200 99.309 1.00 81.56 490 ILE A O 1
ATOM 3479 N N . LYS A 1 491 ? -60.260 -16.389 99.707 1.00 81.56 491 LYS A N 1
ATOM 3480 C CA . LYS A 1 491 ? -59.972 -16.689 98.300 1.00 81.56 491 LYS A CA 1
ATOM 3481 C C . LYS A 1 491 ? -61.256 -16.554 97.486 1.00 81.56 491 LYS A C 1
ATOM 3483 O O . LYS A 1 491 ? -62.292 -17.076 97.895 1.00 81.56 491 LYS A O 1
ATOM 3488 N N . SER A 1 492 ? -61.183 -15.830 96.370 1.00 71.50 492 SER A N 1
ATOM 3489 C CA . SER A 1 492 ? -62.304 -15.665 95.436 1.00 71.50 492 SER A CA 1
ATOM 3490 C C . SER A 1 492 ? -62.271 -16.663 94.293 1.00 71.50 492 SER A C 1
ATOM 3492 O O . SER A 1 492 ? -61.163 -17.078 93.880 1.00 71.50 492 SER A O 1
#